Protein 5SUV (pdb70)

Radius of gyration: 20.41 Å; Cα contacts (8 Å, |Δi|>4): 844; chains: 3; bounding box: 48×54×56 Å

B-factor: mean 48.5, std 25.82, range [12.58, 157.14]

Secondary structure (DSSP, 8-state):
--EEEEEEEEEEHHHHHHHHHHHTHHHHHHHS-HHHHHHGGG-SSHHHHHHHHHHHHHHHHHHTTS-SBTTBSGGGEEEEE-TT--EEEEE-HHHHHHHHHHT--EEEEEEEEETTEEEEEEEEE-/--EEEEEEEEEEHHHHHHHHHHHTTHHHHHHS-HHHHHHGGG-SSHHHHHHHHHHHHHHHHHHTTS-SBTTB-TTTEEEEE-TT--EEEEE-HHHHHHHHHHT--EEEEEEEEETTEEEEEEEEE-/-EEEEEEEEEEHHHHHHHHHHHTTHHHHHHS-HHHHHHGGG-SSHHHHHHHHHHHHHHHHHHTTS-SBTTB-TTTEEEEE-TTS-EEEEE-HHHHHHHHHTT--EEEEEEEEETTEEEEEEEEE-

Structure (mmCIF, N/CA/C/O backbone):
data_5SUV
#
_entry.id   5SUV
#
_cell.length_a   47.507
_cell.length_b   92.686
_cell.length_c   92.902
_cell.angle_alpha   90.00
_cell.angle_beta   90.00
_cell.angle_gamma   90.00
#
_symmetry.space_group_name_H-M   'P 21 21 21'
#
loop_
_entity.id
_entity.type
_entity.pdbx_description
1 polymer 'Holo-[acyl-carrier-protein] synthase'
2 non-polymer 'COENZYME A'
3 water water
#
loop_
_atom_site.group_PDB
_atom_site.id
_atom_site.type_symbol
_atom_site.label_atom_id
_atom_site.label_alt_id
_atom_site.label_comp_id
_atom_site.label_asym_id
_atom_site.label_entity_id
_atom_site.label_seq_id
_atom_site.pdbx_PDB_ins_code
_atom_site.Cartn_x
_atom_site.Cartn_y
_atom_site.Cartn_z
_atom_site.occupancy
_atom_site.B_iso_or_equiv
_atom_site.auth_seq_id
_atom_site.auth_comp_id
_atom_site.auth_asym_id
_atom_site.auth_atom_id
_atom_site.pdbx_PDB_model_num
ATOM 1 N N . ALA A 1 1 ? -2.976 85.419 11.483 1.00 59.46 0 ALA A N 1
ATOM 2 C CA . ALA A 1 1 ? -1.589 85.833 11.845 1.00 76.46 0 ALA A CA 1
ATOM 3 C C . ALA A 1 1 ? -1.140 86.993 10.960 1.00 75.97 0 ALA A C 1
ATOM 4 O O . ALA A 1 1 ? -1.577 87.113 9.818 1.00 89.27 0 ALA A O 1
ATOM 13 N N . MET A 1 2 ? -0.266 87.846 11.489 1.00 60.44 1 MET A N 1
ATOM 14 C CA . MET A 1 2 ? 0.181 89.026 10.768 1.00 50.46 1 MET A CA 1
ATOM 15 C C . MET A 1 2 ? 1.607 89.357 11.180 1.00 33.17 1 MET A C 1
ATOM 16 O O . MET A 1 2 ? 2.165 88.773 12.109 1.00 34.34 1 MET A O 1
ATOM 30 N N . ILE A 1 3 ? 2.179 90.333 10.511 1.00 26.59 2 ILE A N 1
ATOM 31 C CA . ILE A 1 3 ? 3.521 90.772 10.844 1.00 24.89 2 ILE A CA 1
ATOM 32 C C . ILE A 1 3 ? 3.435 91.828 11.935 1.00 26.35 2 ILE A C 1
ATOM 33 O O . ILE A 1 3 ? 2.647 92.777 11.834 1.00 27.12 2 ILE A O 1
ATOM 49 N N . TYR A 1 4 ? 4.219 91.633 13.006 1.00 24.53 3 TYR A N 1
ATOM 50 C CA . TYR A 1 4 ? 4.388 92.658 14.036 1.00 19.63 3 TYR A CA 1
ATOM 51 C C . TYR A 1 4 ? 5.378 93.729 13.597 1.00 17.80 3 TYR A C 1
ATOM 52 O O . TYR A 1 4 ? 5.147 94.929 13.802 1.00 21.28 3 TYR A O 1
ATOM 70 N N . GLY A 1 5 ? 6.478 93.311 12.994 1.00 20.24 4 GLY A N 1
ATOM 71 C CA . GLY A 1 5 ? 7.449 94.243 12.450 1.00 19.61 4 GLY A CA 1
ATOM 72 C C . GLY A 1 5 ? 8.530 93.473 11.730 1.00 18.80 4 GLY A C 1
ATOM 73 O O . GLY A 1 5 ? 8.620 92.251 11.830 1.00 20.02 4 GLY A O 1
ATOM 77 N N . ILE A 1 6 ? 9.347 94.220 10.993 1.00 15.19 5 ILE A N 1
ATOM 78 C CA . ILE A 1 6 ? 10.475 93.666 10.264 1.00 17.87 5 ILE A CA 1
ATOM 79 C C . ILE A 1 6 ? 11.691 94.509 10.588 1.00 15.03 5 ILE A C 1
ATOM 80 O O . ILE A 1 6 ? 11.581 95.673 11.000 1.00 19.04 5 ILE A O 1
ATOM 96 N N . GLY A 1 7 ? 12.858 93.901 10.441 1.00 19.57 6 GLY A N 1
ATOM 97 C CA . GLY A 1 7 ? 14.099 94.578 10.766 1.00 19.33 6 GLY A CA 1
ATOM 98 C C . GLY A 1 7 ? 15.225 94.123 9.886 1.00 24.25 6 GLY A C 1
ATOM 99 O O . GLY A 1 7 ? 15.287 92.968 9.442 1.00 23.56 6 GLY A O 1
ATOM 103 N N . THR A 1 8 ? 16.145 95.045 9.625 1.00 22.95 7 THR A N 1
ATOM 104 C CA . THR A 1 8 ? 17.336 94.721 8.875 1.00 24.98 7 THR A CA 1
ATOM 105 C C . THR A 1 8 ? 18.516 95.461 9.484 1.00 22.04 7 THR A C 1
ATOM 106 O O . THR A 1 8 ? 18.360 96.487 10.149 1.00 24.12 7 THR A O 1
ATOM 117 N N . ASP A 1 9 ? 19.703 94.924 9.243 1.00 25.03 8 ASP A N 1
ATOM 118 C CA . ASP A 1 9 ? 20.917 95.572 9.702 1.00 26.46 8 ASP A CA 1
ATOM 119 C C . ASP A 1 9 ? 22.056 95.144 8.788 1.00 31.42 8 ASP A C 1
ATOM 120 O O . ASP A 1 9 ? 22.139 93.976 8.393 1.00 32.37 8 ASP A O 1
ATOM 129 N N . ILE A 1 10 ? 22.915 96.097 8.440 1.00 31.52 9 ILE A N 1
ATOM 130 C CA . ILE A 1 10 ? 24.185 95.796 7.791 1.00 33.43 9 ILE A CA 1
ATOM 131 C C . ILE A 1 10 ? 25.306 96.272 8.699 1.00 30.28 9 ILE A C 1
ATOM 132 O O . ILE A 1 10 ? 25.229 97.350 9.299 1.00 33.98 9 ILE A O 1
ATOM 148 N N . VAL A 1 11 ? 26.322 95.433 8.836 1.00 27.85 10 VAL A N 1
ATOM 149 C CA . VAL A 1 11 ? 27.410 95.648 9.774 1.00 32.78 10 VAL A CA 1
ATOM 150 C C . VAL A 1 11 ? 28.711 95.361 9.052 1.00 33.96 10 VAL A C 1
ATOM 151 O O . VAL A 1 11 ? 28.862 94.300 8.433 1.00 39.22 10 VAL A O 1
ATOM 164 N N . SER A 1 12 ? 29.655 96.285 9.167 1.00 42.45 11 SER A N 1
ATOM 165 C CA . SER A 1 12 ? 30.979 96.136 8.580 1.00 41.77 11 SER A CA 1
ATOM 166 C C . SER A 1 12 ? 31.906 95.444 9.570 1.00 38.71 11 SER A C 1
ATOM 167 O O . SER A 1 12 ? 31.988 95.847 10.735 1.00 43.39 11 SER A O 1
ATOM 175 N N . LEU A 1 13 ? 32.581 94.388 9.122 1.00 39.72 12 LEU A N 1
ATOM 176 C CA . LEU A 1 13 ? 33.599 93.776 9.973 1.00 44.80 12 LEU A CA 1
ATOM 177 C C . LEU A 1 13 ? 34.627 94.803 10.436 1.00 52.43 12 LEU A C 1
ATOM 178 O O . LEU A 1 13 ? 35.088 94.758 11.582 1.00 51.99 12 LEU A O 1
ATOM 194 N N . LYS A 1 14 ? 35.009 95.731 9.557 1.00 62.07 13 LYS A N 1
ATOM 195 C CA . LYS A 1 14 ? 35.984 96.746 9.943 1.00 73.38 13 LYS A CA 1
ATOM 196 C C . LYS A 1 14 ? 35.457 97.604 11.085 1.00 65.84 13 LYS A C 1
ATOM 197 O O . LYS A 1 14 ? 36.224 98.024 11.959 1.00 66.92 13 LYS A O 1
ATOM 216 N N . ARG A 1 15 ? 34.150 97.875 11.096 1.00 50.88 14 ARG A N 1
ATOM 217 C CA . ARG A 1 15 ? 33.565 98.622 12.202 1.00 44.38 14 ARG A CA 1
ATOM 218 C C . ARG A 1 15 ? 33.671 97.835 13.497 1.00 46.94 14 ARG A C 1
ATOM 219 O O . ARG A 1 15 ? 33.967 98.407 14.553 1.00 46.12 14 ARG A O 1
ATOM 240 N N . ILE A 1 16 ? 33.450 96.519 13.433 1.00 39.55 15 ILE A N 1
ATOM 241 C CA . ILE A 1 16 ? 33.598 95.693 14.629 1.00 49.90 15 ILE A CA 1
ATOM 242 C C . ILE A 1 16 ? 35.033 95.764 15.129 1.00 53.83 15 ILE A C 1
ATOM 243 O O . ILE A 1 16 ? 35.279 95.949 16.327 1.00 47.79 15 ILE A O 1
ATOM 259 N N . ILE A 1 17 ? 36.000 95.641 14.216 1.00 46.53 16 ILE A N 1
ATOM 260 C CA . ILE A 1 17 ? 37.406 95.738 14.596 1.00 50.69 16 ILE A CA 1
ATOM 261 C C . ILE A 1 17 ? 37.674 97.059 15.309 1.00 54.37 16 ILE A C 1
ATOM 262 O O . ILE A 1 17 ? 38.310 97.091 16.369 1.00 54.41 16 ILE A O 1
ATOM 278 N N . ARG A 1 18 ? 37.180 98.168 14.755 1.00 56.85 17 ARG A N 1
ATOM 279 C CA . ARG A 1 18 ? 37.360 99.454 15.424 1.00 52.92 17 ARG A CA 1
ATOM 280 C C . ARG A 1 18 ? 36.768 99.424 16.824 1.00 59.36 17 ARG A C 1
ATOM 281 O O . ARG A 1 18 ? 37.400 99.870 17.789 1.00 58.48 17 ARG A O 1
ATOM 302 N N . LEU A 1 19 ? 35.549 98.898 16.951 1.00 50.88 18 LEU A N 1
ATOM 303 C CA . LEU A 1 19 ? 34.892 98.857 18.252 1.00 52.65 18 LEU A CA 1
ATOM 304 C C . LEU A 1 19 ? 35.661 97.984 19.237 1.00 56.88 18 LEU A C 1
ATOM 305 O O . LEU A 1 19 ? 35.790 98.333 20.416 1.00 51.69 18 LEU A O 1
ATOM 321 N N . ASN A 1 20 ? 36.172 96.839 18.782 1.00 52.62 19 ASN A N 1
ATOM 322 C CA . ASN A 1 20 ? 37.032 96.037 19.646 1.00 52.66 19 ASN A CA 1
ATOM 323 C C . ASN A 1 20 ? 38.278 96.815 20.044 1.00 66.12 19 ASN A C 1
ATOM 324 O O . ASN A 1 20 ? 38.720 96.756 21.198 1.00 70.15 19 ASN A O 1
ATOM 335 N N . LYS A 1 21 ? 38.856 97.557 19.099 1.00 66.54 20 LYS A N 1
ATOM 336 C CA . LYS A 1 21 ? 40.124 98.226 19.362 1.00 71.21 20 LYS A CA 1
ATOM 337 C C . LYS A 1 21 ? 39.963 99.334 20.392 1.00 85.57 20 LYS A C 1
ATOM 338 O O . LYS A 1 21 ? 40.815 99.495 21.274 1.00 102.74 20 LYS A O 1
ATOM 357 N N . LYS A 1 22 ? 38.882 100.110 20.303 1.00 74.61 21 LYS A N 1
ATOM 358 C CA . LYS A 1 22 ? 38.702 101.219 21.234 1.00 71.98 21 LYS A CA 1
ATOM 359 C C . LYS A 1 22 ? 38.306 100.722 22.620 1.00 77.71 21 LYS A C 1
ATOM 360 O O . LYS A 1 22 ? 38.848 101.180 23.631 1.00 87.21 21 LYS A O 1
ATOM 379 N N . PHE A 1 23 ? 37.356 99.794 22.687 1.00 75.04 22 PHE A N 1
ATOM 380 C CA . PHE A 1 23 ? 36.817 99.337 23.957 1.00 56.07 22 PHE A CA 1
ATOM 381 C C . PHE A 1 23 ? 37.409 98.012 24.423 1.00 52.04 22 PHE A C 1
ATOM 382 O O . PHE A 1 23 ? 37.135 97.594 25.552 1.00 55.88 22 PHE A O 1
ATOM 399 N N . GLY A 1 24 ? 38.219 97.351 23.602 1.00 57.68 23 GLY A N 1
ATOM 400 C CA . GLY A 1 24 ? 38.737 96.056 24.007 1.00 63.68 23 GLY A CA 1
ATOM 401 C C . GLY A 1 24 ? 37.612 95.060 24.201 1.00 65.27 23 GLY A C 1
ATOM 402 O O . GLY A 1 24 ? 36.592 95.091 23.504 1.00 59.79 23 GLY A O 1
ATOM 406 N N . GLN A 1 25 ? 37.784 94.170 25.181 1.00 74.60 24 GLN A N 1
ATOM 407 C CA . GLN A 1 25 ? 36.795 93.124 25.409 1.00 76.49 24 GLN A CA 1
ATOM 408 C C . GLN A 1 25 ? 35.485 93.664 25.973 1.00 72.47 24 GLN A C 1
ATOM 409 O O . GLN A 1 25 ? 34.498 92.923 26.011 1.00 69.01 24 GLN A O 1
ATOM 423 N N . ALA A 1 26 ? 35.444 94.932 26.392 1.00 67.62 25 ALA A N 1
ATOM 424 C CA . ALA A 1 26 ? 34.206 95.503 26.918 1.00 69.39 25 ALA A CA 1
ATOM 425 C C . ALA A 1 26 ? 33.129 95.622 25.846 1.00 71.40 25 ALA A C 1
ATOM 426 O O . ALA A 1 26 ? 31.932 95.659 26.166 1.00 51.75 25 ALA A O 1
ATOM 433 N N . PHE A 1 27 ? 33.518 95.710 24.575 1.00 80.15 26 PHE A N 1
ATOM 434 C CA . PHE A 1 27 ? 32.516 95.713 23.518 1.00 68.57 26 PHE A CA 1
ATOM 435 C C . PHE A 1 27 ? 31.760 94.392 23.504 1.00 60.02 26 PHE A C 1
ATOM 436 O O . PHE A 1 27 ? 30.532 94.363 23.625 1.00 49.27 26 PHE A O 1
ATOM 453 N N . ALA A 1 28 ? 32.483 93.277 23.382 1.00 42.90 27 ALA A N 1
ATOM 454 C CA . ALA A 1 28 ? 31.824 91.977 23.398 1.00 49.94 27 ALA A CA 1
ATOM 455 C C . ALA A 1 28 ? 31.021 91.790 24.679 1.00 47.95 27 ALA A C 1
ATOM 456 O O . ALA A 1 28 ? 29.942 91.186 24.665 1.00 45.08 27 ALA A O 1
ATOM 463 N N . GLY A 1 29 ? 31.531 92.305 25.798 1.00 49.82 28 GLY A N 1
ATOM 464 C CA . GLY A 1 29 ? 30.803 92.204 27.048 1.00 46.91 28 GLY A CA 1
ATOM 465 C C . GLY A 1 29 ? 29.528 93.012 27.059 1.00 50.81 28 GLY A C 1
ATOM 466 O O . GLY A 1 29 ? 28.620 92.717 27.844 1.00 56.55 28 GLY A O 1
ATOM 470 N N . ARG A 1 30 ? 29.433 94.017 26.195 1.00 44.09 29 ARG A N 1
ATOM 471 C CA . ARG A 1 30 ? 28.244 94.841 26.127 1.00 46.18 29 ARG A CA 1
ATOM 472 C C . ARG A 1 30 ? 27.204 94.259 25.175 1.00 44.24 29 ARG A C 1
ATOM 473 O O . ARG A 1 30 ? 25.999 94.413 25.420 1.00 40.36 29 ARG A O 1
ATOM 494 N N . ILE A 1 31 ? 27.643 93.553 24.124 1.00 39.82 30 ILE A N 1
ATOM 495 C CA . ILE A 1 31 ? 26.768 93.129 23.034 1.00 44.23 30 ILE A CA 1
ATOM 496 C C . ILE A 1 31 ? 26.274 91.702 23.217 1.00 34.20 30 ILE A C 1
ATOM 497 O O . ILE A 1 31 ? 25.151 91.372 22.824 1.00 35.90 30 ILE A O 1
ATOM 513 N N . LEU A 1 32 ? 27.099 90.845 23.803 1.00 36.23 31 LEU A N 1
ATOM 514 C CA . LEU A 1 32 ? 26.762 89.434 23.916 1.00 36.98 31 LEU A CA 1
ATOM 515 C C . LEU A 1 32 ? 25.991 89.170 25.204 1.00 37.01 31 LEU A C 1
ATOM 516 O O . LEU A 1 32 ? 26.206 89.839 26.218 1.00 37.43 31 LEU A O 1
ATOM 532 N N . THR A 1 33 ? 25.100 88.178 25.153 1.00 40.57 32 THR A N 1
ATOM 533 C CA . THR A 1 33 ? 24.434 87.727 26.372 1.00 46.45 32 THR A CA 1
ATOM 534 C C . THR A 1 33 ? 25.415 86.939 27.231 1.00 46.96 32 THR A C 1
ATOM 535 O O . THR A 1 33 ? 26.413 86.418 26.729 1.00 42.10 32 THR A O 1
ATOM 546 N N . PRO A 1 34 ? 25.139 86.813 28.535 1.00 40.48 33 PRO A N 1
ATOM 547 C CA . PRO A 1 34 ? 25.996 85.969 29.381 1.00 43.13 33 PRO A CA 1
ATOM 548 C C . PRO A 1 34 ? 26.259 84.596 28.787 1.00 44.56 33 PRO A C 1
ATOM 549 O O . PRO A 1 34 ? 27.371 84.074 28.915 1.00 73.40 33 PRO A O 1
ATOM 560 N N . GLU A 1 35 ? 25.272 84.008 28.107 1.00 43.46 34 GLU A N 1
ATOM 561 C CA . GLU A 1 35 ? 25.456 82.693 27.503 1.00 44.94 34 GLU A CA 1
ATOM 562 C C . GLU A 1 35 ? 26.443 82.762 26.347 1.00 49.04 34 GLU A C 1
ATOM 563 O O . GLU A 1 35 ? 27.395 81.973 26.273 1.00 48.05 34 GLU A O 1
ATOM 575 N N . GLU A 1 36 ? 26.227 83.701 25.428 1.00 43.30 35 GLU A N 1
ATOM 576 C CA . GLU A 1 36 ? 27.139 83.849 24.303 1.00 43.66 35 GLU A CA 1
ATOM 577 C C . GLU A 1 36 ? 28.535 84.212 24.778 1.00 47.32 35 GLU A C 1
ATOM 578 O O . GLU A 1 36 ? 29.531 83.815 24.164 1.00 48.96 35 GLU A O 1
ATOM 590 N N . LEU A 1 37 ? 28.625 84.997 25.856 1.00 51.93 36 LEU A N 1
ATOM 591 C CA . LEU A 1 37 ? 29.917 85.486 26.319 1.00 60.51 36 LEU A CA 1
ATOM 592 C C . LEU A 1 37 ? 30.792 84.348 26.818 1.00 66.74 36 LEU A C 1
ATOM 593 O O . LEU A 1 37 ? 32.023 84.443 26.765 1.00 69.98 36 LEU A O 1
ATOM 609 N N . LEU A 1 38 ? 30.179 83.267 27.300 1.00 64.09 37 LEU A N 1
ATOM 610 C CA . LEU A 1 38 ? 30.946 82.132 27.795 1.00 62.61 37 LEU A CA 1
ATOM 611 C C . LEU A 1 38 ? 31.525 81.299 26.661 1.00 61.40 37 LEU A C 1
ATOM 612 O O . LEU A 1 38 ? 32.613 80.734 26.817 1.00 60.85 37 LEU A O 1
ATOM 628 N N . GLU A 1 39 ? 30.827 81.217 25.525 1.00 58.49 38 GLU A N 1
ATOM 629 C CA . GLU A 1 39 ? 31.296 80.451 24.378 1.00 76.41 38 GLU A CA 1
ATOM 630 C C . GLU A 1 39 ? 32.085 81.293 23.383 1.00 73.81 38 GLU A C 1
ATOM 631 O O . GLU A 1 39 ? 32.663 80.734 22.444 1.00 72.11 38 GLU A O 1
ATOM 643 N N . PHE A 1 40 ? 32.115 82.614 23.554 1.00 66.03 39 PHE A N 1
ATOM 644 C CA . PHE A 1 40 ? 32.867 83.462 22.631 1.00 65.31 39 PHE A CA 1
ATOM 645 C C . PHE A 1 40 ? 34.335 83.066 22.536 1.00 76.90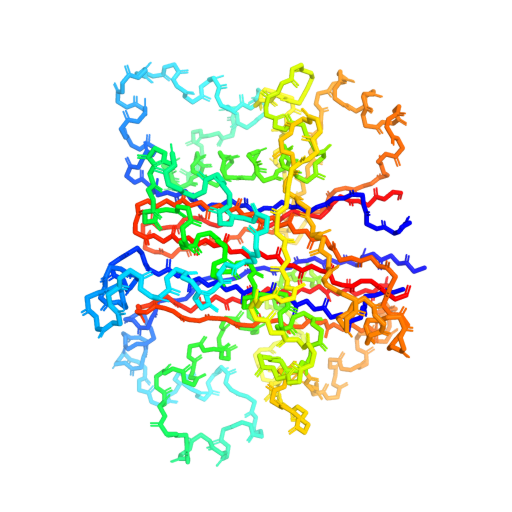 39 PHE A C 1
ATOM 646 O O . PHE A 1 40 ? 34.859 83.009 21.409 1.00 58.31 39 PHE A O 1
ATOM 663 N N . PRO A 1 41 ? 35.044 82.772 23.630 1.00 78.51 40 PRO A N 1
ATOM 664 C CA . PRO A 1 41 ? 36.455 82.371 23.495 1.00 75.53 40 PRO A CA 1
ATOM 665 C C . PRO A 1 41 ? 36.673 81.187 22.565 1.00 71.08 40 PRO A C 1
ATOM 666 O O . PRO A 1 41 ? 37.810 80.970 22.129 1.00 73.65 40 PRO A O 1
ATOM 677 N N . GLN A 1 42 ? 35.631 80.422 22.237 1.00 67.09 41 GLN A N 1
ATOM 678 C CA . GLN A 1 42 ? 35.759 79.276 21.347 1.00 66.93 41 GLN A CA 1
ATOM 679 C C . GLN A 1 42 ? 35.338 79.577 19.915 1.00 77.58 41 GLN A C 1
ATOM 680 O O . GLN A 1 42 ? 35.410 78.685 19.063 1.00 74.15 41 GLN A O 1
ATOM 694 N N . ALA A 1 43 ? 34.907 80.799 19.624 1.00 80.52 42 ALA A N 1
ATOM 695 C CA . ALA A 1 43 ? 34.498 81.132 18.268 1.00 83.01 42 ALA A CA 1
ATOM 696 C C . ALA A 1 43 ? 35.698 81.071 17.333 1.00 78.44 42 ALA A C 1
ATOM 697 O O . ALA A 1 43 ? 36.757 81.633 17.627 1.00 85.37 42 ALA A O 1
ATOM 704 N N . GLY A 1 44 ? 35.534 80.376 16.205 1.00 67.79 43 GLY A N 1
ATOM 705 C CA . GLY A 1 44 ? 36.612 80.277 15.238 1.00 69.99 43 GLY A CA 1
ATOM 706 C C . GLY A 1 44 ? 36.891 81.566 14.493 1.00 75.28 43 GLY A C 1
ATOM 707 O O . GLY A 1 44 ? 37.968 81.709 13.902 1.00 76.13 43 GLY A O 1
ATOM 711 N N . LYS A 1 45 ? 35.941 82.499 14.494 1.00 84.73 44 LYS A N 1
ATOM 712 C CA . LYS A 1 45 ? 36.094 83.789 13.820 1.00 85.20 44 LYS A CA 1
ATOM 713 C C . LYS A 1 45 ? 35.491 84.874 14.701 1.00 64.02 44 LYS A C 1
ATOM 714 O O . LYS A 1 45 ? 34.393 85.370 14.437 1.00 58.04 44 LYS A O 1
ATOM 733 N N . PRO A 1 46 ? 36.206 85.287 15.755 1.00 56.82 45 PRO A N 1
ATOM 734 C CA . PRO A 1 46 ? 35.581 86.174 16.755 1.00 59.66 45 PRO A CA 1
ATOM 735 C C . PRO A 1 46 ? 35.051 87.481 16.192 1.00 56.16 45 PRO A C 1
ATOM 736 O O . PRO A 1 46 ? 34.054 88.005 16.704 1.00 49.21 45 PRO A O 1
ATOM 747 N N . VAL A 1 47 ? 35.685 88.041 15.163 1.00 55.22 46 VAL A N 1
ATOM 748 C CA . VAL A 1 47 ? 35.167 89.273 14.579 1.00 56.62 46 VAL A CA 1
ATOM 749 C C . VAL A 1 47 ? 33.867 88.993 13.827 1.00 51.15 46 VAL A C 1
ATOM 750 O O . VAL A 1 47 ? 32.874 89.718 13.976 1.00 41.40 46 VAL A O 1
ATOM 763 N N . ASN A 1 48 ? 33.853 87.927 13.021 1.00 49.96 47 ASN A N 1
ATOM 764 C CA . ASN A 1 48 ? 32.639 87.523 12.317 1.00 51.27 47 ASN A CA 1
ATOM 765 C C . ASN A 1 48 ? 31.549 87.112 13.301 1.00 54.31 47 ASN A C 1
ATOM 766 O O . ASN A 1 48 ? 30.358 87.346 13.060 1.00 45.88 47 ASN A O 1
ATOM 777 N N . TYR A 1 49 ? 31.942 86.495 14.414 1.00 59.09 48 TYR A N 1
ATOM 778 C CA . TYR A 1 49 ? 30.985 86.119 15.447 1.00 43.54 48 TYR A CA 1
ATOM 779 C C . TYR A 1 49 ? 30.307 87.350 16.035 1.00 40.72 48 TYR A C 1
ATOM 780 O O . TYR A 1 49 ? 29.075 87.441 16.054 1.00 41.10 48 TYR A O 1
ATOM 798 N N . LEU A 1 50 ? 31.098 88.316 16.514 1.00 49.83 49 LEU A N 1
ATOM 799 C CA . LEU A 1 50 ? 30.519 89.542 17.060 1.00 40.32 49 LEU A CA 1
ATOM 800 C C . LEU A 1 50 ? 29.690 90.277 16.019 1.00 41.37 49 LEU A C 1
ATOM 801 O O . LEU A 1 50 ? 28.629 90.823 16.336 1.00 36.89 49 LEU A O 1
ATOM 817 N N . ALA A 1 51 ? 30.167 90.325 14.769 1.00 36.91 50 ALA A N 1
ATOM 818 C CA . ALA A 1 51 ? 29.446 91.057 13.735 1.00 38.74 50 ALA A CA 1
ATOM 819 C C . ALA A 1 51 ? 28.055 90.475 13.514 1.00 32.94 50 ALA A C 1
ATOM 820 O O . ALA A 1 51 ? 27.073 91.213 13.415 1.00 31.74 50 ALA A O 1
ATOM 827 N N . LYS A 1 52 ? 27.958 89.148 13.410 1.00 36.02 51 LYS A N 1
ATOM 828 C CA . LYS A 1 52 ? 26.667 88.502 13.177 1.00 36.00 51 LYS A CA 1
ATOM 829 C C . LYS A 1 52 ? 25.719 88.731 14.347 1.00 37.71 51 LYS A C 1
ATOM 830 O O . LYS A 1 52 ? 24.532 89.025 14.150 1.00 34.15 51 LYS A O 1
ATOM 849 N N . ARG A 1 53 ? 26.224 88.602 15.571 1.00 40.23 52 ARG A N 1
ATOM 850 C CA . ARG A 1 53 ? 25.381 88.848 16.737 1.00 41.29 52 ARG A CA 1
ATOM 851 C C . ARG A 1 53 ? 24.924 90.299 16.778 1.00 35.79 52 ARG A C 1
ATOM 852 O O . ARG A 1 53 ? 23.745 90.580 17.010 1.00 32.86 52 ARG A O 1
ATOM 873 N N . PHE A 1 54 ? 25.837 91.235 16.524 1.00 32.82 53 PHE A N 1
ATOM 874 C CA . PHE A 1 54 ? 25.481 92.647 16.532 1.00 29.18 53 PHE A CA 1
ATOM 875 C C . PHE A 1 54 ? 24.404 92.938 15.493 1.00 29.32 53 PHE A C 1
ATOM 876 O O . PHE A 1 54 ? 23.401 93.594 15.793 1.00 26.86 53 PHE A O 1
ATOM 893 N N . ALA A 1 55 ? 24.578 92.435 14.266 1.00 31.49 54 ALA A N 1
ATOM 894 C CA . ALA A 1 55 ? 23.572 92.695 13.238 1.00 25.56 54 ALA A CA 1
ATOM 895 C C . ALA A 1 55 ? 22.238 92.050 13.599 1.00 24.73 54 ALA A C 1
ATOM 896 O O . ALA A 1 55 ? 21.179 92.655 13.419 1.00 24.60 54 ALA A O 1
ATOM 903 N N . ALA A 1 56 ? 22.275 90.811 14.090 1.00 26.83 55 ALA A N 1
ATOM 904 C CA . ALA A 1 56 ? 21.040 90.098 14.399 1.00 28.25 55 ALA A CA 1
ATOM 905 C C . ALA A 1 56 ? 20.293 90.773 15.543 1.00 25.17 55 ALA A C 1
ATOM 906 O O . ALA A 1 56 ? 19.066 90.888 15.512 1.00 25.47 55 ALA A O 1
ATOM 913 N N . LYS A 1 57 ? 21.016 91.219 16.563 1.00 27.30 56 LYS A N 1
ATOM 914 C CA . LYS A 1 57 ? 20.350 91.897 17.670 1.00 26.45 56 LYS A CA 1
ATOM 915 C C . LYS A 1 57 ? 19.781 93.238 17.227 1.00 28.31 56 LYS A C 1
ATOM 916 O O . LYS A 1 57 ? 18.667 93.612 17.606 1.00 24.27 56 LYS A O 1
ATOM 935 N N . GLU A 1 58 ? 20.523 93.983 16.409 1.00 27.39 57 GLU A N 1
ATOM 936 C CA . GLU A 1 58 ? 19.987 95.252 15.953 1.00 2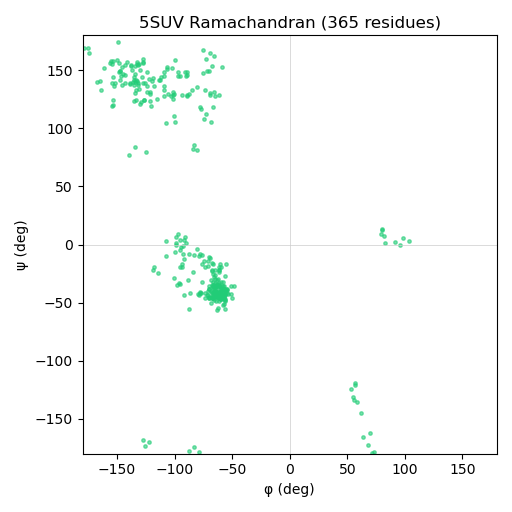6.37 57 GLU A CA 1
ATOM 937 C C . GLU A 1 58 ? 18.758 95.042 15.074 1.00 21.45 57 GLU A C 1
ATOM 938 O O . GLU A 1 58 ? 17.777 95.782 15.196 1.00 20.54 57 GLU A O 1
ATOM 950 N N . ALA A 1 59 ? 18.786 94.041 14.182 1.00 24.94 58 ALA A N 1
ATOM 951 C CA . ALA A 1 59 ? 17.621 93.801 13.340 1.00 22.62 58 ALA A CA 1
ATOM 952 C C . ALA A 1 59 ? 16.450 93.336 14.186 1.00 24.91 58 ALA A C 1
ATOM 953 O O . ALA A 1 59 ? 15.304 93.713 13.926 1.00 18.54 58 ALA A O 1
ATOM 960 N N . PHE A 1 60 ? 16.717 92.515 15.209 1.00 24.15 59 PHE A N 1
ATOM 961 C CA . PHE A 1 60 ? 15.655 92.129 16.130 1.00 20.59 59 PHE A CA 1
ATOM 962 C C . PHE A 1 60 ? 15.006 93.361 16.754 1.00 18.92 59 PHE A C 1
ATOM 963 O O . PHE A 1 60 ? 13.778 93.506 16.763 1.00 18.19 59 PHE A O 1
ATOM 980 N N . ALA A 1 61 ? 15.824 94.260 17.303 1.00 19.43 60 ALA A N 1
ATOM 981 C CA . ALA A 1 61 ? 15.285 95.406 18.024 1.00 25.58 60 ALA A CA 1
ATOM 982 C C . ALA A 1 61 ? 14.457 96.302 17.098 1.00 19.55 60 ALA A C 1
ATOM 983 O O . ALA A 1 61 ? 13.474 96.923 17.517 1.00 19.95 60 ALA A O 1
ATOM 990 N N . LYS A 1 62 ? 14.805 96.329 15.818 1.00 16.79 61 LYS A N 1
ATOM 991 C CA . LYS A 1 62 ? 13.995 97.049 14.854 1.00 17.37 61 LYS A CA 1
ATOM 992 C C . LYS A 1 62 ? 12.700 96.308 14.551 1.00 15.37 61 LYS A C 1
ATOM 993 O O . LYS A 1 62 ? 11.647 96.926 14.387 1.00 17.38 61 LYS A O 1
ATOM 1012 N N . ALA A 1 63 ? 12.777 94.987 14.410 1.00 17.23 62 ALA A N 1
ATOM 1013 C CA . ALA A 1 63 ? 11.600 94.212 14.046 1.00 19.01 62 ALA A CA 1
ATOM 1014 C C . ALA A 1 63 ? 10.520 94.262 15.118 1.00 20.29 62 ALA A C 1
ATOM 1015 O O . ALA A 1 63 ? 9.348 94.040 14.812 1.00 19.29 62 ALA A O 1
ATOM 1022 N N . VAL A 1 64 ? 10.890 94.488 16.378 1.00 19.08 63 VAL A N 1
ATOM 1023 C CA . VAL A 1 64 ? 9.890 94.629 17.423 1.00 16.37 63 VAL A CA 1
ATOM 1024 C C . VAL A 1 64 ? 9.581 96.095 17.703 1.00 16.76 63 VAL A C 1
ATOM 1025 O O . VAL A 1 64 ? 8.837 96.407 18.641 1.00 18.22 63 VAL A O 1
ATOM 1038 N N . GLY A 1 65 ? 10.095 97.002 16.879 1.00 20.03 64 GLY A N 1
ATOM 1039 C CA . GLY A 1 65 ? 9.593 98.362 16.856 1.00 23.34 64 GLY A CA 1
ATOM 1040 C C . GLY A 1 65 ? 10.136 99.292 17.916 1.00 22.79 64 GLY A C 1
ATOM 1041 O O . GLY A 1 65 ? 9.665 100.430 18.009 1.00 21.31 64 GLY A O 1
ATOM 1045 N N . THR A 1 66 ? 11.135 98.865 18.692 1.00 21.20 65 THR A N 1
ATOM 1046 C CA . THR A 1 66 ? 11.594 99.624 19.839 1.00 21.17 65 THR A CA 1
ATOM 1047 C C . THR A 1 66 ? 13.009 100.147 19.720 1.00 22.14 65 THR A C 1
ATOM 1048 O O . THR A 1 66 ? 13.345 101.109 20.410 1.00 24.39 65 THR A O 1
ATOM 1059 N N . GLY A 1 67 ? 13.847 99.521 18.910 1.00 18.29 66 GLY A N 1
ATOM 1060 C CA . GLY A 1 67 ? 15.263 99.717 19.005 1.00 20.65 66 GLY A CA 1
ATOM 1061 C C . GLY A 1 67 ? 15.708 99.102 20.317 1.00 25.01 66 GLY A C 1
ATOM 1062 O O . GLY A 1 67 ? 14.936 98.426 21.013 1.00 22.50 66 GLY A O 1
ATOM 1066 N N . ILE A 1 68 ? 16.978 99.333 20.649 1.00 23.40 67 ILE A N 1
ATOM 1067 C CA . ILE A 1 68 ? 17.508 98.828 21.914 1.00 32.24 67 ILE A CA 1
ATOM 1068 C C . ILE A 1 68 ? 16.915 99.669 23.032 1.00 35.00 67 ILE A C 1
ATOM 1069 O O . ILE A 1 68 ? 17.244 100.851 23.187 1.00 30.61 67 ILE A O 1
ATOM 1085 N N . ARG A 1 69 ? 16.066 99.053 23.843 1.00 28.64 68 ARG A N 1
ATOM 1086 C CA . ARG A 1 69 ? 15.231 99.792 24.771 1.00 25.58 68 ARG A CA 1
ATOM 1087 C C . ARG A 1 69 ? 14.696 98.798 25.786 1.00 27.01 68 ARG A C 1
ATOM 1088 O O . ARG A 1 69 ? 14.220 97.728 25.402 1.00 27.87 68 ARG A O 1
ATOM 1109 N N . GLY A 1 70 ? 14.779 99.142 27.064 1.00 29.95 69 GLY A N 1
ATOM 1110 C CA . GLY A 1 70 ? 14.178 98.288 28.073 1.00 30.63 69 GLY A CA 1
ATOM 1111 C C . GLY A 1 70 ? 14.682 96.867 27.978 1.00 28.35 69 GLY A C 1
ATOM 1112 O O . GLY A 1 70 ? 15.879 96.619 27.838 1.00 31.77 69 GLY A O 1
ATOM 1116 N N . ALA A 1 71 ? 13.750 95.911 27.987 1.00 28.13 70 ALA A N 1
ATOM 1117 C CA . ALA A 1 71 ? 14.141 94.509 27.961 1.00 29.45 70 ALA A CA 1
ATOM 1118 C C . ALA A 1 71 ? 14.617 94.078 26.590 1.00 24.29 70 ALA A C 1
ATOM 1119 O O . ALA A 1 71 ? 15.218 93.010 26.470 1.00 25.14 70 ALA A O 1
ATOM 1126 N N . VAL A 1 72 ? 14.351 94.878 25.559 1.00 22.97 71 VAL A N 1
ATOM 1127 C CA . VAL A 1 72 ? 14.871 94.604 24.231 1.00 21.83 71 VAL A CA 1
ATOM 1128 C C . VAL A 1 72 ? 16.307 95.103 24.231 1.00 27.96 71 VAL A C 1
ATOM 1129 O O . VAL A 1 72 ? 16.594 96.207 23.749 1.00 25.43 71 VAL A O 1
ATOM 1142 N N . SER A 1 73 ? 17.210 94.292 24.771 1.00 29.80 72 SER A N 1
ATOM 1143 C CA . SER A 1 73 ? 18.602 94.664 24.970 1.00 29.01 72 SER A CA 1
ATOM 1144 C C . SER A 1 73 ? 19.530 93.626 24.353 1.00 29.15 72 SER A C 1
ATOM 1145 O O . SER A 1 73 ? 19.159 92.470 24.117 1.00 26.20 72 SER A O 1
ATOM 1153 N N . PHE A 1 74 ? 20.771 94.052 24.105 1.00 30.97 73 PHE A N 1
ATOM 1154 C CA . PHE A 1 74 ? 21.763 93.115 23.598 1.00 40.63 73 PHE A CA 1
ATOM 1155 C C . PHE A 1 74 ? 21.904 91.915 24.516 1.00 29.52 73 PHE A C 1
ATOM 1156 O O . PHE A 1 74 ? 22.080 90.786 24.046 1.00 33.87 73 PHE A O 1
ATOM 1173 N N . ARG A 1 75 ? 21.842 92.140 25.828 1.00 30.15 74 ARG A N 1
ATOM 1174 C CA . ARG A 1 75 ? 22.074 91.058 26.776 1.00 31.84 74 ARG A CA 1
ATOM 1175 C C . ARG A 1 75 ? 20.881 90.124 26.931 1.00 31.43 74 ARG A C 1
ATOM 1176 O O . ARG A 1 75 ? 21.038 89.063 27.556 1.00 32.93 74 ARG A O 1
ATOM 1197 N N . ASN A 1 76 ? 19.730 90.464 26.337 1.00 29.64 75 ASN A N 1
ATOM 1198 C CA . ASN A 1 76 ? 18.554 89.607 26.351 1.00 30.35 75 ASN A CA 1
ATOM 1199 C C . ASN A 1 76 ? 18.270 88.950 25.009 1.00 28.82 75 ASN A C 1
ATOM 1200 O O . ASN A 1 76 ? 17.407 88.070 24.947 1.00 29.70 75 ASN A O 1
ATOM 1211 N N . ILE A 1 77 ? 18.955 89.345 23.938 1.00 28.37 76 ILE A N 1
ATOM 1212 C CA . ILE A 1 77 ? 18.699 88.815 22.600 1.00 27.89 76 ILE A CA 1
ATOM 1213 C C . ILE A 1 77 ? 19.861 87.891 22.250 1.00 33.90 76 ILE A C 1
ATOM 1214 O O . ILE A 1 77 ? 20.948 88.359 21.898 1.00 35.26 76 ILE A O 1
ATOM 1230 N N . GLY A 1 78 ? 19.629 86.581 22.305 1.00 34.36 77 GLY A N 1
ATOM 1231 C CA . GLY A 1 78 ? 20.652 85.590 22.025 1.00 32.74 77 GLY A CA 1
ATOM 1232 C C . GLY A 1 78 ? 20.432 84.916 20.682 1.00 32.76 77 GLY A C 1
ATOM 1233 O O . GLY A 1 78 ? 19.302 84.799 20.208 1.00 31.65 77 GLY A O 1
ATOM 1237 N N . ILE A 1 79 ? 21.524 84.472 20.063 1.00 38.37 78 ILE A N 1
ATOM 1238 C CA . ILE A 1 79 ? 21.461 83.733 18.808 1.00 40.52 78 ILE A CA 1
ATOM 1239 C C . ILE A 1 79 ? 21.974 82.318 19.052 1.00 41.83 78 ILE A C 1
ATOM 1240 O O . ILE A 1 79 ? 23.077 82.131 19.583 1.00 39.96 78 ILE A O 1
ATOM 1256 N N . GLY A 1 80 ? 21.155 81.329 18.692 1.00 38.47 79 GLY A N 1
ATOM 1257 C CA . GLY A 1 80 ? 21.566 79.940 18.612 1.00 40.00 79 GLY A CA 1
ATOM 1258 C C . GLY A 1 80 ? 21.346 79.380 17.223 1.00 41.31 79 GLY A C 1
ATOM 1259 O O . GLY A 1 80 ? 21.036 80.138 16.302 1.00 38.47 79 GLY A O 1
ATOM 1263 N N . HIS A 1 81 ? 21.490 78.066 17.049 1.00 42.58 80 HIS A N 1
ATOM 1264 C CA . HIS A 1 81 ? 21.256 77.435 15.756 1.00 45.37 80 HIS A CA 1
ATOM 1265 C C . HIS A 1 81 ? 20.597 76.082 15.978 1.00 53.11 80 HIS A C 1
ATOM 1266 O O . HIS A 1 81 ? 20.888 75.394 16.958 1.00 61.38 80 HIS A O 1
ATOM 1280 N N . ASP A 1 82 ? 19.718 75.692 15.056 1.00 49.45 81 ASP A N 1
ATOM 1281 C CA . ASP A 1 82 ? 19.074 74.387 15.154 1.00 59.75 81 ASP A CA 1
ATOM 1282 C C . ASP A 1 82 ? 19.994 73.312 14.575 1.00 67.79 81 ASP A C 1
ATOM 1283 O O . ASP A 1 82 ? 21.134 73.576 14.183 1.00 62.43 81 ASP A O 1
ATOM 1292 N N . ALA A 1 83 ? 19.480 72.082 14.487 1.00 83.16 82 ALA A N 1
ATOM 1293 C CA . ALA A 1 83 ? 20.309 70.945 14.097 1.00 83.85 82 ALA A CA 1
ATOM 1294 C C . ALA A 1 83 ? 20.947 71.152 12.729 1.00 78.06 82 ALA A C 1
ATOM 1295 O O . ALA A 1 83 ? 22.079 70.712 12.495 1.00 69.16 82 ALA A O 1
ATOM 1302 N N . LEU A 1 84 ? 20.236 71.801 11.809 1.00 57.55 83 LEU A N 1
ATOM 1303 C CA . LEU A 1 84 ? 20.723 71.975 10.445 1.00 70.97 83 LEU A CA 1
ATOM 1304 C C . LEU A 1 84 ? 21.537 73.248 10.251 1.00 63.14 83 LEU A C 1
ATOM 1305 O O . LEU A 1 84 ? 21.977 73.517 9.126 1.00 58.77 83 LEU A O 1
ATOM 1321 N N . GLY A 1 85 ? 21.748 74.034 11.303 1.00 67.71 84 GLY A N 1
ATOM 1322 C CA . GLY A 1 85 ? 22.497 75.269 11.202 1.00 64.87 84 GLY A CA 1
ATOM 1323 C C . GLY A 1 85 ? 21.656 76.516 11.027 1.00 55.05 84 GLY A C 1
ATOM 1324 O O . GLY A 1 85 ? 22.221 77.615 10.950 1.00 51.26 84 GLY A O 1
ATOM 1328 N N . LYS A 1 86 ? 20.338 76.392 10.965 1.00 50.72 85 LYS A N 1
ATOM 1329 C CA . LYS A 1 86 ? 19.495 77.577 10.814 1.00 53.82 85 LYS A CA 1
ATOM 1330 C C . LYS A 1 86 ? 19.623 78.452 12.059 1.00 62.07 85 LYS A C 1
ATOM 1331 O O . LYS A 1 86 ? 19.460 77.949 13.178 1.00 55.61 85 LYS A O 1
ATOM 1350 N N . PRO A 1 87 ? 19.921 79.744 11.916 1.00 74.64 86 PRO A N 1
ATOM 1351 C CA . PRO A 1 87 ? 20.009 80.605 13.098 1.00 45.86 86 PRO A CA 1
ATOM 1352 C C . PRO A 1 87 ? 18.630 80.869 13.674 1.00 46.41 86 PRO A C 1
ATOM 1353 O O . PRO A 1 87 ? 17.631 80.911 12.948 1.00 39.72 86 PRO A O 1
ATOM 1364 N N . GLU A 1 88 ? 18.589 81.059 14.996 1.00 45.22 87 GLU A N 1
ATOM 1365 C CA . GLU A 1 88 ? 17.339 81.325 15.699 1.00 49.16 87 GLU A CA 1
ATOM 1366 C C . GLU A 1 88 ? 17.639 82.063 17.001 1.00 45.27 87 GLU A C 1
ATOM 1367 O O . GLU A 1 88 ? 18.741 81.975 17.550 1.00 40.63 87 GLU A O 1
ATOM 1379 N N . PHE A 1 89 ? 16.637 82.785 17.492 1.00 36.28 88 PHE A N 1
ATOM 1380 C CA . PHE A 1 89 ? 16.782 83.595 18.699 1.00 32.10 88 PHE A CA 1
ATOM 1381 C C . PHE A 1 89 ? 16.439 82.802 19.949 1.00 32.21 88 PHE A C 1
ATOM 1382 O O . PHE A 1 89 ? 15.546 81.950 19.930 1.00 33.14 88 PHE A O 1
ATOM 1399 N N . PHE A 1 90 ? 17.147 83.101 21.037 1.00 33.13 89 PHE A N 1
ATOM 1400 C CA . PHE A 1 90 ? 16.722 82.731 22.382 1.00 33.43 89 PHE A CA 1
ATOM 1401 C C . PHE A 1 90 ? 16.753 83.997 23.228 1.00 34.32 89 PHE A C 1
ATOM 1402 O O . PHE A 1 90 ? 17.409 84.981 22.874 1.00 32.51 89 PHE A O 1
ATOM 1419 N N . TYR A 1 91 ? 15.976 84.009 24.312 1.00 32.21 90 TYR A N 1
ATOM 1420 C CA . TYR A 1 91 ? 15.676 85.252 24.996 1.00 30.87 90 TYR A CA 1
ATOM 1421 C C . TYR A 1 91 ? 15.968 85.144 26.480 1.00 32.06 90 TYR A C 1
ATOM 1422 O O . TYR A 1 91 ? 15.766 84.094 27.096 1.00 33.60 90 TYR A O 1
ATOM 1440 N N . GLY A 1 92 ? 16.439 86.255 27.037 1.00 31.46 91 GLY A N 1
ATOM 1441 C CA . GLY A 1 92 ? 16.486 86.418 28.474 1.00 32.29 91 GLY A CA 1
ATOM 1442 C C . GLY A 1 92 ? 15.064 86.495 28.988 1.00 31.65 91 GLY A C 1
ATOM 1443 O O . GLY A 1 92 ? 14.145 86.888 28.270 1.00 30.21 91 GLY A O 1
ATOM 1447 N N . PRO A 1 93 ? 14.851 86.105 30.243 1.00 32.86 92 PRO A N 1
ATOM 1448 C CA . PRO A 1 93 ? 13.469 85.929 30.722 1.00 32.65 92 PRO A CA 1
ATOM 1449 C C . PRO A 1 93 ? 12.621 87.189 30.620 1.00 30.85 92 PRO A C 1
ATOM 1450 O O . PRO A 1 93 ? 11.418 87.105 30.327 1.00 30.23 92 PRO A O 1
ATOM 1461 N N . ALA A 1 94 ? 13.196 88.364 30.844 1.00 30.15 93 ALA A N 1
ATOM 1462 C CA . ALA A 1 94 ? 12.381 89.568 30.785 1.00 28.66 93 ALA A CA 1
ATOM 1463 C C . ALA A 1 94 ? 11.896 89.824 29.367 1.00 27.38 93 ALA A C 1
ATOM 1464 O O . ALA A 1 94 ? 10.798 90.353 29.162 1.00 26.18 93 ALA A O 1
ATOM 1471 N N . LEU A 1 95 ? 12.728 89.499 28.376 1.00 27.08 94 LEU A N 1
ATOM 1472 C CA . LEU A 1 95 ? 12.316 89.673 26.982 1.00 33.22 94 LEU A CA 1
ATOM 1473 C C . LEU A 1 95 ? 11.273 88.633 26.576 1.00 26.10 94 LEU A C 1
ATOM 1474 O O . LEU A 1 95 ? 10.315 88.962 25.864 1.00 25.06 94 LEU A O 1
ATOM 1490 N N . SER A 1 96 ? 11.461 87.368 26.964 1.00 27.67 95 SER A N 1
ATOM 1491 C CA . SER A 1 96 ? 10.419 86.370 26.730 1.00 28.27 95 SER A CA 1
ATOM 1492 C C . SER A 1 96 ? 9.072 86.871 27.236 1.00 27.82 95 SER A C 1
ATOM 1493 O O . SER A 1 96 ? 8.053 86.766 26.542 1.00 27.27 95 SER A O 1
ATOM 1501 N N . LYS A 1 97 ? 9.055 87.432 28.442 1.00 28.86 96 LYS A N 1
ATOM 1502 C CA . LYS A 1 97 ? 7.814 87.936 29.023 1.00 33.06 96 LYS A CA 1
ATOM 1503 C C . LYS A 1 97 ? 7.249 89.094 28.202 1.00 31.04 96 LYS A C 1
ATOM 1504 O O . LYS A 1 97 ? 6.052 89.129 27.905 1.00 28.99 96 LYS A O 1
ATOM 1523 N N . TRP A 1 98 ? 8.103 90.040 27.800 1.00 25.17 97 TRP A N 1
ATOM 1524 C CA . TRP A 1 98 ? 7.621 91.162 26.999 1.00 26.66 97 TRP A CA 1
ATOM 1525 C C . TRP A 1 98 ? 7.058 90.678 25.666 1.00 27.97 97 TRP A C 1
ATOM 1526 O O . TRP A 1 98 ? 5.980 91.108 25.246 1.00 23.92 97 TRP A O 1
ATOM 1547 N N . LEU A 1 99 ? 7.759 89.766 24.990 1.00 23.34 98 LEU A N 1
ATOM 1548 C CA . LEU A 1 99 ? 7.258 89.262 23.718 1.00 26.45 98 LEU A CA 1
ATOM 1549 C C . LEU A 1 99 ? 5.871 88.658 23.896 1.00 29.09 98 LEU A C 1
ATOM 1550 O O . LEU A 1 99 ? 4.973 88.899 23.078 1.00 26.96 98 LEU A O 1
ATOM 1566 N N . GLU A 1 100 ? 5.677 87.904 24.977 1.00 28.27 99 GLU A N 1
ATOM 1567 C CA . GLU A 1 100 ? 4.380 87.289 25.252 1.00 31.41 99 GLU A CA 1
ATOM 1568 C C . GLU A 1 100 ? 3.314 88.348 25.501 1.00 31.39 99 GLU A C 1
ATOM 1569 O O . GLU A 1 100 ? 2.196 88.240 24.982 1.00 32.79 99 GLU A O 1
ATOM 1581 N N . GLU A 1 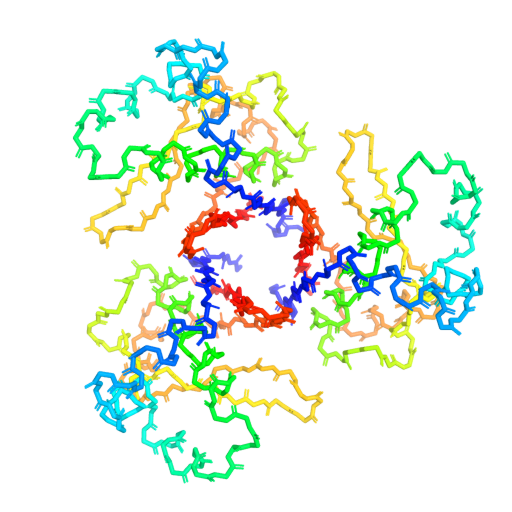101 ? 3.639 89.374 26.298 1.00 28.63 100 GLU A N 1
ATOM 1582 C CA . GLU A 1 101 ? 2.702 90.477 26.519 1.00 31.37 100 GLU A CA 1
ATOM 1583 C C . GLU A 1 101 ? 2.315 91.149 25.214 1.00 27.51 100 GLU A C 1
ATOM 1584 O O . GLU A 1 101 ? 1.165 91.566 25.034 1.00 27.28 100 GLU A O 1
ATOM 1596 N N . GLN A 1 102 ? 3.271 91.293 24.303 1.00 21.92 101 GLN A N 1
ATOM 1597 C CA . GLN A 1 102 ? 3.003 91.963 23.039 1.00 23.97 101 GLN A CA 1
ATOM 1598 C C . GLN A 1 102 ? 2.274 91.083 22.038 1.00 22.99 101 GLN A C 1
ATOM 1599 O O . GLN A 1 102 ? 1.881 91.588 20.975 1.00 28.81 101 GLN A O 1
ATOM 1613 N N . GLY A 1 103 ? 2.143 89.797 22.306 1.00 26.35 102 GLY A N 1
ATOM 1614 C CA . GLY A 1 103 ? 1.531 88.872 21.378 1.00 31.51 102 GLY A CA 1
ATOM 1615 C C . GLY A 1 103 ? 2.444 88.401 20.271 1.00 31.66 102 GLY A C 1
ATOM 1616 O O . GLY A 1 103 ? 1.963 87.813 19.303 1.00 38.55 102 GLY A O 1
ATOM 1620 N N . ILE A 1 104 ? 3.744 88.633 20.385 1.00 27.20 103 ILE A N 1
ATOM 1621 C CA . ILE A 1 104 ? 4.689 88.204 19.358 1.00 29.27 103 ILE A CA 1
ATOM 1622 C C . ILE A 1 104 ? 4.941 86.707 19.529 1.00 28.58 103 ILE A C 1
ATOM 1623 O O . ILE A 1 104 ? 5.394 86.252 20.583 1.00 28.35 103 ILE A O 1
ATOM 1639 N N . SER A 1 105 ? 4.605 85.928 18.508 1.00 25.52 104 SER A N 1
ATOM 1640 C CA . SER A 1 105 ? 4.642 84.481 18.626 1.00 34.17 104 SER A CA 1
ATOM 1641 C C . SER A 1 105 ? 5.941 83.881 18.127 1.00 36.31 104 SER A C 1
ATOM 1642 O O . SER A 1 105 ? 6.380 82.843 18.634 1.00 39.57 104 SER A O 1
ATOM 1650 N N . ARG A 1 106 ? 6.532 84.478 17.102 1.00 30.14 105 ARG A N 1
ATOM 1651 C CA . ARG A 1 106 ? 7.716 83.905 16.489 1.00 39.34 105 ARG A CA 1
ATOM 1652 C C . ARG A 1 106 ? 8.518 85.033 15.870 1.00 27.57 105 ARG A C 1
ATOM 1653 O O . ARG A 1 106 ? 7.954 85.923 15.235 1.00 28.45 105 ARG A O 1
ATOM 1674 N N . VAL A 1 107 ? 9.827 85.002 16.068 1.00 30.15 106 VAL A N 1
ATOM 1675 C CA . VAL A 1 107 ? 10.718 85.936 15.394 1.00 25.78 106 VAL A CA 1
ATOM 1676 C C . VAL A 1 107 ? 11.706 85.120 14.577 1.00 31.80 106 VAL A C 1
ATOM 1677 O O . VAL A 1 107 ? 12.461 84.314 15.135 1.00 35.30 106 VAL A O 1
ATOM 1690 N N . SER A 1 108 ? 11.695 85.328 13.260 1.00 26.31 107 SER A N 1
ATOM 1691 C CA . SER A 1 108 ? 12.542 84.610 12.317 1.00 29.50 107 SER 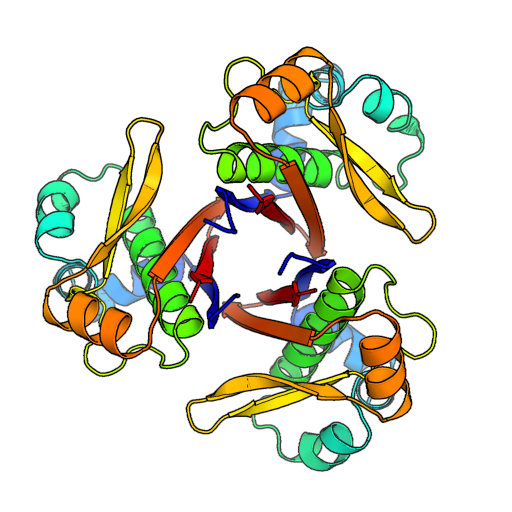A CA 1
ATOM 1692 C C . SER A 1 108 ? 13.783 85.431 11.980 1.00 26.85 107 SER A C 1
ATOM 1693 O O . SER A 1 108 ? 13.754 86.663 11.980 1.00 23.90 107 SER A O 1
ATOM 1701 N N . LEU A 1 109 ? 14.884 84.727 11.717 1.00 27.75 108 LEU A N 1
ATOM 1702 C CA . LEU A 1 109 ? 16.183 85.343 11.502 1.00 26.26 108 LEU A CA 1
ATOM 1703 C C . LEU A 1 109 ? 16.857 84.697 10.306 1.00 27.38 108 LEU A C 1
ATOM 1704 O O . LEU A 1 109 ? 16.892 83.467 10.202 1.00 29.12 108 LEU A O 1
ATOM 1720 N N . SER A 1 110 ? 17.459 85.521 9.463 1.00 29.70 109 SER A N 1
ATOM 1721 C CA . SER A 1 110 ? 18.411 85.032 8.481 1.00 31.58 109 SER A CA 1
ATOM 1722 C C . SER A 1 110 ? 19.636 85.925 8.480 1.00 27.58 109 SER A C 1
ATOM 1723 O O . SER A 1 110 ? 19.541 87.136 8.669 1.00 27.23 109 SER A O 1
ATOM 1731 N N . MET A 1 111 ? 20.786 85.322 8.214 1.00 29.49 110 MET A N 1
ATOM 1732 C CA . MET A 1 111 ? 22.012 86.090 8.123 1.00 41.61 110 MET A CA 1
ATOM 1733 C C . MET A 1 111 ? 22.803 85.669 6.897 1.00 31.03 110 MET A C 1
ATOM 1734 O O . MET A 1 111 ? 22.692 84.538 6.428 1.00 34.16 110 MET A O 1
ATOM 1748 N N . SER A 1 112 ? 23.602 86.604 6.400 1.00 37.96 111 SER A N 1
ATOM 1749 C CA . SER A 1 112 ? 24.531 86.324 5.318 1.00 47.05 111 SER A CA 1
ATOM 1750 C C . SER A 1 112 ? 25.729 87.247 5.460 1.00 40.37 111 SER A C 1
ATOM 1751 O O . SER A 1 112 ? 25.657 88.309 6.082 1.00 34.60 111 SER A O 1
ATOM 1759 N N . ASP A 1 113 ? 26.840 86.845 4.858 1.00 43.02 112 ASP A N 1
ATOM 1760 C CA . ASP A 1 113 ? 27.999 87.715 4.855 1.00 44.93 112 ASP A CA 1
ATOM 1761 C C . ASP A 1 113 ? 28.765 87.501 3.564 1.00 44.03 112 ASP A C 1
ATOM 1762 O O . ASP A 1 113 ? 28.771 86.404 3.005 1.00 38.97 112 ASP A O 1
ATOM 1771 N N . GLU A 1 114 ? 29.411 88.569 3.113 1.00 39.61 113 GLU A N 1
ATOM 1772 C CA . GLU A 1 114 ? 30.236 88.547 1.908 1.00 40.70 113 GLU A CA 1
ATOM 1773 C C . GLU A 1 114 ? 31.279 89.642 2.051 1.00 42.61 113 GLU A C 1
ATOM 1774 O O . GLU A 1 114 ? 30.928 90.820 2.189 1.00 35.45 113 GLU A O 1
ATOM 1786 N N . GLU A 1 115 ? 32.553 89.250 2.025 1.00 60.97 114 GLU A N 1
ATOM 1787 C CA . GLU A 1 115 ? 33.679 90.172 2.195 1.00 63.36 114 GLU A CA 1
ATOM 1788 C C . GLU A 1 115 ? 33.492 90.881 3.529 1.00 55.00 114 GLU A C 1
ATOM 1789 O O . GLU A 1 115 ? 33.414 90.205 4.568 1.00 56.54 114 GLU A O 1
ATOM 1801 N N . ASP A 1 116 ? 33.392 92.203 3.554 1.00 41.50 115 ASP A N 1
ATOM 1802 C CA . ASP A 1 116 ? 33.337 92.985 4.770 1.00 43.48 115 ASP A CA 1
ATOM 1803 C C . ASP A 1 116 ? 31.927 93.159 5.309 1.00 44.18 115 ASP A C 1
ATOM 1804 O O . ASP A 1 116 ? 31.775 93.687 6.411 1.00 41.41 115 ASP A O 1
ATOM 1813 N N . THR A 1 117 ? 30.905 92.752 4.567 1.00 53.37 116 THR A N 1
ATOM 1814 C CA . THR A 1 117 ? 29.525 93.089 4.892 1.00 54.06 116 THR A CA 1
ATOM 1815 C C . THR A 1 117 ? 28.843 91.901 5.556 1.00 49.08 116 THR A C 1
ATOM 1816 O O . THR A 1 117 ? 28.813 90.800 4.995 1.00 39.44 116 THR A O 1
ATOM 1827 N N . VAL A 1 118 ? 28.289 92.127 6.744 1.00 39.01 117 VAL A N 1
ATOM 1828 C CA . VAL A 1 118 ? 27.413 91.166 7.392 1.00 34.05 117 VAL A CA 1
ATOM 1829 C C . VAL A 1 118 ? 26.002 91.722 7.349 1.00 29.73 117 VAL A C 1
ATOM 1830 O O . VAL A 1 118 ? 25.782 92.913 7.590 1.00 30.35 117 VAL A O 1
ATOM 1843 N N . LEU A 1 119 ? 25.052 90.867 7.019 1.00 30.14 118 LEU A N 1
ATOM 1844 C CA . LEU A 1 119 ? 23.671 91.270 6.826 1.00 30.54 118 LEU A CA 1
ATOM 1845 C C . LEU A 1 119 ? 22.746 90.405 7.671 1.00 26.27 118 LEU A C 1
ATOM 1846 O O . LEU A 1 119 ? 22.930 89.188 7.751 1.00 30.01 118 LEU A O 1
ATOM 1862 N N . ALA A 1 120 ? 21.744 91.041 8.286 1.00 32.11 119 ALA A N 1
ATOM 1863 C CA . ALA A 1 120 ? 20.711 90.343 9.043 1.00 32.83 119 ALA A CA 1
ATOM 1864 C C . ALA A 1 120 ? 19.331 90.841 8.627 1.00 26.03 119 ALA A C 1
ATOM 1865 O O . ALA A 1 120 ? 19.121 92.042 8.432 1.00 24.68 119 ALA A O 1
ATOM 1872 N N . PHE A 1 121 ? 18.395 89.904 8.496 1.00 25.78 120 PHE A N 1
ATOM 1873 C CA . PHE A 1 121 ? 16.981 90.186 8.280 1.00 25.45 120 PHE A CA 1
ATOM 1874 C C . PHE A 1 121 ? 16.173 89.468 9.358 1.00 21.16 120 PHE A C 1
ATOM 1875 O O . PHE A 1 121 ? 16.459 88.314 9.681 1.00 22.73 120 PHE A O 1
ATOM 1892 N N . VAL A 1 122 ? 15.157 90.143 9.886 1.00 22.73 121 VAL A N 1
ATOM 1893 C CA . VAL A 1 122 ? 14.326 89.602 10.953 1.00 20.69 121 VAL A CA 1
ATOM 1894 C C . VAL A 1 122 ? 12.873 89.948 10.666 1.00 20.82 121 VAL A C 1
ATOM 1895 O O . VAL A 1 122 ? 12.550 91.097 10.328 1.00 20.95 121 VAL A O 1
ATOM 1908 N N . VAL A 1 123 ? 11.991 88.978 10.889 1.00 20.33 122 VAL A N 1
ATOM 1909 C CA . VAL A 1 123 ? 10.554 89.207 10.843 1.00 22.27 122 VAL A CA 1
ATOM 1910 C C . VAL A 1 123 ? 9.931 88.725 12.139 1.00 20.36 122 VAL A C 1
ATOM 1911 O O . VAL A 1 123 ? 10.049 87.546 12.488 1.00 21.47 122 VAL A O 1
ATOM 1924 N N . ALA A 1 124 ? 9.214 89.611 12.810 1.00 21.90 123 ALA A N 1
ATOM 1925 C CA . ALA A 1 124 ? 8.449 89.272 13.998 1.00 20.79 123 ALA A CA 1
ATOM 1926 C C . ALA A 1 124 ? 6.978 89.132 13.624 1.00 19.58 123 ALA A C 1
ATOM 1927 O O . ALA A 1 124 ? 6.411 90.021 12.972 1.00 21.86 123 ALA A O 1
ATOM 1934 N N . GLU A 1 125 ? 6.367 88.019 14.017 1.00 27.46 124 GLU A N 1
ATOM 1935 C CA . GLU A 1 125 ? 4.982 87.713 13.679 1.00 31.01 124 GLU A CA 1
ATOM 1936 C C . GLU A 1 125 ? 4.070 87.817 14.890 1.00 34.75 124 GLU A C 1
ATOM 1937 O O . GLU A 1 125 ? 4.472 87.517 16.017 1.00 30.73 124 GLU A O 1
ATOM 1949 N N . LYS A 1 126 ? 2.828 88.203 14.600 1.00 33.04 125 LYS A N 1
ATOM 1950 C CA . LYS A 1 126 ? 1.697 88.327 15.526 1.00 40.87 125 LYS A CA 1
ATOM 1951 C C . LYS A 1 126 ? 1.869 89.471 16.507 1.00 64.54 125 LYS A C 1
ATOM 1952 O O . LYS A 1 126 ? 1.204 90.498 16.376 1.00 68.58 125 LYS A O 1
ATOM 1971 N N . ALA B 1 1 ? -1.026 83.973 0.580 1.00 104.54 0 ALA B N 1
ATOM 1972 C CA . ALA B 1 1 ? -2.280 84.582 1.110 1.00 92.08 0 ALA B CA 1
ATOM 1973 C C . ALA B 1 1 ? -1.979 85.639 2.171 1.00 112.62 0 ALA B C 1
ATOM 1974 O O . ALA B 1 1 ? -2.742 86.587 2.345 1.00 122.78 0 ALA B O 1
ATOM 1983 N N . MET B 1 2 ? -0.866 85.469 2.883 1.00 100.82 1 MET B N 1
ATOM 1984 C CA . MET B 1 2 ? -0.456 86.420 3.912 1.00 88.19 1 MET B CA 1
ATOM 1985 C C . MET B 1 2 ? 0.374 87.550 3.315 1.00 51.19 1 MET B C 1
ATOM 1986 O O . MET B 1 2 ? 0.064 88.730 3.494 1.00 35.66 1 MET B O 1
ATOM 2000 N N . ILE B 1 3 ? 1.446 87.208 2.636 1.00 34.45 2 ILE B N 1
ATOM 2001 C CA . ILE B 1 3 ? 2.350 88.212 2.102 1.00 30.34 2 ILE B CA 1
ATOM 2002 C C . ILE B 1 3 ? 1.934 88.521 0.673 1.00 24.68 2 ILE B C 1
ATOM 2003 O O . ILE B 1 3 ? 1.760 87.613 -0.143 1.00 30.55 2 ILE B O 1
ATOM 2019 N N . TYR B 1 4 ? 1.759 89.808 0.382 1.00 23.19 3 TYR B N 1
ATOM 2020 C CA . TYR B 1 4 ? 1.474 90.240 -0.979 1.00 22.69 3 TYR B CA 1
ATOM 2021 C C . TYR B 1 4 ? 2.748 90.268 -1.809 1.00 21.85 3 TYR B C 1
ATOM 2022 O O . TYR B 1 4 ? 2.764 89.801 -2.955 1.00 25.95 3 TYR B O 1
ATOM 2040 N N . GLY B 1 5 ? 3.819 90.779 -1.231 1.00 20.83 4 GLY B N 1
ATOM 2041 C CA . GLY B 1 5 ? 5.102 90.810 -1.911 1.00 23.24 4 GLY B CA 1
ATOM 2042 C C . GLY B 1 5 ? 6.169 91.322 -0.972 1.00 23.14 4 GLY B C 1
ATOM 2043 O O . GLY B 1 5 ? 5.875 91.872 0.090 1.00 21.38 4 GLY B O 1
ATOM 2047 N N . ILE B 1 6 ? 7.419 91.096 -1.361 1.00 19.57 5 ILE B N 1
ATOM 2048 C CA . ILE B 1 6 ? 8.541 91.574 -0.574 1.00 18.78 5 ILE B CA 1
ATOM 2049 C C . ILE B 1 6 ? 9.450 92.356 -1.489 1.00 21.21 5 ILE B C 1
ATOM 2050 O O . ILE B 1 6 ? 9.457 92.148 -2.710 1.00 19.96 5 ILE B O 1
ATOM 2066 N N . GLY B 1 7 ? 10.220 93.249 -0.886 1.00 18.69 6 GLY B N 1
ATOM 2067 C CA . GLY B 1 7 ? 11.104 94.126 -1.624 1.00 21.52 6 GLY B CA 1
ATOM 2068 C C . GLY B 1 7 ? 12.341 94.433 -0.819 1.00 18.58 6 GLY B C 1
ATOM 2069 O O . GLY B 1 7 ? 12.318 94.540 0.413 1.00 19.06 6 GLY B O 1
ATOM 2073 N N . THR B 1 8 ? 13.470 94.496 -1.515 1.00 24.30 7 THR B N 1
ATOM 2074 C CA . THR B 1 8 ? 14.703 94.936 -0.900 1.00 19.08 7 THR B CA 1
ATOM 2075 C C . THR B 1 8 ? 15.398 95.848 -1.905 1.00 25.49 7 THR B C 1
ATOM 2076 O O . THR B 1 8 ? 15.164 95.755 -3.112 1.00 25.56 7 THR B O 1
ATOM 2087 N N . ASP B 1 9 ? 16.228 96.743 -1.392 1.00 26.84 8 ASP B N 1
ATOM 2088 C CA . ASP B 1 9 ? 17.001 97.619 -2.243 1.00 21.93 8 ASP B CA 1
ATOM 2089 C C . ASP B 1 9 ? 18.289 97.995 -1.533 1.00 21.51 8 ASP B C 1
ATOM 2090 O O . ASP B 1 9 ? 18.292 98.269 -0.335 1.00 21.01 8 ASP B O 1
ATOM 2099 N N . ILE B 1 10 ? 19.378 98.023 -2.284 1.00 24.71 9 ILE B N 1
ATOM 2100 C CA . ILE B 1 10 ? 20.667 98.425 -1.753 1.00 29.47 9 ILE B CA 1
ATOM 2101 C C . ILE B 1 10 ? 21.117 99.608 -2.599 1.00 29.56 9 ILE B C 1
ATOM 2102 O O . ILE B 1 10 ? 20.995 99.577 -3.831 1.00 27.82 9 ILE B O 1
ATOM 2118 N N . VAL B 1 11 ? 21.517 100.692 -1.933 1.00 25.84 10 VAL B N 1
ATOM 2119 C CA . VAL B 1 11 ? 21.801 101.968 -2.583 1.00 26.45 10 VAL B CA 1
ATOM 2120 C C . VAL B 1 11 ? 23.124 102.481 -2.038 1.00 27.21 10 VAL B C 1
ATOM 2121 O O . VAL B 1 11 ? 23.289 102.630 -0.821 1.00 27.36 10 VAL B O 1
ATOM 2134 N N . SER B 1 12 ? 24.056 102.754 -2.939 1.00 25.84 11 SER B N 1
ATOM 2135 C CA . SER B 1 12 ? 25.326 103.352 -2.593 1.00 31.19 11 SER B CA 1
ATOM 2136 C C . SER B 1 12 ? 25.159 104.862 -2.424 1.00 24.56 11 SER B C 1
ATOM 2137 O O . SER B 1 12 ? 24.516 105.519 -3.241 1.00 23.22 11 SER B O 1
ATOM 2145 N N . LEU B 1 13 ? 25.758 105.418 -1.365 1.00 27.56 12 LEU B N 1
ATOM 2146 C CA . LEU B 1 13 ? 25.802 106.874 -1.265 1.00 25.69 12 LEU B CA 1
ATOM 2147 C C . LEU B 1 13 ? 26.429 107.483 -2.509 1.00 22.62 12 LEU B C 1
ATOM 2148 O O . LEU B 1 13 ? 25.989 108.530 -2.976 1.00 22.30 12 LEU B O 1
ATOM 2164 N N . LYS B 1 14 ? 27.482 106.848 -3.046 1.00 23.89 13 LYS B N 1
ATOM 2165 C CA . LYS B 1 14 ? 28.125 107.362 -4.244 1.00 24.94 13 LYS B CA 1
ATOM 2166 C C . LYS B 1 14 ? 27.125 107.517 -5.377 1.00 23.75 13 LYS B C 1
ATOM 2167 O O . LYS B 1 14 ? 27.158 108.495 -6.129 1.00 24.08 13 LYS B O 1
ATOM 2186 N N . ARG B 1 15 ? 26.246 106.542 -5.542 1.00 22.55 14 ARG B N 1
ATOM 2187 C CA . ARG B 1 15 ? 25.244 106.638 -6.597 1.00 24.13 14 ARG B CA 1
ATOM 2188 C C . ARG B 1 15 ? 24.354 107.873 -6.415 1.00 22.96 14 ARG B C 1
ATOM 2189 O O . ARG B 1 15 ? 24.088 108.615 -7.367 1.00 23.91 14 ARG B O 1
ATOM 2210 N N . ILE B 1 16 ? 23.878 108.098 -5.190 1.00 19.91 15 ILE B N 1
ATOM 2211 C CA . ILE B 1 16 ? 23.061 109.270 -4.875 1.00 19.24 15 ILE B CA 1
ATOM 2212 C C . ILE B 1 16 ? 23.833 110.567 -5.127 1.00 20.80 15 ILE B C 1
ATOM 2213 O O . ILE B 1 16 ? 23.289 111.544 -5.664 1.00 20.34 15 ILE B O 1
ATOM 2229 N N . ILE B 1 17 ? 25.106 110.611 -4.722 1.00 21.92 16 ILE B N 1
ATOM 2230 C CA . ILE B 1 17 ? 25.906 111.813 -4.942 1.00 23.40 16 ILE B CA 1
ATOM 2231 C C . ILE B 1 17 ? 25.986 112.124 -6.428 1.00 23.82 16 ILE B C 1
ATOM 2232 O O . ILE B 1 17 ? 25.814 113.275 -6.848 1.00 24.23 16 ILE B O 1
ATOM 2248 N N . ARG B 1 18 ? 26.219 111.098 -7.252 1.00 23.90 17 ARG B N 1
ATOM 2249 C CA . ARG B 1 18 ? 26.309 111.328 -8.693 1.00 24.39 17 ARG B CA 1
ATOM 2250 C C . ARG B 1 18 ? 24.974 111.789 -9.274 1.00 23.09 17 ARG B C 1
ATOM 2251 O O . ARG B 1 18 ? 24.939 112.696 -10.112 1.00 24.56 17 ARG B O 1
ATOM 2272 N N . LEU B 1 19 ? 23.870 111.193 -8.838 1.00 22.58 18 LEU B N 1
ATOM 2273 C CA . LEU B 1 19 ? 22.561 111.633 -9.315 1.00 21.48 18 LEU B CA 1
ATOM 2274 C C . LEU B 1 19 ? 22.287 113.066 -8.908 1.00 26.42 18 LEU B C 1
ATOM 2275 O O . LEU B 1 19 ? 21.794 113.863 -9.706 1.00 24.12 18 LEU B O 1
ATOM 2291 N N . ASN B 1 20 ? 22.581 113.401 -7.652 1.00 20.85 19 ASN B N 1
ATOM 2292 C CA . ASN B 1 20 ? 22.361 114.759 -7.173 1.00 28.02 19 ASN B CA 1
ATOM 2293 C C . ASN B 1 20 ? 23.228 115.761 -7.927 1.00 26.86 19 ASN B C 1
ATOM 2294 O O . ASN B 1 20 ? 22.798 116.894 -8.183 1.00 28.33 19 ASN B O 1
ATOM 2305 N N . LYS B 1 21 ? 24.445 115.362 -8.325 1.00 24.79 20 LYS B N 1
ATOM 2306 C CA . LYS B 1 21 ? 25.277 116.268 -9.108 1.00 26.94 20 LYS B CA 1
ATOM 2307 C C . LYS B 1 21 ? 24.699 116.442 -10.503 1.00 25.58 20 LYS B C 1
ATOM 2308 O O . LYS B 1 21 ? 24.725 117.547 -11.068 1.00 28.75 20 LYS B O 1
ATOM 2327 N N . LYS B 1 22 ? 24.182 115.358 -11.066 1.00 26.98 21 LYS B N 1
ATOM 2328 C CA . LYS B 1 22 ? 23.728 115.367 -12.448 1.00 27.63 21 LYS B CA 1
ATOM 2329 C C . LYS B 1 22 ? 22.467 116.201 -12.604 1.00 31.98 21 LYS B C 1
ATOM 2330 O O . LYS B 1 22 ? 22.354 116.993 -13.549 1.00 32.70 21 LYS B O 1
ATOM 2349 N N . PHE B 1 23 ? 21.504 116.025 -11.697 1.00 28.18 22 PHE B N 1
ATOM 2350 C CA . PHE B 1 23 ? 20.228 116.720 -11.783 1.00 30.94 22 PHE B CA 1
ATOM 2351 C C . PHE B 1 23 ? 20.201 118.002 -10.967 1.00 34.98 22 PHE B C 1
ATOM 2352 O O . PHE B 1 23 ? 19.192 118.715 -11.000 1.00 35.66 22 PHE B O 1
ATOM 2369 N N . GLY B 1 24 ? 21.285 118.324 -10.257 1.00 34.56 23 GLY B N 1
ATOM 2370 C CA . GLY B 1 24 ? 21.384 119.583 -9.564 1.00 35.36 23 GLY B CA 1
ATOM 2371 C C . GLY B 1 24 ? 20.442 119.662 -8.374 1.00 38.73 23 GLY B C 1
ATOM 2372 O O . GLY B 1 24 ? 19.952 118.653 -7.843 1.00 36.45 23 GLY B O 1
ATOM 2376 N N . GLN B 1 25 ? 20.210 120.901 -7.933 1.00 57.62 24 GLN B N 1
ATOM 2377 C CA . GLN B 1 25 ? 19.429 121.114 -6.720 1.00 78.21 24 GLN B CA 1
ATOM 2378 C C . GLN B 1 25 ? 18.053 120.471 -6.815 1.00 55.91 24 GLN B C 1
ATOM 2379 O O . GLN B 1 25 ? 17.476 120.101 -5.788 1.00 44.50 24 GLN B O 1
ATOM 2393 N N . ALA B 1 26 ? 17.520 120.325 -8.031 1.00 40.99 25 ALA B N 1
ATOM 2394 C CA . ALA B 1 26 ? 16.175 119.798 -8.241 1.00 38.60 25 ALA B CA 1
ATOM 2395 C C . ALA B 1 26 ? 16.047 118.319 -7.914 1.00 40.65 25 ALA B C 1
ATOM 2396 O O . ALA B 1 26 ? 14.921 117.807 -7.872 1.00 38.34 25 ALA B O 1
ATOM 2403 N N . PHE B 1 27 ? 17.161 117.617 -7.706 1.00 36.14 26 PHE B N 1
ATOM 2404 C CA . PHE B 1 27 ? 17.095 116.168 -7.572 1.00 35.48 26 PHE B CA 1
ATOM 2405 C C . PHE B 1 27 ? 16.300 115.768 -6.338 1.00 24.32 26 PHE B C 1
ATOM 2406 O O . PHE B 1 27 ? 15.428 114.888 -6.398 1.00 24.46 26 PHE B O 1
ATOM 2423 N N . ALA B 1 28 ? 16.607 116.383 -5.200 1.00 24.72 27 ALA B N 1
ATOM 2424 C CA . ALA B 1 28 ? 15.893 116.029 -3.982 1.00 19.15 27 ALA B CA 1
ATOM 2425 C C . ALA B 1 28 ? 14.395 116.172 -4.201 1.00 23.48 27 ALA B C 1
ATOM 2426 O O . ALA B 1 28 ? 13.610 115.313 -3.788 1.00 21.16 27 ALA B O 1
ATOM 2433 N N . GLY B 1 29 ? 13.983 117.241 -4.885 1.00 26.33 28 GLY B N 1
ATOM 2434 C CA . GLY B 1 29 ? 12.569 117.461 -5.140 1.00 31.54 28 GLY B CA 1
ATOM 2435 C C . GLY B 1 29 ? 11.924 116.419 -6.028 1.00 28.68 28 GLY B C 1
ATOM 2436 O O . GLY B 1 29 ? 10.703 116.271 -5.990 1.00 28.15 28 GLY B O 1
ATOM 2440 N N . ARG B 1 30 ? 12.708 115.693 -6.831 1.00 22.43 29 ARG B N 1
ATOM 2441 C CA . ARG B 1 30 ? 12.151 114.634 -7.665 1.00 22.78 29 ARG B CA 1
ATOM 2442 C C . ARG B 1 30 ? 11.987 113.304 -6.942 1.00 21.81 29 ARG B C 1
ATOM 2443 O O . ARG B 1 30 ? 11.111 112.523 -7.323 1.00 25.92 29 ARG B O 1
ATOM 2464 N N . ILE B 1 31 ? 12.751 113.053 -5.878 1.00 18.99 30 ILE B N 1
ATOM 2465 C CA . ILE B 1 31 ? 12.720 111.778 -5.169 1.00 17.70 30 ILE B CA 1
ATOM 2466 C C . ILE B 1 31 ? 11.886 111.890 -3.904 1.00 15.02 30 ILE B C 1
ATOM 2467 O O . ILE B 1 31 ? 11.282 110.910 -3.473 1.00 17.61 30 ILE B O 1
ATOM 2483 N N . LEU B 1 32 ? 11.818 113.085 -3.319 1.00 14.38 31 LEU B N 1
ATOM 2484 C CA . LEU B 1 32 ? 11.182 113.262 -2.018 1.00 12.72 31 LEU B CA 1
ATOM 2485 C C . LEU B 1 32 ? 9.744 113.751 -2.141 1.00 16.25 31 LEU B C 1
ATOM 2486 O O . LEU B 1 32 ? 9.410 114.508 -3.049 1.00 16.32 31 LEU B O 1
ATOM 2502 N N . THR B 1 33 ? 8.893 113.290 -1.224 1.00 13.83 32 THR B N 1
ATOM 2503 C CA . THR B 1 33 ? 7.553 113.849 -1.107 1.00 14.55 32 THR B CA 1
ATOM 2504 C C . THR B 1 33 ? 7.636 115.277 -0.570 1.00 17.22 32 THR B C 1
ATOM 2505 O O . THR B 1 33 ? 8.658 115.690 -0.021 1.00 16.37 32 THR B O 1
ATOM 2516 N N . PRO B 1 34 ? 6.545 116.051 -0.688 1.00 16.04 33 PRO B N 1
ATOM 2517 C CA . PRO B 1 34 ? 6.602 117.397 -0.128 1.00 15.88 33 PRO B CA 1
ATOM 2518 C C . PRO B 1 34 ? 6.927 117.411 1.357 1.00 14.92 33 PRO B C 1
ATOM 2519 O O . PRO B 1 34 ? 7.682 118.278 1.822 1.00 15.73 33 PRO B O 1
ATOM 2530 N N . GLU B 1 35 ? 6.395 116.465 2.121 1.00 16.07 34 GLU B N 1
ATOM 2531 C CA . GLU B 1 35 ? 6.709 116.434 3.547 1.00 19.26 34 GLU B CA 1
ATOM 2532 C C . GLU B 1 35 ? 8.184 116.105 3.777 1.00 15.69 34 GLU B C 1
ATOM 2533 O O . GLU B 1 35 ? 8.856 116.753 4.581 1.00 16.87 34 GLU B O 1
ATOM 2545 N N . GLU B 1 36 ? 8.699 115.092 3.076 1.00 14.67 35 GLU B N 1
ATOM 2546 C CA . GLU B 1 36 ? 10.118 114.769 3.202 1.00 18.78 35 GLU B CA 1
ATOM 2547 C C . GLU B 1 36 ? 10.994 115.949 2.800 1.00 16.68 35 GLU B C 1
ATOM 2548 O O . GLU B 1 36 ? 12.051 116.193 3.394 1.00 16.53 35 GLU B O 1
ATOM 2560 N N . LEU B 1 37 ? 10.624 116.631 1.722 1.00 15.77 36 LEU B N 1
ATOM 2561 C CA . LEU B 1 37 ? 11.420 117.758 1.255 1.00 17.02 36 LEU B CA 1
ATOM 2562 C C . LEU B 1 37 ? 11.420 118.894 2.271 1.00 20.93 36 LEU B C 1
ATOM 2563 O O . LEU B 1 37 ? 12.440 119.558 2.474 1.00 20.54 36 LEU B O 1
ATOM 2579 N N . LEU B 1 38 ? 10.279 119.127 2.925 1.00 20.07 37 LEU B N 1
ATOM 2580 C CA . LEU B 1 38 ? 10.210 120.149 3.954 1.00 20.68 37 LEU B CA 1
ATOM 2581 C C . LEU B 1 38 ? 11.146 119.839 5.115 1.00 20.57 37 LEU B C 1
ATOM 2582 O O . LEU B 1 38 ? 11.716 120.759 5.705 1.00 26.77 37 LEU B O 1
ATOM 2598 N N A GLU B 1 39 ? 11.358 118.574 5.437 0.54 19.59 38 GLU B N 1
ATOM 2599 N N B GLU B 1 39 ? 11.319 118.542 5.424 0.46 20.13 38 GLU B N 1
ATOM 2600 C CA A GLU B 1 39 ? 12.220 118.233 6.559 0.54 18.72 38 GLU B CA 1
ATOM 2601 C CA B GLU B 1 39 ? 12.135 118.000 6.512 0.46 20.37 38 GLU B CA 1
ATOM 2602 C C A GLU B 1 39 ? 13.645 117.895 6.145 0.54 19.98 38 GLU B C 1
ATOM 2603 C C B GLU B 1 39 ? 13.619 117.920 6.141 0.46 20.12 38 GLU B C 1
ATOM 2604 O O A GLU B 1 39 ? 14.501 117.693 7.019 0.54 19.22 38 GLU B O 1
ATOM 2605 O O B GLU B 1 39 ? 14.486 117.986 7.027 0.46 18.54 38 GLU B O 1
ATOM 2628 N N . PHE B 1 40 ? 13.917 117.846 4.844 1.00 20.64 39 PHE B N 1
ATOM 2629 C CA . PHE B 1 40 ? 15.275 117.599 4.373 1.00 23.79 39 PHE B CA 1
ATOM 2630 C C . PHE B 1 40 ? 16.309 118.600 4.888 1.00 24.09 39 PHE B C 1
ATOM 2631 O O . PHE B 1 40 ? 17.414 118.171 5.263 1.00 22.75 39 PHE B O 1
ATOM 2648 N N . PRO B 1 41 ? 16.036 119.905 4.948 1.00 20.86 40 PRO B N 1
ATOM 2649 C CA . PRO B 1 41 ? 17.075 120.811 5.451 1.00 22.72 40 PRO B CA 1
ATOM 2650 C C . PRO B 1 41 ? 17.513 120.514 6.869 1.00 23.13 40 PRO B C 1
ATOM 2651 O O . PRO B 1 41 ? 18.605 120.937 7.251 1.00 24.63 40 PRO B O 1
ATOM 2662 N N . GLN B 1 42 ? 16.722 119.791 7.655 1.00 22.29 41 GLN B N 1
ATOM 2663 C CA . GLN B 1 42 ? 17.095 119.490 9.028 1.00 25.45 41 GLN B CA 1
ATOM 2664 C C . GLN B 1 42 ? 17.783 118.141 9.170 1.00 25.46 41 GLN B C 1
ATOM 2665 O O . GLN B 1 42 ? 18.136 117.756 10.278 1.00 27.14 41 GLN B O 1
ATOM 2679 N N . ALA B 1 43 ? 18.029 117.441 8.074 1.00 21.56 42 ALA B N 1
ATOM 2680 C CA . ALA B 1 43 ? 18.718 116.161 8.133 1.00 20.19 42 ALA B CA 1
ATOM 2681 C C . ALA B 1 43 ? 20.183 116.337 8.528 1.00 22.72 42 ALA B C 1
ATOM 2682 O O . ALA B 1 43 ? 20.911 117.155 7.953 1.00 24.91 42 ALA B O 1
ATOM 2689 N N . GLY B 1 44 ? 20.624 115.556 9.514 1.00 24.03 43 GLY B N 1
ATOM 2690 C CA . GLY B 1 44 ? 22.018 115.603 9.916 1.00 26.90 43 GLY B CA 1
ATOM 2691 C C . GLY B 1 44 ? 22.982 115.138 8.845 1.00 24.54 43 GLY B C 1
ATOM 2692 O O . GLY B 1 44 ? 24.120 115.626 8.773 1.00 27.66 43 GLY B O 1
ATOM 2696 N N . LYS B 1 45 ? 22.536 114.213 7.981 1.00 23.51 44 LYS B N 1
ATOM 2697 C CA . LYS B 1 45 ? 23.356 113.648 6.909 1.00 22.76 44 LYS B CA 1
ATOM 2698 C C . LYS B 1 45 ? 22.493 113.650 5.659 1.00 21.22 44 LYS B C 1
ATOM 2699 O O . LYS B 1 45 ? 21.842 112.651 5.327 1.00 19.84 44 LYS B O 1
ATOM 2718 N N . PRO B 1 46 ? 22.435 114.768 4.953 1.00 21.77 45 PRO B N 1
ATOM 2719 C CA . PRO B 1 46 ? 21.496 114.875 3.830 1.00 20.63 45 PRO B CA 1
ATOM 2720 C C . PRO B 1 46 ? 21.658 113.803 2.762 1.00 19.88 45 PRO B C 1
ATOM 2721 O O . PRO B 1 46 ? 20.663 113.361 2.178 1.00 18.57 45 PRO B O 1
ATOM 2732 N N . VAL B 1 47 ? 22.895 113.415 2.435 1.00 20.89 46 VAL B N 1
ATOM 2733 C CA . VAL B 1 47 ? 23.059 112.400 1.398 1.00 20.36 46 VAL B CA 1
ATOM 2734 C C . VAL B 1 47 ? 22.466 111.077 1.873 1.00 19.13 46 VAL B C 1
ATOM 2735 O O . VAL B 1 47 ? 21.787 110.388 1.115 1.00 18.09 46 VAL B O 1
ATOM 2748 N N A ASN B 1 48 ? 22.729 110.733 3.126 0.51 19.40 47 ASN B N 1
ATOM 2749 N N B ASN B 1 48 ? 22.738 110.712 3.124 0.49 19.40 47 ASN B N 1
ATOM 2750 C CA A ASN B 1 48 ? 22.161 109.512 3.697 0.51 18.41 47 ASN B CA 1
ATOM 2751 C CA B ASN B 1 48 ? 22.141 109.489 3.671 0.49 18.37 47 ASN B CA 1
ATOM 2752 C C A ASN B 1 48 ? 20.641 109.579 3.768 0.51 19.55 47 ASN B C 1
ATOM 2753 C C B ASN B 1 48 ? 20.623 109.587 3.711 0.49 19.66 47 ASN B C 1
ATOM 2754 O O A ASN B 1 48 ? 19.955 108.568 3.563 0.51 18.39 47 ASN B O 1
ATOM 2755 O O B ASN B 1 48 ? 19.920 108.613 3.410 0.49 17.53 47 ASN B O 1
ATOM 2776 N N . TYR B 1 49 ? 20.086 110.747 4.071 1.00 17.56 48 TYR B N 1
ATOM 2777 C CA . TYR B 1 49 ? 18.646 110.941 4.105 1.00 17.44 48 TYR B CA 1
ATOM 2778 C C . TYR B 1 49 ? 18.008 110.668 2.744 1.00 18.49 48 TYR B C 1
ATOM 2779 O O . TYR B 1 49 ? 16.986 109.992 2.638 1.00 17.95 48 TYR B O 1
ATOM 2798 N N . LEU B 1 50 ? 18.625 111.177 1.692 1.00 15.80 49 LEU B N 1
ATOM 2799 C CA . LEU B 1 50 ? 18.106 110.910 0.354 1.00 15.06 49 LEU B CA 1
ATOM 2800 C C . LEU B 1 50 ? 18.270 109.443 -0.003 1.00 16.52 49 LEU B C 1
ATOM 2801 O O . LEU B 1 50 ? 17.351 108.828 -0.560 1.00 16.25 49 LEU B O 1
ATOM 2817 N N . ALA B 1 51 ? 19.443 108.878 0.276 1.00 18.23 50 ALA B N 1
ATOM 2818 C CA . ALA B 1 51 ? 19.707 107.486 -0.074 1.00 17.02 50 ALA B CA 1
ATOM 2819 C C . ALA B 1 51 ? 18.732 106.533 0.600 1.00 18.33 50 ALA B C 1
ATOM 2820 O O . ALA B 1 51 ? 18.240 105.597 -0.044 1.00 18.54 50 ALA B O 1
ATOM 2827 N N . LYS B 1 52 ? 18.457 106.738 1.899 1.00 14.28 51 LYS B N 1
ATOM 2828 C CA . LYS B 1 52 ? 17.490 105.904 2.595 1.00 15.32 51 LYS B CA 1
ATOM 2829 C C . LYS B 1 52 ? 16.109 105.983 1.953 1.00 17.83 51 LYS B C 1
ATOM 2830 O O . LYS B 1 52 ? 15.438 104.960 1.774 1.00 18.29 51 LYS B O 1
ATOM 2849 N N . ARG B 1 53 ? 15.640 107.199 1.666 1.00 17.19 52 ARG B N 1
ATOM 2850 C CA . ARG B 1 53 ? 14.332 107.355 1.052 1.00 18.34 52 ARG B CA 1
ATOM 2851 C C . ARG B 1 53 ? 14.323 106.742 -0.341 1.00 18.66 52 ARG B C 1
ATOM 2852 O O . ARG B 1 53 ? 13.350 106.077 -0.731 1.00 20.03 52 ARG B O 1
ATOM 2873 N N . PHE B 1 54 ? 15.400 106.934 -1.109 1.00 18.94 53 PHE B N 1
ATOM 2874 C CA . PHE B 1 54 ? 15.478 106.305 -2.420 1.00 15.73 53 PHE B CA 1
ATOM 2875 C C . PHE B 1 54 ? 15.343 104.789 -2.288 1.00 16.34 53 PHE B C 1
ATOM 2876 O O . PHE B 1 54 ? 14.528 104.159 -2.980 1.00 18.79 53 PHE B O 1
ATOM 2893 N N . ALA B 1 55 ? 16.150 104.184 -1.418 1.00 15.43 54 ALA B N 1
ATOM 2894 C CA . ALA B 1 55 ? 16.101 102.734 -1.222 1.00 15.87 54 ALA B CA 1
ATOM 2895 C C . ALA B 1 55 ? 14.727 102.272 -0.745 1.00 16.58 54 ALA B C 1
ATOM 2896 O O . ALA B 1 55 ? 14.185 101.264 -1.234 1.00 16.47 54 ALA B O 1
ATOM 2903 N N . ALA B 1 56 ? 14.144 102.984 0.218 1.00 14.89 55 ALA B N 1
ATOM 2904 C CA . ALA B 1 56 ? 12.841 102.584 0.735 1.00 13.42 55 ALA B CA 1
ATOM 2905 C C . ALA B 1 56 ? 11.784 102.598 -0.360 1.00 13.48 55 ALA B C 1
ATOM 2906 O O . ALA B 1 56 ? 10.928 101.704 -0.422 1.00 14.76 55 ALA B O 1
ATOM 2913 N N . LYS B 1 57 ? 11.822 103.614 -1.235 1.00 13.85 56 LYS B N 1
ATOM 2914 C CA . LYS B 1 57 ? 10.808 103.731 -2.284 1.00 14.55 56 LYS B CA 1
ATOM 2915 C C . LYS B 1 57 ? 10.987 102.659 -3.358 1.00 14.99 56 LYS B C 1
ATOM 2916 O O . LYS B 1 57 ? 9.999 102.103 -3.844 1.00 15.74 56 LYS B O 1
ATOM 2935 N N . GLU B 1 58 ? 12.231 102.349 -3.737 1.00 14.40 57 GLU B N 1
ATOM 2936 C CA . GLU B 1 58 ? 12.461 101.254 -4.669 1.00 17.69 57 GLU B CA 1
ATOM 2937 C C . GLU B 1 58 ? 12.040 99.918 -4.067 1.00 20.13 57 GLU B C 1
ATOM 2938 O O . GLU B 1 58 ? 11.466 99.080 -4.771 1.00 17.61 57 GLU B O 1
ATOM 2950 N N . ALA B 1 59 ? 12.350 99.687 -2.785 1.00 15.14 58 ALA B N 1
ATOM 2951 C CA . ALA B 1 59 ? 11.968 98.434 -2.139 1.00 15.88 58 ALA B CA 1
ATOM 2952 C C . ALA B 1 59 ? 10.449 98.338 -2.052 1.00 17.56 58 ALA B C 1
ATOM 2953 O O . ALA B 1 59 ? 9.866 97.271 -2.284 1.00 17.67 58 ALA B O 1
ATOM 2960 N N . PHE B 1 60 ? 9.799 99.448 -1.747 1.00 15.02 59 PHE B N 1
ATOM 2961 C CA . PHE B 1 60 ? 8.345 99.487 -1.752 1.00 17.03 59 PHE B CA 1
ATOM 2962 C C . PHE B 1 60 ? 7.811 99.086 -3.111 1.00 20.37 59 PHE B C 1
ATOM 2963 O O . PHE B 1 60 ? 6.905 98.252 -3.219 1.00 16.73 59 PHE B O 1
ATOM 2980 N N . ALA B 1 61 ? 8.393 99.661 -4.156 1.00 15.26 60 ALA B N 1
ATOM 2981 C CA . ALA B 1 61 ? 7.895 99.433 -5.502 1.00 13.83 60 ALA B CA 1
ATOM 2982 C C . ALA B 1 61 ? 8.050 97.979 -5.915 1.00 17.03 60 ALA B C 1
ATOM 2983 O O . ALA B 1 61 ? 7.203 97.450 -6.648 1.00 18.62 60 ALA B O 1
ATOM 2990 N N . LYS B 1 62 ? 9.106 97.314 -5.443 1.00 17.57 61 LYS B N 1
ATOM 2991 C CA . LYS B 1 62 ? 9.245 95.881 -5.657 1.00 17.62 61 LYS B CA 1
ATOM 2992 C C . LYS B 1 62 ? 8.229 95.079 -4.849 1.00 17.56 61 LYS B C 1
ATOM 2993 O O . LYS B 1 62 ? 7.662 94.103 -5.358 1.00 20.55 61 LYS B O 1
ATOM 3012 N N . ALA B 1 63 ? 8.059 95.418 -3.571 1.00 19.09 62 ALA B N 1
ATOM 3013 C CA . ALA B 1 63 ? 7.148 94.670 -2.713 1.00 17.40 62 ALA B CA 1
ATOM 3014 C C . ALA B 1 63 ? 5.716 94.699 -3.236 1.00 20.97 62 ALA B C 1
ATOM 3015 O O . ALA B 1 63 ? 4.968 93.741 -3.000 1.00 23.57 62 ALA B O 1
ATOM 3022 N N . VAL B 1 64 ? 5.293 95.790 -3.894 1.00 16.36 63 VAL B N 1
ATOM 3023 C CA . VAL B 1 64 ? 3.929 95.845 -4.410 1.00 17.15 63 VAL B CA 1
ATOM 3024 C C . VAL B 1 64 ? 3.856 95.340 -5.838 1.00 20.01 63 VAL B C 1
ATOM 3025 O O . VAL B 1 64 ? 2.776 95.341 -6.429 1.00 19.20 63 VAL B O 1
ATOM 3038 N N . GLY B 1 65 ? 4.967 94.868 -6.384 1.00 16.83 64 GLY B N 1
ATOM 3039 C CA . GLY B 1 65 ? 4.953 94.049 -7.560 1.00 18.93 64 GLY B CA 1
ATOM 3040 C C . GLY B 1 65 ? 5.069 94.773 -8.871 1.00 23.23 64 GLY B C 1
ATOM 3041 O O . GLY B 1 65 ? 5.047 94.109 -9.907 1.00 26.06 64 GLY B O 1
ATOM 3045 N N . THR B 1 66 ? 5.216 96.096 -8.876 1.00 22.56 65 THR B N 1
ATOM 3046 C CA . THR B 1 66 ? 5.116 96.862 -10.110 1.00 22.58 65 THR B CA 1
ATOM 3047 C C . THR B 1 66 ? 6.380 97.610 -10.501 1.00 23.29 65 THR B C 1
ATOM 3048 O O . THR B 1 66 ? 6.512 98.001 -11.664 1.00 21.09 65 THR B O 1
ATOM 3059 N N . GLY B 1 67 ? 7.289 97.840 -9.587 1.00 18.24 66 GLY B N 1
ATOM 3060 C CA . GLY B 1 67 ? 8.330 98.806 -9.846 1.00 16.76 66 GLY B CA 1
ATOM 3061 C C . GLY B 1 67 ? 7.742 100.205 -9.821 1.00 15.74 66 GLY B C 1
ATOM 3062 O O . GLY B 1 67 ? 6.566 100.410 -9.540 1.00 17.86 66 GLY B O 1
ATOM 3066 N N . ILE B 1 68 ? 8.608 101.183 -10.055 1.00 16.51 67 ILE B N 1
ATOM 3067 C CA . ILE B 1 68 ? 8.181 102.589 -10.046 1.00 17.44 67 ILE B CA 1
ATOM 3068 C C . ILE B 1 68 ? 7.397 102.839 -11.321 1.00 21.42 67 ILE B C 1
ATOM 3069 O O . ILE B 1 68 ? 7.959 102.880 -12.434 1.00 22.24 67 ILE B O 1
ATOM 3085 N N . ARG B 1 69 ? 6.087 102.991 -11.190 1.00 17.34 68 ARG B N 1
ATOM 3086 C CA . ARG B 1 69 ? 5.184 103.047 -12.325 1.00 20.87 68 ARG B CA 1
ATOM 3087 C C . ARG B 1 69 ? 3.830 103.538 -11.844 1.00 19.90 68 ARG B C 1
ATOM 3088 O O . ARG B 1 69 ? 3.373 103.123 -10.779 1.00 18.56 68 ARG B O 1
ATOM 3109 N N . GLY B 1 70 ? 3.189 104.395 -12.632 1.00 19.22 69 GLY B N 1
ATOM 3110 C CA . GLY B 1 70 ? 1.853 104.844 -12.283 1.00 19.75 69 GLY B CA 1
ATOM 3111 C C . GLY B 1 70 ? 1.863 105.515 -10.913 1.00 18.74 69 GLY B C 1
ATOM 3112 O O . GLY B 1 70 ? 2.759 106.304 -10.590 1.00 19.24 69 GLY B O 1
ATOM 3116 N N . ALA B 1 71 ? 0.871 105.164 -10.089 1.00 17.34 70 ALA B N 1
ATOM 3117 C CA . ALA B 1 71 ? 0.763 105.760 -8.757 1.00 17.74 70 ALA B CA 1
ATOM 3118 C C . ALA B 1 71 ? 1.848 105.287 -7.797 1.00 17.25 70 ALA B C 1
ATOM 3119 O O . ALA B 1 71 ? 2.015 105.904 -6.736 1.00 16.48 70 ALA B O 1
ATOM 3126 N N . VAL B 1 72 ? 2.578 104.220 -8.123 1.00 17.28 71 VAL B N 1
ATOM 3127 C CA . VAL B 1 72 ? 3.707 103.788 -7.304 1.00 18.36 71 VAL B CA 1
ATOM 3128 C C . VAL B 1 72 ? 4.892 104.638 -7.734 1.00 14.11 71 VAL B C 1
ATOM 3129 O O . VAL B 1 72 ? 5.678 104.251 -8.605 1.00 17.08 71 VAL B O 1
ATOM 3142 N N . SER B 1 73 ? 5.007 105.832 -7.130 1.00 14.81 72 SER B N 1
ATOM 3143 C CA . SER B 1 73 ? 5.937 106.860 -7.573 1.00 16.74 72 SER B CA 1
ATOM 3144 C C . SER B 1 73 ? 6.701 107.419 -6.379 1.00 16.05 72 SER B C 1
ATOM 3145 O O . SER B 1 73 ? 6.214 107.397 -5.246 1.00 16.02 72 SER B O 1
ATOM 3153 N N . PHE B 1 74 ? 7.879 107.960 -6.666 1.00 15.61 73 PHE B N 1
ATOM 3154 C CA . PHE B 1 74 ? 8.680 108.576 -5.612 1.00 15.52 73 PHE B CA 1
ATOM 3155 C C . PHE B 1 74 ? 7.875 109.614 -4.854 1.00 20.89 73 PHE B C 1
ATOM 3156 O O . PHE B 1 74 ? 7.949 109.688 -3.626 1.00 17.00 73 PHE B O 1
ATOM 3173 N N . ARG B 1 75 ? 7.104 110.436 -5.566 1.00 15.93 74 ARG B N 1
ATOM 3174 C CA . ARG B 1 75 ? 6.407 111.532 -4.909 1.00 16.81 74 ARG B CA 1
ATOM 3175 C C . ARG B 1 75 ? 5.218 111.071 -4.074 1.00 13.49 74 ARG B C 1
ATOM 3176 O O . ARG B 1 75 ? 4.735 111.838 -3.240 1.00 16.46 74 ARG B O 1
ATOM 3197 N N . ASN B 1 76 ? 4.702 109.869 -4.319 1.00 14.75 75 ASN B N 1
ATOM 3198 C CA . ASN B 1 76 ? 3.591 109.321 -3.556 1.00 13.82 75 ASN B CA 1
ATOM 3199 C C . ASN B 1 76 ? 4.014 108.444 -2.387 1.00 15.06 75 ASN B C 1
ATOM 3200 O O . ASN B 1 76 ? 3.187 108.181 -1.518 1.00 15.07 75 ASN B O 1
ATOM 3211 N N . ILE B 1 77 ? 5.244 107.932 -2.372 1.00 16.59 76 ILE B N 1
ATOM 3212 C CA . ILE B 1 77 ? 5.704 107.023 -1.330 1.00 14.56 76 ILE B CA 1
ATOM 3213 C C . ILE B 1 77 ? 6.512 107.857 -0.343 1.00 17.16 76 ILE B C 1
ATOM 3214 O O . ILE B 1 77 ? 7.664 108.210 -0.624 1.00 15.87 76 ILE B O 1
ATOM 3230 N N . GLY B 1 78 ? 5.955 108.147 0.837 1.00 16.47 77 GLY B N 1
ATOM 3231 C CA . GLY B 1 78 ? 6.653 108.919 1.838 1.00 16.31 77 GLY B CA 1
ATOM 3232 C C . GLY B 1 78 ? 7.056 108.050 3.026 1.00 17.42 77 GLY B C 1
ATOM 3233 O O . GLY B 1 78 ? 6.366 107.085 3.366 1.00 16.24 77 GLY B O 1
ATOM 3237 N N . ILE B 1 79 ? 8.207 108.357 3.594 1.00 18.25 78 ILE B N 1
ATOM 3238 C CA . ILE B 1 79 ? 8.674 107.687 4.803 1.00 17.97 78 ILE B CA 1
ATOM 3239 C C . ILE B 1 79 ? 8.506 108.650 5.968 1.00 18.84 78 ILE B C 1
ATOM 3240 O O . ILE B 1 79 ? 8.908 109.817 5.884 1.00 19.50 78 ILE B O 1
ATOM 3256 N N . GLY B 1 80 ? 7.879 108.171 7.030 1.00 14.93 79 GLY B N 1
ATOM 3257 C CA . GLY B 1 80 ? 7.753 108.909 8.285 1.00 19.28 79 GLY B CA 1
ATOM 3258 C C . GLY B 1 80 ? 8.235 108.025 9.416 1.00 24.25 79 GLY B C 1
ATOM 3259 O O . GLY B 1 80 ? 8.848 106.990 9.148 1.00 16.86 79 GLY B O 1
ATOM 3263 N N . HIS B 1 81 ? 7.986 108.410 10.668 1.00 24.66 80 HIS B N 1
ATOM 3264 C CA . HIS B 1 81 ? 8.497 107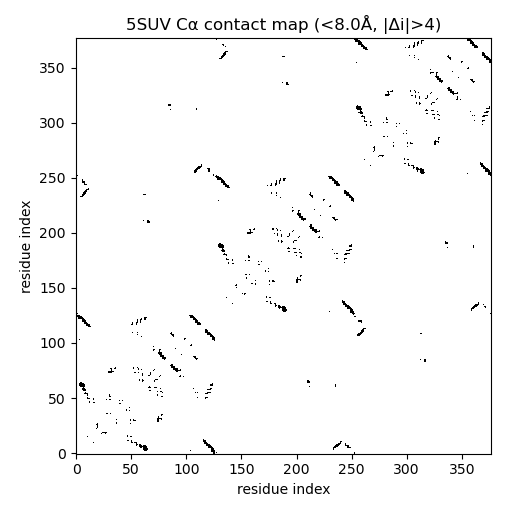.640 11.803 1.00 29.35 80 HIS B CA 1
ATOM 3265 C C . HIS B 1 81 ? 7.502 107.724 12.939 1.00 29.74 80 HIS B C 1
ATOM 3266 O O . HIS B 1 81 ? 6.856 108.760 13.139 1.00 28.19 80 HIS B O 1
ATOM 3280 N N . ASP B 1 82 ? 7.379 106.634 13.700 1.00 25.06 81 ASP B N 1
ATOM 3281 C CA . ASP B 1 82 ? 6.508 106.691 14.857 1.00 24.94 81 ASP B CA 1
ATOM 3282 C C . ASP B 1 82 ? 7.291 107.219 16.063 1.00 25.50 81 ASP B C 1
ATOM 3283 O O . ASP B 1 82 ? 8.457 107.599 15.962 1.00 26.09 81 ASP B O 1
ATOM 3292 N N . ALA B 1 83 ? 6.612 107.279 17.211 1.00 28.24 82 ALA B N 1
ATOM 3293 C CA . ALA B 1 83 ? 7.159 107.928 18.397 1.00 35.25 82 ALA B CA 1
ATOM 3294 C C . ALA B 1 83 ? 8.442 107.280 18.892 1.00 37.69 82 ALA B C 1
ATOM 3295 O O . ALA B 1 83 ? 9.225 107.933 19.595 1.00 29.92 82 ALA B O 1
ATOM 3302 N N . LEU B 1 84 ? 8.670 106.011 18.564 1.00 26.63 83 LEU B N 1
ATOM 3303 C CA . LEU B 1 84 ? 9.876 105.321 18.989 1.00 26.48 83 LEU B CA 1
ATOM 3304 C C . LEU B 1 84 ? 10.972 105.346 17.945 1.00 27.19 83 LEU B C 1
ATOM 3305 O O . LEU B 1 84 ? 12.071 104.855 18.212 1.00 26.24 83 LEU B O 1
ATOM 3321 N N . GLY B 1 85 ? 10.704 105.895 16.753 1.00 26.64 84 GLY B N 1
ATOM 3322 C CA . GLY B 1 85 ? 11.686 105.979 15.695 1.00 24.38 84 GLY B CA 1
ATOM 3323 C C . GLY B 1 85 ? 11.508 104.965 14.584 1.00 20.74 84 GLY B C 1
ATOM 3324 O O . GLY B 1 85 ? 12.346 104.917 13.673 1.00 22.33 84 GLY B O 1
ATOM 3328 N N . LYS B 1 86 ? 10.459 104.155 14.640 1.00 22.03 85 LYS B N 1
ATOM 3329 C CA . LYS B 1 86 ? 10.292 103.099 13.661 1.00 19.19 85 LYS B CA 1
ATOM 3330 C C . LYS B 1 86 ? 9.879 103.760 12.349 1.00 20.28 85 LYS B C 1
ATOM 3331 O O . LYS B 1 86 ? 8.988 104.600 12.366 1.00 19.15 85 LYS B O 1
ATOM 3350 N N . PRO B 1 87 ? 10.500 103.390 11.237 1.00 17.82 86 PRO B N 1
ATOM 3351 C CA . PRO B 1 87 ? 10.069 103.962 9.950 1.00 16.23 86 PRO B CA 1
ATOM 3352 C C . PRO B 1 87 ? 8.768 103.328 9.488 1.00 21.52 86 PRO B C 1
ATOM 3353 O O . PRO B 1 87 ? 8.464 102.164 9.764 1.00 16.97 86 PRO B O 1
ATOM 3364 N N . GLU B 1 88 ? 7.969 104.136 8.793 1.00 16.56 87 GLU B N 1
ATOM 3365 C CA . GLU B 1 88 ? 6.667 103.702 8.315 1.00 16.49 87 GLU B CA 1
ATOM 3366 C C . GLU B 1 88 ? 6.351 104.529 7.079 1.00 17.38 87 GLU B C 1
ATOM 3367 O O . GLU B 1 88 ? 6.914 105.604 6.872 1.00 18.14 87 GLU B O 1
ATOM 3379 N N . PHE B 1 89 ? 5.466 103.997 6.249 1.00 16.68 88 PHE B N 1
ATOM 3380 C CA . PHE B 1 89 ? 5.091 104.630 4.992 1.00 15.39 88 PHE B CA 1
ATOM 3381 C C . PHE B 1 89 ? 3.830 105.475 5.148 1.00 15.11 88 PHE B C 1
ATOM 3382 O O . PHE B 1 89 ? 2.894 105.102 5.861 1.00 18.80 88 PHE B O 1
ATOM 3399 N N . PHE B 1 90 ? 3.795 106.581 4.424 1.00 13.70 89 PHE B N 1
ATOM 3400 C CA . PHE B 1 90 ? 2.643 107.457 4.309 1.00 14.61 89 PHE B CA 1
ATOM 3401 C C . PHE B 1 90 ? 2.474 107.752 2.839 1.00 12.58 89 PHE B C 1
ATOM 3402 O O . PHE B 1 90 ? 3.477 107.939 2.152 1.00 15.45 89 PHE B O 1
ATOM 3419 N N . TYR B 1 91 ? 1.227 107.797 2.365 1.00 14.97 90 TYR B N 1
ATOM 3420 C CA . TYR B 1 91 ? 0.970 107.747 0.934 1.00 14.73 90 TYR B CA 1
ATOM 3421 C C . TYR B 1 91 ? 0.245 108.975 0.416 1.00 17.28 90 TYR B C 1
ATOM 3422 O O . TYR B 1 91 ? -0.716 109.459 1.026 1.00 19.49 90 TYR B O 1
ATOM 3440 N N . GLY B 1 92 ? 0.656 109.414 -0.764 1.00 14.01 91 GLY B N 1
ATOM 3441 C CA . GLY B 1 92 ? -0.195 110.281 -1.531 1.00 13.96 91 GLY B CA 1
ATOM 3442 C C . GLY B 1 92 ? -1.519 109.589 -1.824 1.00 15.72 91 GLY B C 1
ATOM 3443 O O . GLY B 1 92 ? -1.599 108.358 -1.885 1.00 15.99 91 GLY B O 1
ATOM 3447 N N . PRO B 1 93 ? -2.591 110.372 -2.004 1.00 16.31 92 PRO B N 1
ATOM 3448 C CA . PRO B 1 93 ? -3.924 109.758 -2.111 1.00 18.42 92 PRO B CA 1
ATOM 3449 C C . PRO B 1 93 ? -4.092 108.834 -3.315 1.00 15.50 92 PRO B C 1
ATOM 3450 O O . PRO B 1 93 ? -4.885 107.886 -3.227 1.00 19.63 92 PRO B O 1
ATOM 3461 N N . ALA B 1 94 ? -3.401 109.083 -4.428 1.00 18.11 93 ALA B N 1
ATOM 3462 C CA . ALA B 1 94 ? -3.486 108.168 -5.573 1.00 19.27 93 ALA B CA 1
ATOM 3463 C C . ALA B 1 94 ? -2.932 106.793 -5.233 1.00 18.88 93 ALA B C 1
ATOM 3464 O O . ALA B 1 94 ? -3.449 105.770 -5.709 1.00 18.80 93 ALA B O 1
ATOM 3471 N N . LEU B 1 95 ? -1.885 106.749 -4.413 1.00 15.10 94 LEU B N 1
ATOM 3472 C CA . LEU B 1 95 ? -1.306 105.481 -4.001 1.00 16.17 94 LEU B CA 1
ATOM 3473 C C . LEU B 1 95 ? -2.119 104.779 -2.905 1.00 17.71 94 LEU B C 1
ATOM 3474 O O . LEU B 1 95 ? -2.333 103.563 -2.985 1.00 19.01 94 LEU B O 1
ATOM 3490 N N . SER B 1 96 ? -2.650 105.489 -1.902 1.00 18.93 95 SER B N 1
ATOM 3491 C CA . SER B 1 96 ? -3.511 104.783 -0.959 1.00 17.43 95 SER B CA 1
ATOM 3492 C C . SER B 1 96 ? -4.732 104.205 -1.678 1.00 18.48 95 SER B C 1
ATOM 3493 O O . SER B 1 96 ? -5.202 103.110 -1.340 1.00 22.68 95 SER B O 1
ATOM 3501 N N . LYS B 1 97 ? -5.222 104.892 -2.708 1.00 18.88 96 LYS B N 1
ATOM 3502 C CA . LYS B 1 97 ? -6.352 104.368 -3.460 1.00 25.05 96 LYS B CA 1
ATOM 3503 C C . LYS B 1 97 ? -5.950 103.102 -4.191 1.00 23.17 96 LYS B C 1
ATOM 3504 O O . LYS B 1 97 ? -6.679 102.101 -4.173 1.00 26.52 96 LYS B O 1
ATOM 3523 N N . TRP B 1 98 ? -4.789 103.126 -4.846 1.00 20.48 97 TRP B N 1
ATOM 3524 C CA . TRP B 1 98 ? -4.326 101.946 -5.575 1.00 19.64 97 TRP B CA 1
ATOM 3525 C C . TRP B 1 98 ? -4.116 100.764 -4.639 1.00 17.63 97 TRP B C 1
ATOM 3526 O O . TRP B 1 98 ? -4.486 99.628 -4.967 1.00 21.98 97 TRP B O 1
ATOM 3547 N N . LEU B 1 99 ? -3.483 101.010 -3.487 1.00 21.61 98 LEU B N 1
ATOM 3548 C CA . LEU B 1 99 ? -3.219 99.932 -2.541 1.00 22.78 98 LEU B CA 1
ATOM 3549 C C . LEU B 1 99 ? -4.503 99.252 -2.107 1.00 27.43 98 LEU B C 1
ATOM 3550 O O . LEU B 1 99 ? -4.565 98.018 -2.020 1.00 28.27 98 LEU B O 1
ATOM 3566 N N . GLU B 1 100 ? -5.538 100.039 -1.810 1.00 27.70 99 GLU B N 1
ATOM 3567 C CA . GLU B 1 100 ? -6.800 99.440 -1.392 1.00 31.75 99 GLU B CA 1
ATOM 3568 C C . GLU B 1 100 ? -7.390 98.614 -2.525 1.00 28.11 99 GLU B C 1
ATOM 3569 O O . GLU B 1 100 ? -7.952 97.533 -2.297 1.00 30.68 99 GLU B O 1
ATOM 3581 N N . GLU B 1 101 ? -7.252 99.096 -3.756 1.00 27.20 100 GLU B N 1
ATOM 3582 C CA . GLU B 1 101 ? -7.772 98.357 -4.902 1.00 35.98 100 GLU B CA 1
ATOM 3583 C C . GLU B 1 101 ? -7.029 97.037 -5.115 1.00 41.75 100 GLU B C 1
ATOM 3584 O O . GLU B 1 101 ? -7.641 96.036 -5.510 1.00 34.84 100 GLU B O 1
ATOM 3596 N N . GLN B 1 102 ? -5.718 97.008 -4.863 1.00 34.36 101 GLN B N 1
ATOM 3597 C CA . GLN B 1 102 ? -4.966 95.761 -4.953 1.00 32.85 101 GLN B CA 1
ATOM 3598 C C . GLN B 1 102 ? -5.195 94.833 -3.762 1.00 32.04 101 GLN B C 1
ATOM 3599 O O . GLN B 1 102 ? -4.724 93.691 -3.788 1.00 38.17 101 GLN B O 1
ATOM 3613 N N . GLY B 1 103 ? -5.873 95.292 -2.719 1.00 30.12 102 GLY B N 1
ATOM 3614 C CA . GLY B 1 103 ? -6.043 94.513 -1.515 1.00 31.40 102 GLY B CA 1
ATOM 3615 C C . GLY B 1 103 ? -4.854 94.528 -0.582 1.00 37.81 102 GLY B C 1
ATOM 3616 O O . GLY B 1 103 ? -4.809 93.723 0.356 1.00 36.34 102 GLY B O 1
ATOM 3620 N N . ILE B 1 104 ? -3.892 95.416 -0.806 1.00 30.36 103 ILE B N 1
ATOM 3621 C CA . ILE B 1 104 ? -2.724 95.519 0.059 1.00 29.58 103 ILE B CA 1
ATOM 3622 C C . ILE B 1 104 ? -3.142 96.250 1.327 1.00 29.66 103 ILE B C 1
ATOM 3623 O O . ILE B 1 104 ? -3.530 97.421 1.277 1.00 31.24 103 ILE B O 1
ATOM 3639 N N . SER B 1 105 ? -3.061 95.555 2.465 1.00 30.14 104 SER B N 1
ATOM 3640 C CA . SER B 1 105 ? -3.569 96.087 3.721 1.00 28.58 104 SER B CA 1
ATOM 3641 C C . SER B 1 105 ? -2.531 96.942 4.434 1.00 34.45 104 SER B C 1
ATOM 3642 O O . SER B 1 105 ? -2.865 97.987 5.000 1.00 33.70 104 SER B O 1
ATOM 3650 N N . ARG B 1 106 ? -1.276 96.511 4.443 1.00 29.32 105 ARG B N 1
ATOM 3651 C CA . ARG B 1 106 ? -0.268 97.318 5.093 1.00 25.88 105 ARG B CA 1
ATOM 3652 C C . ARG B 1 106 ? 1.105 96.904 4.601 1.00 23.70 105 ARG B C 1
ATOM 3653 O O . ARG B 1 106 ? 1.325 95.757 4.204 1.00 24.60 105 ARG B O 1
ATOM 3674 N N . VAL B 1 107 ? 2.014 97.864 4.638 1.00 21.47 106 VAL B N 1
ATOM 3675 C CA . VAL B 1 107 ? 3.358 97.690 4.106 1.00 19.81 106 VAL B CA 1
ATOM 3676 C C . VAL B 1 107 ? 4.339 98.141 5.169 1.00 20.10 106 VAL B C 1
ATOM 3677 O O . VAL B 1 107 ? 4.294 99.300 5.593 1.00 24.65 106 VAL B O 1
ATOM 3690 N N . SER B 1 108 ? 5.221 97.240 5.588 1.00 18.97 107 SER B N 1
ATOM 3691 C CA . SER B 1 108 ? 6.217 97.510 6.619 1.00 19.96 107 SER B CA 1
ATOM 3692 C C . SER B 1 108 ? 7.573 97.811 6.003 1.00 17.16 107 SER B C 1
ATOM 3693 O O . SER B 1 108 ? 7.872 97.378 4.895 1.00 17.63 107 SER B O 1
ATOM 3701 N N . LEU B 1 109 ? 8.424 98.485 6.783 1.00 15.12 108 LEU B N 1
ATOM 3702 C CA . LEU B 1 109 ? 9.699 98.987 6.302 1.00 13.62 108 LEU B CA 1
ATOM 3703 C C . LEU B 1 109 ? 10.753 98.875 7.380 1.00 16.07 108 LEU B C 1
ATOM 3704 O O . LEU B 1 109 ? 10.482 99.190 8.539 1.00 15.95 108 LEU B O 1
ATOM 3720 N N . SER B 1 110 ? 11.953 98.481 6.987 1.00 17.55 109 SER B N 1
ATOM 3721 C CA . SER B 1 110 ? 13.122 98.647 7.846 1.00 19.70 109 SER B CA 1
ATOM 3722 C C . SER B 1 110 ? 14.275 99.138 6.991 1.00 17.59 109 SER B C 1
ATOM 3723 O O . SER B 1 110 ? 14.351 98.833 5.797 1.00 17.67 109 SER B O 1
ATOM 3731 N N . MET B 1 111 ? 15.172 99.894 7.607 1.00 18.46 110 MET B N 1
ATOM 3732 C CA . MET B 1 111 ? 16.313 100.465 6.906 1.00 19.44 110 MET B CA 1
ATOM 3733 C C . MET B 1 111 ? 17.556 100.336 7.772 1.00 20.83 110 MET B C 1
ATOM 3734 O O . MET B 1 111 ? 17.472 100.266 8.998 1.00 20.52 110 MET B O 1
ATOM 3748 N N . SER B 1 112 ? 18.707 100.298 7.109 1.00 23.38 111 SER B N 1
ATOM 3749 C CA . SER B 1 112 ? 19.993 100.338 7.793 1.00 21.37 111 SER B CA 1
ATOM 3750 C C . SER B 1 112 ? 21.050 100.894 6.843 1.00 25.61 111 SER B C 1
ATOM 3751 O O . SER B 1 112 ? 20.901 100.860 5.616 1.00 22.68 111 SER B O 1
ATOM 3759 N N . ASP B 1 113 ? 22.131 101.415 7.411 1.00 28.80 112 ASP B N 1
ATOM 3760 C CA . ASP B 1 113 ? 23.226 101.846 6.556 1.00 38.52 112 ASP B CA 1
ATOM 3761 C C . ASP B 1 113 ? 24.545 101.534 7.235 1.00 38.74 112 ASP B C 1
ATOM 3762 O O . ASP B 1 113 ? 24.613 101.405 8.461 1.00 32.10 112 ASP B O 1
ATOM 3771 N N . GLU B 1 114 ? 25.575 101.368 6.407 1.00 38.27 113 GLU B N 1
ATOM 3772 C CA . GLU B 1 114 ? 26.929 101.068 6.864 1.00 42.79 113 GLU B CA 1
ATOM 3773 C C . GLU B 1 114 ? 27.895 101.559 5.802 1.00 47.50 113 GLU B C 1
ATOM 3774 O O . GLU B 1 114 ? 27.843 101.090 4.658 1.00 40.38 113 GLU B O 1
ATOM 3786 N N . GLU B 1 115 ? 28.773 102.487 6.173 1.00 53.33 114 GLU B N 1
ATOM 3787 C CA . GLU B 1 115 ? 29.788 103.020 5.262 1.00 67.19 114 GLU B CA 1
ATOM 3788 C C . GLU B 1 115 ? 29.056 103.578 4.045 1.00 50.13 114 GLU B C 1
ATOM 3789 O O . GLU B 1 115 ? 28.226 104.486 4.209 1.00 36.83 114 GLU B O 1
ATOM 3801 N N . ASP B 1 116 ? 29.302 103.071 2.842 1.00 47.21 115 ASP B N 1
ATOM 3802 C CA . ASP B 1 116 ? 28.746 103.624 1.621 1.00 52.35 115 ASP B CA 1
ATOM 3803 C C . ASP B 1 116 ? 27.425 102.989 1.232 1.00 33.73 115 ASP B C 1
ATOM 3804 O O . ASP B 1 116 ? 26.896 103.316 0.172 1.00 33.17 115 ASP B O 1
ATOM 3813 N N . THR B 1 117 ? 26.848 102.119 2.062 1.00 36.03 116 THR B N 1
ATOM 3814 C CA . THR B 1 117 ? 25.726 101.297 1.629 1.00 28.26 116 THR B CA 1
ATOM 3815 C C . THR B 1 117 ? 24.512 101.533 2.510 1.00 24.49 116 THR B C 1
ATOM 3816 O O . THR B 1 117 ? 24.609 101.512 3.742 1.00 26.78 116 THR B O 1
ATOM 3827 N N . VAL B 1 118 ? 23.378 101.754 1.864 1.00 22.86 117 VAL B N 1
ATOM 3828 C CA . VAL B 1 118 ? 22.088 101.882 2.514 1.00 27.41 117 VAL B CA 1
ATOM 3829 C C . VAL B 1 118 ? 21.250 100.692 2.087 1.00 22.64 117 VAL B C 1
ATOM 3830 O O . VAL B 1 118 ? 21.254 100.316 0.912 1.00 25.47 117 VAL B O 1
ATOM 3843 N N . LEU B 1 119 ? 20.463 100.153 3.014 1.00 24.10 118 LEU B N 1
ATOM 3844 C CA . LEU B 1 119 ? 19.670 98.965 2.742 1.00 24.97 118 LEU B CA 1
ATOM 3845 C C . LEU B 1 119 ? 18.243 99.216 3.185 1.00 17.36 118 LEU B C 1
ATOM 3846 O O . LEU B 1 119 ? 18.029 99.732 4.285 1.00 19.84 118 LEU B O 1
ATOM 3862 N N . ALA B 1 120 ? 17.280 98.860 2.337 1.00 18.86 119 ALA B N 1
ATOM 3863 C CA . ALA B 1 120 ? 15.879 98.874 2.729 1.00 19.46 119 ALA B CA 1
ATOM 3864 C C . ALA B 1 120 ? 15.260 97.501 2.515 1.00 22.50 119 ALA B C 1
ATOM 3865 O O . ALA B 1 120 ? 15.616 96.775 1.582 1.00 20.00 119 ALA B O 1
ATOM 3872 N N . PHE B 1 121 ? 14.300 97.195 3.385 1.00 24.19 120 PHE B N 1
ATOM 3873 C CA . PHE B 1 121 ? 13.614 95.911 3.482 1.00 22.27 120 PHE B CA 1
ATOM 3874 C C . PHE B 1 121 ? 12.138 96.242 3.632 1.00 15.33 120 PHE B C 1
ATOM 3875 O O . PHE B 1 121 ? 11.775 96.999 4.542 1.00 17.00 120 PHE B O 1
ATOM 3892 N N . VAL B 1 122 ? 11.287 95.723 2.728 1.00 18.25 121 VAL B N 1
ATOM 3893 C CA . VAL B 1 122 ? 9.859 96.025 2.729 1.00 16.09 121 VAL B CA 1
ATOM 3894 C C . VAL B 1 122 ? 9.061 94.728 2.611 1.00 16.36 121 VAL B C 1
ATOM 3895 O O . VAL B 1 122 ? 9.379 93.860 1.796 1.00 19.54 121 VAL B O 1
ATOM 3908 N N . VAL B 1 123 ? 7.985 94.624 3.399 1.00 16.63 122 VAL B N 1
ATOM 3909 C CA . VAL B 1 123 ? 7.043 93.521 3.274 1.00 17.01 122 VAL B CA 1
ATOM 3910 C C . VAL B 1 123 ? 5.645 94.112 3.173 1.00 20.44 122 VAL B C 1
ATOM 3911 O O . VAL B 1 123 ? 5.214 94.864 4.056 1.00 19.54 122 VAL B O 1
ATOM 3924 N N . ALA B 1 124 ? 4.963 93.789 2.090 1.00 19.61 123 ALA B N 1
ATOM 3925 C CA . ALA B 1 124 ? 3.581 94.182 1.852 1.00 20.28 123 ALA B CA 1
ATOM 3926 C C . ALA B 1 124 ? 2.678 93.006 2.185 1.00 21.45 123 ALA B C 1
ATOM 3927 O O . ALA B 1 124 ? 2.920 91.891 1.727 1.00 21.58 123 ALA B O 1
ATOM 3934 N N . GLU B 1 125 ? 1.651 93.250 2.996 1.00 21.13 124 GLU B N 1
ATOM 3935 C CA . GLU B 1 125 ? 0.721 92.206 3.403 1.00 25.09 124 GLU B CA 1
ATOM 3936 C C . GLU B 1 125 ? -0.615 92.380 2.699 1.00 23.19 124 GLU B C 1
ATOM 3937 O O . GLU B 1 125 ? -1.014 93.500 2.387 1.00 27.52 124 GLU B O 1
ATOM 3949 N N . LYS B 1 126 ? -1.329 91.266 2.513 1.00 28.61 125 LYS B N 1
ATOM 3950 C CA . LYS B 1 126 ? -2.687 91.296 1.964 1.00 37.67 125 LYS B CA 1
ATOM 3951 C C . LYS B 1 126 ? -3.717 91.598 3.044 1.00 41.54 125 LYS B C 1
ATOM 3952 O O . LYS B 1 126 ? -3.368 91.774 4.221 1.00 41.79 125 LYS B O 1
ATOM 3971 N N . MET C 1 2 ? 1.417 81.178 8.529 1.00 89.14 1 MET C N 1
ATOM 3972 C CA . MET C 1 2 ? 2.542 81.837 9.180 1.00 71.02 1 MET C CA 1
ATOM 3973 C C . MET C 1 2 ? 3.750 81.771 8.254 1.00 59.62 1 MET C C 1
ATOM 3974 O O . MET C 1 2 ? 3.669 81.284 7.121 1.00 69.23 1 MET C O 1
ATOM 3988 N N . ILE C 1 3 ? 4.881 82.263 8.744 1.00 44.90 2 ILE C N 1
ATOM 3989 C CA . ILE C 1 3 ? 6.142 82.181 8.019 1.00 40.68 2 ILE C CA 1
ATOM 3990 C C . ILE C 1 3 ? 6.842 80.876 8.374 1.00 41.46 2 ILE C C 1
ATOM 3991 O O . ILE C 1 3 ? 7.015 80.547 9.554 1.00 40.97 2 ILE C O 1
ATOM 4007 N N . TYR C 1 4 ? 7.234 80.120 7.347 1.00 34.99 3 TYR C N 1
ATOM 4008 C CA . TYR C 1 4 ? 8.042 78.922 7.554 1.00 38.70 3 TYR C CA 1
ATOM 4009 C C . TYR C 1 4 ? 9.492 79.290 7.835 1.00 39.62 3 TYR C C 1
ATOM 4010 O O . TYR C 1 4 ? 10.131 78.690 8.705 1.00 38.34 3 TYR C O 1
ATOM 4028 N N . GLY C 1 5 ? 10.022 80.265 7.112 1.00 38.03 4 GLY C N 1
ATOM 4029 C CA . GLY C 1 5 ? 11.387 80.698 7.324 1.00 32.08 4 GLY C CA 1
ATOM 4030 C C . GLY C 1 5 ? 11.721 81.830 6.386 1.00 35.53 4 GLY C C 1
ATOM 4031 O O . GLY C 1 5 ? 10.968 82.151 5.460 1.00 32.77 4 GLY C O 1
ATOM 4035 N N . ILE C 1 6 ? 12.865 82.442 6.645 1.00 34.36 5 ILE C N 1
ATOM 4036 C CA . ILE C 1 6 ? 13.336 83.540 5.820 1.00 31.40 5 ILE C CA 1
ATOM 4037 C C . ILE C 1 6 ? 14.780 83.270 5.474 1.00 33.54 5 ILE C C 1
ATOM 4038 O O . ILE C 1 6 ? 15.489 82.539 6.175 1.00 31.84 5 ILE C O 1
ATOM 4054 N N . GLY C 1 7 ? 15.204 83.837 4.363 1.00 32.35 6 GLY C N 1
ATOM 4055 C CA . GLY C 1 7 ? 16.557 83.640 3.888 1.00 29.99 6 GLY C CA 1
ATOM 4056 C C . GLY C 1 7 ? 17.045 84.874 3.170 1.00 29.72 6 GLY C C 1
ATOM 4057 O O . GLY C 1 7 ? 16.262 85.634 2.589 1.00 29.97 6 GLY C O 1
ATOM 4061 N N . THR C 1 8 ? 18.347 85.087 3.247 1.00 33.06 7 THR C N 1
ATOM 4062 C CA . THR C 1 8 ? 18.987 86.200 2.579 1.00 32.03 7 THR C CA 1
ATOM 4063 C C . THR C 1 8 ? 20.360 85.738 2.126 1.00 38.22 7 THR C C 1
ATOM 4064 O O . THR C 1 8 ? 20.949 84.822 2.706 1.00 36.57 7 THR C O 1
ATOM 4075 N N . ASP C 1 9 ? 20.858 86.365 1.068 1.00 34.28 8 ASP C N 1
ATOM 4076 C CA . ASP C 1 9 ? 22.183 86.038 0.575 1.00 31.94 8 ASP C CA 1
ATOM 4077 C C . ASP C 1 9 ? 22.743 87.253 -0.137 1.00 37.54 8 ASP C C 1
ATOM 4078 O O . ASP C 1 9 ? 22.000 87.997 -0.790 1.00 35.50 8 ASP C O 1
ATOM 4087 N N . ILE C 1 10 ? 24.051 87.455 0.002 1.00 33.55 9 ILE C N 1
ATOM 4088 C CA . ILE C 1 10 ? 24.768 88.502 -0.715 1.00 39.38 9 ILE C CA 1
ATOM 4089 C C . ILE C 1 10 ? 25.892 87.826 -1.478 1.00 42.75 9 ILE C C 1
ATOM 4090 O O . ILE C 1 10 ? 26.561 86.934 -0.943 1.00 43.07 9 ILE C O 1
ATOM 4106 N N . VAL C 1 11 ? 26.079 88.233 -2.726 1.00 38.33 10 VAL C N 1
ATOM 4107 C CA . VAL C 1 11 ? 27.018 87.595 -3.639 1.00 40.64 10 VAL C CA 1
ATOM 4108 C C . VAL C 1 11 ? 27.827 88.679 -4.325 1.00 41.29 10 VAL C C 1
ATOM 4109 O O . VAL C 1 11 ? 27.269 89.658 -4.828 1.00 39.70 10 VAL C O 1
ATOM 4122 N N . SER C 1 12 ? 29.138 88.492 -4.357 1.00 36.51 11 SER C N 1
ATOM 4123 C CA . SER C 1 12 ? 30.034 89.409 -5.030 1.00 42.90 11 SER C CA 1
ATOM 4124 C C . SER C 1 12 ? 30.086 89.030 -6.503 1.00 47.57 11 SER C C 1
ATOM 4125 O O . SER C 1 12 ? 30.206 87.845 -6.833 1.00 45.35 11 SER C O 1
ATOM 4133 N N . LEU C 1 13 ? 29.965 90.029 -7.379 1.00 45.97 12 LEU C N 1
ATOM 4134 C CA . LEU C 1 13 ? 30.202 89.786 -8.798 1.00 47.55 12 LEU C CA 1
ATOM 4135 C C . LEU C 1 13 ? 31.620 89.281 -9.026 1.00 46.11 12 LEU C C 1
ATOM 4136 O O . LEU C 1 13 ? 31.848 88.402 -9.867 1.00 46.75 12 LEU C O 1
ATOM 4152 N N . LYS C 1 14 ? 32.592 89.829 -8.289 1.00 54.18 13 LYS C N 1
ATOM 4153 C CA . LYS C 1 14 ? 33.964 89.343 -8.407 1.00 59.31 13 LYS C CA 1
ATOM 4154 C C . LYS C 1 14 ? 34.061 87.877 -8.013 1.00 61.10 13 LYS C C 1
ATOM 4155 O O . LYS C 1 14 ? 34.855 87.121 -8.584 1.00 61.15 13 LYS C O 1
ATOM 4174 N N . ARG C 1 15 ? 33.270 87.455 -7.030 1.00 57.56 14 ARG C N 1
ATOM 4175 C CA . ARG C 1 15 ? 33.303 86.059 -6.616 1.00 59.44 14 ARG C CA 1
ATOM 4176 C C . ARG C 1 15 ? 32.795 85.151 -7.728 1.00 55.94 14 ARG C C 1
ATOM 4177 O O . ARG C 1 15 ? 33.439 84.150 -8.063 1.00 54.10 14 ARG C O 1
ATOM 4198 N N . ILE C 1 16 ? 31.654 85.496 -8.333 1.00 55.55 15 ILE C N 1
ATOM 4199 C CA . ILE C 1 16 ? 31.135 84.703 -9.448 1.00 56.44 15 ILE C CA 1
ATOM 4200 C C . ILE C 1 16 ? 32.173 84.596 -10.555 1.00 55.71 15 ILE C C 1
ATOM 4201 O O . ILE C 1 16 ? 32.322 83.545 -11.189 1.00 50.46 15 ILE C O 1
ATOM 4217 N N . ILE C 1 17 ? 32.868 85.697 -10.840 1.00 48.79 16 ILE C N 1
ATOM 4218 C CA . ILE C 1 17 ? 33.912 85.666 -11.853 1.00 51.72 16 ILE C CA 1
ATOM 4219 C C . ILE C 1 17 ? 34.962 84.626 -11.485 1.00 59.24 16 ILE C C 1
ATOM 4220 O O . ILE C 1 17 ? 35.385 83.818 -12.322 1.00 62.07 16 ILE C O 1
ATOM 4236 N N . ARG C 1 18 ? 35.387 84.622 -10.219 1.00 65.91 17 ARG C N 1
ATOM 4237 C CA . ARG C 1 18 ? 36.390 83.658 -9.781 1.00 76.95 17 ARG C CA 1
ATOM 4238 C C . ARG C 1 18 ? 35.868 82.230 -9.893 1.00 96.22 17 ARG C C 1
ATOM 4239 O O . ARG C 1 18 ? 36.625 81.311 -10.225 1.00 110.83 17 ARG C O 1
ATOM 4260 N N . LEU C 1 19 ? 34.575 82.024 -9.628 1.00 87.63 18 LEU C N 1
ATOM 4261 C CA . LEU C 1 19 ? 34.007 80.685 -9.739 1.00 76.05 18 LEU C CA 1
ATOM 4262 C C . LEU C 1 19 ? 33.928 80.234 -11.190 1.00 82.22 18 LEU C C 1
ATOM 4263 O O . LEU C 1 19 ? 34.106 79.046 -11.484 1.00 82.35 18 LEU C O 1
ATOM 4279 N N . ASN C 1 20 ? 33.649 81.163 -12.111 1.00 94.70 19 ASN C N 1
ATOM 4280 C CA . ASN C 1 20 ? 33.676 80.823 -13.530 1.00 99.84 19 ASN C CA 1
ATOM 4281 C C . ASN C 1 20 ? 35.062 80.355 -13.949 1.00 110.51 19 ASN C C 1
ATOM 4282 O O . ASN C 1 20 ? 35.197 79.375 -14.690 1.00 130.12 19 ASN C O 1
ATOM 4293 N N . LYS C 1 21 ? 36.106 81.041 -13.481 1.00 101.77 20 LYS C N 1
ATOM 4294 C CA . LYS C 1 21 ? 37.462 80.678 -13.879 1.00 95.45 20 LYS C CA 1
ATOM 4295 C C . LYS C 1 21 ? 37.848 79.305 -13.340 1.00 91.67 20 LYS C C 1
ATOM 4296 O O . LYS C 1 21 ? 38.549 78.542 -14.013 1.00 90.32 20 LYS C O 1
ATOM 4315 N N . LYS C 1 22 ? 37.402 78.968 -12.131 1.00 93.83 21 LYS C N 1
ATOM 4316 C CA . LYS C 1 22 ? 37.776 77.685 -11.548 1.00 97.38 21 LYS C CA 1
ATOM 4317 C C . LYS C 1 22 ? 37.088 76.528 -12.262 1.00 110.54 21 LYS C C 1
ATOM 4318 O O . LYS C 1 22 ? 37.720 75.503 -12.542 1.00 126.94 21 LYS C O 1
ATOM 4337 N N . PHE C 1 23 ? 35.798 76.670 -12.564 1.00 94.65 22 PHE C N 1
ATOM 4338 C CA . PHE C 1 23 ? 35.018 75.599 -13.170 1.00 87.01 22 PHE C CA 1
ATOM 4339 C C . PHE C 1 23 ? 34.694 75.845 -14.637 1.00 83.84 22 PHE C C 1
ATOM 4340 O O . PHE C 1 23 ? 33.986 75.033 -15.242 1.00 84.02 22 PHE C O 1
ATOM 4357 N N . GLY C 1 24 ? 35.179 76.933 -15.225 1.00 79.23 23 GLY C N 1
ATOM 4358 C CA . GLY C 1 24 ? 34.842 77.234 -16.599 1.00 89.10 23 GLY C CA 1
ATOM 4359 C C . GLY C 1 24 ? 33.350 77.486 -16.757 1.00 106.00 23 GLY C C 1
ATOM 4360 O O . GLY C 1 24 ? 32.607 77.687 -15.791 1.00 108.32 23 GLY C O 1
ATOM 4364 N N . GLN C 1 25 ? 32.912 77.471 -18.019 1.00 129.34 24 GLN C N 1
ATOM 4365 C CA . GLN C 1 25 ? 31.494 77.667 -18.303 1.00 121.86 24 GLN C CA 1
ATOM 4366 C C . GLN C 1 25 ? 30.637 76.586 -17.662 1.00 109.59 24 GLN C C 1
ATOM 4367 O O . GLN C 1 25 ? 29.420 76.762 -17.542 1.00 112.19 24 GLN C O 1
ATOM 4381 N N . ALA C 1 26 ? 31.242 75.470 -17.254 1.00 77.32 25 ALA C N 1
ATOM 4382 C CA . ALA C 1 26 ? 30.494 74.436 -16.555 1.00 73.23 25 ALA C CA 1
ATOM 4383 C C . ALA C 1 26 ? 29.906 74.941 -15.245 1.00 84.32 25 ALA C C 1
ATOM 4384 O O . ALA C 1 26 ? 28.943 74.350 -14.744 1.00 93.19 25 ALA C O 1
ATOM 4391 N N . PHE C 1 27 ? 30.463 76.009 -14.671 1.00 87.18 26 PHE C N 1
ATOM 4392 C CA . PHE C 1 27 ? 29.885 76.564 -13.453 1.00 85.70 26 PHE C CA 1
ATOM 4393 C C . PHE C 1 27 ? 28.423 76.929 -13.670 1.00 78.33 26 PHE C C 1
ATOM 4394 O O . PHE C 1 27 ? 27.537 76.448 -12.954 1.00 60.60 26 PHE C O 1
ATOM 4411 N N . ALA C 1 28 ? 28.147 77.763 -14.676 1.00 69.00 27 ALA C N 1
ATOM 4412 C CA . ALA C 1 28 ? 26.763 78.105 -14.988 1.00 60.16 27 ALA C CA 1
ATOM 4413 C C . ALA C 1 28 ? 25.911 76.848 -15.128 1.00 56.97 27 ALA C C 1
ATOM 4414 O O . ALA C 1 28 ? 24.796 76.776 -14.599 1.00 55.57 27 ALA C O 1
ATOM 4421 N N . GLY C 1 29 ? 26.437 75.824 -15.799 1.00 74.35 28 GLY C N 1
ATOM 4422 C CA . GLY C 1 29 ? 25.693 74.585 -15.948 1.00 62.35 28 GLY C CA 1
ATOM 4423 C C . GLY C 1 29 ? 25.366 73.905 -14.638 1.00 62.56 28 GLY C C 1
ATOM 4424 O O . GLY C 1 29 ? 24.440 73.087 -14.584 1.00 63.52 28 GLY C O 1
ATOM 4428 N N . ARG C 1 30 ? 26.088 74.238 -13.569 1.00 62.77 29 ARG C N 1
ATOM 4429 C CA . ARG C 1 30 ? 25.839 73.639 -12.266 1.00 64.58 29 ARG C CA 1
ATOM 4430 C C . ARG C 1 30 ? 24.934 74.481 -11.373 1.00 63.50 29 ARG C C 1
ATOM 4431 O O . ARG C 1 30 ? 24.330 73.936 -10.442 1.00 59.23 29 ARG C O 1
ATOM 4452 N N . ILE C 1 31 ? 24.791 75.775 -11.650 1.00 64.86 30 ILE C N 1
ATOM 4453 C CA . ILE C 1 31 ? 23.969 76.645 -10.815 1.00 57.69 30 ILE C CA 1
ATOM 4454 C C . ILE C 1 31 ? 22.597 76.798 -11.456 1.00 61.72 30 ILE C C 1
ATOM 4455 O O . ILE C 1 31 ? 21.578 76.894 -10.761 1.00 58.54 30 ILE C O 1
ATOM 4471 N N . LEU C 1 32 ? 22.556 76.819 -12.782 1.00 52.11 31 LEU C N 1
ATOM 4472 C CA . LEU C 1 32 ? 21.335 77.150 -13.497 1.00 53.67 31 LEU C CA 1
ATOM 4473 C C . LEU C 1 32 ? 20.514 75.907 -13.802 1.00 53.21 31 LEU C C 1
ATOM 4474 O O . LEU C 1 32 ? 21.047 74.817 -14.029 1.00 56.19 31 LEU C O 1
ATOM 4490 N N . THR C 1 33 ? 19.204 76.097 -13.836 1.00 51.95 32 THR C N 1
ATOM 4491 C CA . THR C 1 33 ? 18.283 75.067 -14.265 1.00 54.03 32 THR C CA 1
ATOM 4492 C C . THR C 1 33 ? 18.344 74.928 -15.778 1.00 55.60 32 THR C C 1
ATOM 4493 O O . THR C 1 33 ? 18.903 75.775 -16.477 1.00 54.58 32 THR C O 1
ATOM 4504 N N . PRO C 1 34 ? 17.759 73.863 -16.318 1.00 58.23 33 PRO C N 1
ATOM 4505 C CA . PRO C 1 34 ? 17.700 73.740 -17.786 1.00 59.79 33 PRO C CA 1
ATOM 4506 C C . PRO C 1 34 ? 17.007 74.915 -18.454 1.00 57.31 33 PRO C C 1
ATOM 4507 O O . PRO C 1 34 ? 17.503 75.438 -19.461 1.00 57.28 33 PRO C O 1
ATOM 4518 N N . GLU C 1 35 ? 15.868 75.353 -17.913 1.00 55.35 34 GLU C N 1
ATOM 4519 C CA . GLU C 1 35 ? 15.150 76.462 -18.527 1.00 53.17 34 GLU C CA 1
ATOM 4520 C C . GLU C 1 35 ? 15.958 77.752 -18.451 1.00 50.59 34 GLU C C 1
ATOM 4521 O O . GLU C 1 35 ? 16.010 78.516 -19.422 1.00 49.90 34 GLU C O 1
ATOM 4533 N N . GLU C 1 36 ? 16.599 78.016 -17.312 1.00 49.29 35 GLU C N 1
ATOM 4534 C CA . GLU C 1 36 ? 17.466 79.184 -17.224 1.00 47.23 35 GLU C CA 1
ATOM 4535 C C . GLU C 1 36 ? 18.591 79.111 -18.249 1.00 48.84 35 GLU C C 1
ATOM 4536 O O . GLU C 1 36 ? 18.963 80.128 -18.849 1.00 47.57 35 GLU C O 1
ATOM 4548 N N . LEU C 1 37 ? 19.126 77.910 -18.483 1.00 51.83 36 LEU C N 1
ATOM 4549 C CA . LEU C 1 37 ? 20.216 77.736 -19.430 1.00 53.73 36 LEU C CA 1
ATOM 4550 C C . LEU C 1 37 ? 19.792 78.017 -20.863 1.00 54.20 36 LEU C C 1
ATOM 4551 O O . LEU C 1 37 ? 20.660 78.194 -21.725 1.00 55.23 36 LEU C O 1
ATOM 4567 N N . LEU C 1 38 ? 18.488 78.042 -21.143 1.00 60.83 37 LEU C N 1
ATOM 4568 C CA . LEU C 1 38 ? 18.030 78.327 -22.500 1.00 54.17 37 LEU C CA 1
ATOM 4569 C C . LEU C 1 38 ? 18.341 79.765 -22.883 1.00 51.76 37 LEU C C 1
ATOM 4570 O O . LEU C 1 38 ? 18.835 80.030 -23.984 1.00 52.63 37 LEU C O 1
ATOM 4586 N N . GLU C 1 39 ? 18.050 80.709 -21.988 1.00 48.85 38 GLU C N 1
ATOM 4587 C CA . GLU C 1 39 ? 18.296 82.117 -22.263 1.00 46.60 38 GLU C CA 1
ATOM 4588 C C . GLU C 1 39 ? 19.672 82.586 -21.799 1.00 46.30 38 GLU C C 1
ATOM 4589 O O . GLU C 1 39 ? 20.105 83.674 -22.196 1.00 44.84 38 GLU C O 1
ATOM 4601 N N . PHE C 1 40 ? 20.381 81.796 -20.992 1.00 47.24 39 PHE C N 1
ATOM 4602 C CA . PHE C 1 40 ? 21.667 82.253 -20.476 1.00 46.87 39 PHE C CA 1
ATOM 4603 C C . PHE C 1 40 ? 22.667 82.621 -21.566 1.00 48.01 39 PHE C C 1
ATOM 4604 O O . PHE C 1 40 ? 23.384 83.617 -21.384 1.00 46.73 39 PHE C O 1
ATOM 4621 N N . PRO C 1 41 ? 22.778 81.893 -22.685 1.00 50.48 40 PRO C N 1
ATOM 4622 C CA . PRO C 1 41 ? 23.755 82.289 -23.718 1.00 51.61 40 PRO C CA 1
ATOM 4623 C C . PRO C 1 41 ? 23.511 83.663 -24.317 1.00 49.55 40 PRO C C 1
ATOM 4624 O O . PRO C 1 41 ? 24.448 84.237 -24.886 1.00 49.99 40 PRO C O 1
ATOM 4635 N N . GLN C 1 42 ? 22.291 84.192 -24.244 1.00 47.54 41 GLN C N 1
ATOM 4636 C CA . GLN C 1 42 ? 21.977 85.516 -24.774 1.00 45.64 41 GLN C CA 1
ATOM 4637 C C . GLN C 1 42 ? 21.970 86.592 -23.702 1.00 42.90 41 GLN C C 1
ATOM 4638 O O . GLN C 1 42 ? 21.673 87.753 -23.999 1.00 41.23 41 GLN C O 1
ATOM 4652 N N . ALA C 1 43 ? 22.262 86.237 -22.457 1.00 42.50 42 ALA C N 1
ATOM 4653 C CA . ALA C 1 43 ? 22.182 87.217 -21.387 1.00 40.01 42 ALA C CA 1
ATOM 4654 C C . ALA C 1 43 ? 23.157 88.362 -21.633 1.00 39.44 42 ALA C C 1
ATOM 4655 O O . ALA C 1 43 ? 24.347 88.140 -21.883 1.00 41.07 42 ALA C O 1
ATOM 4662 N N . GLY C 1 44 ? 22.645 89.591 -21.558 1.00 37.57 43 GLY C N 1
ATOM 4663 C CA . GLY C 1 44 ? 23.484 90.756 -21.804 1.00 40.22 43 GLY C CA 1
ATOM 4664 C C . GLY C 1 44 ? 24.547 90.980 -20.739 1.00 44.53 43 GLY C C 1
ATOM 4665 O O . GLY C 1 44 ? 25.650 91.446 -21.040 1.00 42.56 43 GLY C O 1
ATOM 4669 N N . LYS C 1 45 ? 24.238 90.663 -19.483 1.00 41.75 44 LYS C N 1
ATOM 4670 C CA . LYS C 1 45 ? 25.176 90.822 -18.369 1.00 45.82 44 LYS C CA 1
ATOM 4671 C C . LYS C 1 45 ? 25.303 89.482 -17.666 1.00 37.21 44 LYS C C 1
ATOM 4672 O O . LYS C 1 45 ? 24.704 89.261 -16.600 1.00 36.76 44 LYS C O 1
ATOM 4691 N N . PRO C 1 46 ? 26.093 88.559 -18.213 1.00 39.35 45 PRO C N 1
ATOM 4692 C CA . PRO C 1 46 ? 26.032 87.170 -17.751 1.00 40.84 45 PRO C CA 1
ATOM 4693 C C . PRO C 1 46 ? 26.553 86.962 -16.341 1.00 40.70 45 PRO C C 1
ATOM 4694 O O . PRO C 1 46 ? 26.091 86.039 -15.663 1.00 41.05 45 PRO C O 1
ATOM 4705 N N . VAL C 1 47 ? 27.513 87.769 -15.891 1.00 44.87 46 VAL C N 1
ATOM 4706 C CA . VAL C 1 47 ? 27.980 87.652 -14.509 1.00 43.38 46 VAL C CA 1
ATOM 4707 C C . VAL C 1 47 ? 26.882 88.077 -13.548 1.00 38.80 46 VAL C C 1
ATOM 4708 O O . VAL C 1 47 ? 26.647 87.435 -12.517 1.00 37.76 46 VAL C O 1
ATOM 4721 N N . ASN C 1 48 ? 26.213 89.185 -13.857 1.00 38.79 47 ASN C N 1
ATOM 4722 C CA . ASN C 1 48 ? 25.086 89.623 -13.049 1.00 35.93 47 ASN C CA 1
ATOM 4723 C C . ASN C 1 48 ? 23.962 88.594 -13.085 1.00 33.66 47 ASN C C 1
ATOM 4724 O O . ASN C 1 48 ? 23.378 88.268 -12.048 1.00 32.92 47 ASN C O 1
ATOM 4735 N N . TYR C 1 49 ? 23.681 88.029 -14.265 1.00 36.65 48 TYR C N 1
ATOM 4736 C CA . TYR C 1 49 ? 22.656 86.993 -14.387 1.00 35.39 48 TYR C CA 1
ATOM 4737 C C . TYR C 1 49 ? 22.939 85.822 -13.451 1.00 36.74 48 TYR C C 1
ATOM 4738 O O . TYR C 1 49 ? 22.061 85.381 -12.693 1.00 36.15 48 TYR C O 1
ATOM 4756 N N . LEU C 1 50 ? 24.177 85.333 -13.476 1.00 38.66 49 LEU C N 1
ATOM 4757 C CA . LEU C 1 50 ? 24.578 84.202 -12.649 1.00 40.29 49 LEU C CA 1
ATOM 4758 C C . LEU C 1 50 ? 24.531 84.567 -11.174 1.00 38.82 49 LEU C C 1
ATOM 4759 O O . LEU C 1 50 ? 24.039 83.792 -10.349 1.00 39.67 49 LEU C O 1
ATOM 4775 N N . ALA C 1 51 ? 25.049 85.750 -10.830 1.00 39.13 50 ALA C N 1
ATOM 4776 C CA . ALA C 1 51 ? 25.074 86.189 -9.438 1.00 36.09 50 ALA C CA 1
ATOM 4777 C C . ALA C 1 51 ? 23.673 86.249 -8.869 1.00 35.25 50 ALA C C 1
ATOM 4778 O O . ALA C 1 51 ? 23.427 85.800 -7.742 1.00 34.96 50 ALA C O 1
ATOM 4785 N N . LYS C 1 52 ? 22.735 86.808 -9.638 1.00 32.99 51 LYS C N 1
ATOM 4786 C CA . LYS C 1 52 ? 21.361 86.899 -9.170 1.00 31.44 51 LYS C CA 1
ATOM 4787 C C . LYS C 1 52 ? 20.781 85.521 -8.905 1.00 32.79 51 LYS C C 1
ATOM 4788 O O . LYS C 1 52 ? 20.153 85.298 -7.864 1.00 33.55 51 LYS C O 1
ATOM 4807 N N . ARG C 1 53 ? 20.968 84.586 -9.837 1.00 40.55 52 ARG C N 1
ATOM 4808 C CA . ARG C 1 53 ? 20.422 83.248 -9.652 1.00 42.68 52 ARG C CA 1
ATOM 4809 C C . ARG C 1 53 ? 21.092 82.557 -8.475 1.00 37.62 52 ARG C C 1
ATOM 4810 O O . ARG C 1 53 ? 20.424 81.895 -7.674 1.00 39.22 52 ARG C O 1
ATOM 4831 N N . PHE C 1 54 ? 22.414 82.701 -8.354 1.00 38.28 53 PHE C N 1
ATOM 4832 C CA . PHE C 1 54 ? 23.125 82.078 -7.243 1.00 39.44 53 PHE C CA 1
ATOM 4833 C C . PHE C 1 54 ? 22.617 82.621 -5.918 1.00 38.45 53 PHE C C 1
ATOM 4834 O O . PHE C 1 54 ? 22.307 81.856 -4.995 1.00 38.76 53 PHE C O 1
ATOM 4851 N N . ALA C 1 55 ? 22.528 83.947 -5.807 1.00 37.16 54 ALA C N 1
ATOM 4852 C CA . ALA C 1 55 ? 22.076 84.545 -4.559 1.00 33.91 54 ALA C CA 1
ATOM 4853 C C . ALA C 1 55 ? 20.652 84.111 -4.249 1.00 35.82 54 ALA C C 1
ATOM 4854 O O . ALA C 1 55 ? 20.334 83.731 -3.113 1.00 35.68 54 ALA C O 1
ATOM 4861 N N . ALA C 1 56 ? 19.776 84.150 -5.258 1.00 33.60 55 ALA C N 1
ATOM 4862 C CA . ALA C 1 56 ? 18.393 83.746 -5.045 1.00 32.06 55 ALA C CA 1
ATOM 4863 C C . ALA C 1 56 ? 18.309 82.305 -4.568 1.00 38.26 55 ALA C C 1
ATOM 4864 O O . ALA C 1 56 ? 17.571 81.996 -3.627 1.00 34.93 55 ALA C O 1
ATOM 4871 N N . LYS C 1 57 ? 19.077 81.407 -5.186 1.00 36.41 56 LYS C N 1
ATOM 4872 C CA . LYS C 1 57 ? 18.993 80.007 -4.797 1.00 38.67 56 LYS C CA 1
ATOM 4873 C C . LYS C 1 57 ? 19.545 79.781 -3.388 1.00 38.90 56 LYS C C 1
ATOM 4874 O O . LYS C 1 57 ? 18.968 79.009 -2.617 1.00 39.65 56 LYS C O 1
ATOM 4893 N N . GLU C 1 58 ? 20.651 80.443 -3.027 1.00 51.73 57 GLU C N 1
ATOM 4894 C CA . GLU C 1 58 ? 21.167 80.332 -1.661 1.00 39.92 57 GLU C CA 1
ATOM 4895 C C . GLU C 1 58 ? 20.146 80.853 -0.656 1.00 38.19 57 GLU C C 1
ATOM 4896 O O . GLU C 1 58 ? 19.913 80.238 0.395 1.00 39.81 57 GLU C O 1
ATOM 4908 N N . ALA C 1 59 ? 19.536 82.002 -0.958 1.00 36.09 58 ALA C N 1
ATOM 4909 C CA . ALA C 1 59 ? 18.532 82.558 -0.055 1.00 39.30 58 ALA C CA 1
ATOM 4910 C C . ALA C 1 59 ? 17.343 81.620 0.065 1.00 41.85 58 ALA C C 1
ATOM 4911 O O . ALA C 1 59 ? 16.812 81.409 1.159 1.00 34.69 58 ALA C O 1
ATOM 4918 N N . PHE C 1 60 ? 16.921 81.032 -1.051 1.00 34.24 59 PHE C N 1
ATOM 4919 C CA . PHE C 1 60 ? 15.847 80.053 -0.989 1.00 35.40 59 PHE C CA 1
ATOM 4920 C C . PHE C 1 60 ? 16.215 78.921 -0.038 1.00 38.79 59 PHE C C 1
ATOM 4921 O O . PHE C 1 60 ? 15.403 78.499 0.793 1.00 37.53 59 PHE C O 1
ATOM 4938 N N . ALA C 1 61 ? 17.452 78.431 -0.143 1.00 41.21 60 ALA C N 1
ATOM 4939 C CA . ALA C 1 61 ? 17.892 77.293 0.652 1.00 45.81 60 ALA C CA 1
ATOM 4940 C C . ALA C 1 61 ? 17.915 77.628 2.139 1.00 40.19 60 ALA C C 1
ATOM 4941 O O . ALA C 1 61 ? 17.636 76.767 2.981 1.00 41.53 60 ALA C O 1
ATOM 4948 N N . LYS C 1 62 ? 18.292 78.863 2.480 1.00 40.46 61 LYS C N 1
ATOM 4949 C CA . LYS C 1 62 ? 18.229 79.302 3.868 1.00 36.95 61 LYS C CA 1
ATOM 4950 C C . LYS C 1 62 ? 16.784 79.478 4.329 1.00 37.06 61 LYS C C 1
ATOM 4951 O O . LYS C 1 62 ? 16.447 79.136 5.468 1.00 39.61 61 LYS C O 1
ATOM 4970 N N . ALA C 1 63 ? 15.912 79.997 3.459 1.00 34.44 62 ALA C N 1
ATOM 4971 C CA . ALA C 1 63 ? 14.527 80.262 3.839 1.00 34.29 62 ALA C CA 1
ATOM 4972 C C . ALA C 1 63 ? 13.735 78.988 4.102 1.00 40.52 62 ALA C C 1
ATOM 4973 O O . ALA C 1 63 ? 12.732 79.040 4.827 1.00 35.61 62 ALA C O 1
ATOM 4980 N N . VAL C 1 64 ? 14.159 77.850 3.550 1.00 44.67 63 VAL C N 1
ATOM 4981 C CA . VAL C 1 64 ? 13.513 76.572 3.829 1.00 45.39 63 VAL C CA 1
ATOM 4982 C C . VAL C 1 64 ? 14.265 75.775 4.888 1.00 42.51 63 VAL C C 1
ATOM 4983 O O . VAL C 1 64 ? 13.950 74.603 5.115 1.00 45.85 63 VAL C O 1
ATOM 4996 N N . GLY C 1 65 ? 15.289 76.368 5.504 1.00 42.61 64 GLY C N 1
ATOM 4997 C CA . GLY C 1 65 ? 15.910 75.824 6.699 1.00 53.34 64 GLY C CA 1
ATOM 4998 C C . GLY C 1 65 ? 16.892 74.690 6.498 1.00 52.19 64 GLY C C 1
ATOM 4999 O O . GLY C 1 65 ? 17.333 74.100 7.492 1.00 46.16 64 GLY C O 1
ATOM 5003 N N . THR C 1 66 ? 17.276 74.375 5.257 1.00 55.81 65 THR C N 1
ATOM 5004 C CA . THR C 1 66 ? 18.122 73.219 4.992 1.00 59.02 65 THR C CA 1
ATOM 5005 C C . THR C 1 66 ? 19.463 73.540 4.356 1.00 56.99 65 THR C C 1
ATOM 5006 O O . THR C 1 66 ? 20.375 72.715 4.456 1.00 56.02 65 THR C O 1
ATOM 5017 N N . GLY C 1 67 ? 19.614 74.688 3.704 1.00 49.38 66 GLY C N 1
ATOM 5018 C CA . GLY C 1 67 ? 20.789 74.928 2.889 1.00 48.13 66 GLY C CA 1
ATOM 5019 C C . GLY C 1 67 ? 20.712 74.102 1.621 1.00 50.28 66 GLY C C 1
ATOM 5020 O O . GLY C 1 67 ? 19.738 73.401 1.357 1.00 52.44 66 GLY C O 1
ATOM 5024 N N . ILE C 1 68 ? 21.754 74.221 0.800 1.00 54.76 67 ILE C N 1
ATOM 5025 C CA . ILE C 1 68 ? 21.823 73.429 -0.422 1.00 52.68 67 ILE C CA 1
ATOM 5026 C C . ILE C 1 68 ? 22.021 71.980 0.001 1.00 55.89 67 ILE C C 1
ATOM 5027 O O . ILE C 1 68 ? 23.108 71.601 0.442 1.00 57.90 67 ILE C O 1
ATOM 5043 N N . ARG C 1 69 ? 20.965 71.178 -0.114 1.00 69.97 68 ARG C N 1
ATOM 5044 C CA . ARG C 1 69 ? 20.992 69.799 0.345 1.00 61.22 68 ARG C CA 1
ATOM 5045 C C . ARG C 1 69 ? 19.799 69.074 -0.257 1.00 61.33 68 ARG C C 1
ATOM 5046 O O . ARG C 1 69 ? 18.721 69.658 -0.385 1.00 59.17 68 ARG C O 1
ATOM 5067 N N . GLY C 1 70 ? 20.009 67.820 -0.656 1.00 68.93 69 GLY C N 1
ATOM 5068 C CA . GLY C 1 70 ? 18.910 67.002 -1.152 1.00 66.60 69 GLY C CA 1
ATOM 5069 C C . GLY C 1 70 ? 18.189 67.661 -2.315 1.00 69.31 69 GLY C C 1
ATOM 5070 O O . GLY C 1 70 ? 18.809 68.157 -3.263 1.00 65.42 69 GLY C O 1
ATOM 5074 N N . ALA C 1 71 ? 16.856 67.657 -2.255 1.00 64.11 70 ALA C N 1
ATOM 5075 C CA . ALA C 1 71 ? 16.052 68.250 -3.318 1.00 62.68 70 ALA C CA 1
ATOM 5076 C C . ALA C 1 71 ? 16.201 69.770 -3.390 1.00 58.83 70 ALA C C 1
ATOM 5077 O O . ALA C 1 71 ? 15.820 70.375 -4.399 1.00 57.64 70 ALA C O 1
ATOM 5084 N N . VAL C 1 72 ? 16.730 70.395 -2.344 1.00 58.45 71 VAL C N 1
ATOM 5085 C CA . VAL C 1 72 ? 17.012 71.823 -2.349 1.00 53.69 71 VAL C CA 1
ATOM 5086 C C . VAL C 1 72 ? 18.367 72.015 -3.010 1.00 59.92 71 VAL C C 1
ATOM 5087 O O . VAL C 1 72 ? 19.396 72.115 -2.331 1.00 58.81 71 VAL C O 1
ATOM 5100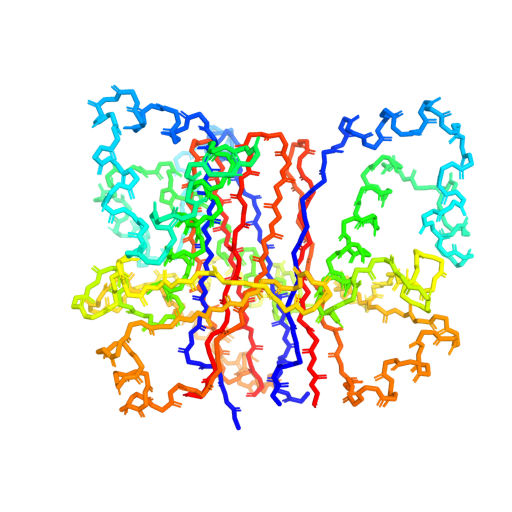 N N . SER C 1 73 ? 18.379 72.036 -4.341 1.00 54.85 72 SER C N 1
ATOM 5101 C CA . SER C 1 73 ? 19.608 72.114 -5.111 1.00 55.83 72 SER C CA 1
ATOM 5102 C C . SER C 1 73 ? 19.470 73.177 -6.187 1.00 53.79 72 SER C C 1
ATOM 5103 O O . SER C 1 73 ? 18.366 73.505 -6.625 1.00 52.58 72 SER C O 1
ATOM 5111 N N . PHE C 1 74 ? 20.622 73.686 -6.630 1.00 67.63 73 PHE C N 1
ATOM 5112 C CA . PHE C 1 74 ? 20.634 74.761 -7.614 1.00 67.18 73 PHE C CA 1
ATOM 5113 C C . PHE C 1 74 ? 19.830 74.397 -8.855 1.00 63.19 73 PHE C C 1
ATOM 5114 O O . PHE C 1 74 ? 19.147 75.250 -9.435 1.00 64.27 73 PHE C O 1
ATOM 5131 N N . ARG C 1 75 ? 19.900 73.136 -9.284 1.00 56.02 74 ARG C N 1
ATOM 5132 C CA . ARG C 1 75 ? 19.241 72.747 -10.526 1.00 57.27 74 ARG C CA 1
ATOM 5133 C C . ARG C 1 75 ? 17.731 72.604 -10.369 1.00 56.64 74 ARG C C 1
ATOM 5134 O O . ARG C 1 75 ? 17.015 72.599 -11.377 1.00 57.00 74 ARG C O 1
ATOM 5155 N N . ASN C 1 76 ? 17.234 72.497 -9.137 1.00 55.82 75 ASN C N 1
ATOM 5156 C CA . ASN C 1 76 ? 15.801 72.427 -8.883 1.00 55.19 75 ASN C CA 1
ATOM 5157 C C . ASN C 1 76 ? 15.159 73.776 -8.593 1.00 61.52 75 ASN C C 1
ATOM 5158 O O . ASN C 1 76 ? 13.929 73.880 -8.643 1.00 50.98 75 ASN C O 1
ATOM 5169 N N . ILE C 1 77 ? 15.942 74.790 -8.258 1.00 60.04 76 ILE C N 1
ATOM 5170 C CA . ILE C 1 77 ? 15.416 76.094 -7.874 1.00 50.89 76 ILE C CA 1
ATOM 5171 C C . ILE C 1 77 ? 15.538 76.999 -9.091 1.00 48.63 76 ILE C C 1
ATOM 5172 O O . ILE C 1 77 ? 16.648 77.368 -9.488 1.00 49.44 76 ILE C O 1
ATOM 5188 N N . GLY C 1 78 ? 14.407 77.359 -9.683 1.00 45.01 77 GLY C N 1
ATOM 5189 C CA . GLY C 1 78 ? 14.377 78.195 -10.877 1.00 44.16 77 GLY C CA 1
ATOM 5190 C C . GLY C 1 78 ? 13.773 79.554 -10.584 1.00 42.44 77 GLY C C 1
ATOM 5191 O O . GLY C 1 78 ? 12.818 79.668 -9.809 1.00 39.52 77 GLY C O 1
ATOM 5195 N N . ILE C 1 79 ? 14.344 80.589 -11.200 1.00 38.76 78 ILE C N 1
ATOM 5196 C CA . ILE C 1 79 ? 13.847 81.951 -11.099 1.00 36.08 78 ILE C CA 1
ATOM 5197 C C . ILE C 1 79 ? 13.235 82.326 -12.439 1.00 39.23 78 ILE C C 1
ATOM 5198 O O . ILE C 1 79 ? 13.856 82.131 -13.491 1.00 40.28 78 ILE C O 1
ATOM 5214 N N . GLY C 1 80 ? 12.001 82.807 -12.399 1.00 41.90 79 GLY C N 1
ATOM 5215 C CA . GLY C 1 80 ? 11.358 83.407 -13.548 1.00 47.32 79 GLY C CA 1
ATOM 5216 C C . GLY C 1 80 ? 10.863 84.792 -13.190 1.00 45.26 79 GLY C C 1
ATOM 5217 O O . GLY C 1 80 ? 11.162 85.288 -12.102 1.00 37.31 79 GLY C O 1
ATOM 5221 N N . HIS C 1 81 ? 10.128 85.443 -14.087 1.00 43.34 80 HIS C N 1
ATOM 5222 C CA . HIS C 1 81 ? 9.548 86.741 -13.781 1.00 42.64 80 HIS C CA 1
ATOM 5223 C C . HIS C 1 81 ? 8.108 86.773 -14.261 1.00 38.08 80 HIS C C 1
ATOM 5224 O O . HIS C 1 81 ? 7.803 86.251 -15.338 1.00 37.76 80 HIS C O 1
ATOM 5238 N N . ASP C 1 82 ? 7.229 87.416 -13.482 1.00 35.57 81 ASP C N 1
ATOM 5239 C CA . ASP C 1 82 ? 5.857 87.575 -13.938 1.00 37.71 81 ASP C CA 1
ATOM 5240 C C . ASP C 1 82 ? 5.785 88.714 -14.961 1.00 35.13 81 ASP C C 1
ATOM 5241 O O . ASP C 1 82 ? 6.782 89.374 -15.274 1.00 39.30 81 ASP C O 1
ATOM 5250 N N . ALA C 1 83 ? 4.569 88.981 -15.442 1.00 36.15 82 ALA C N 1
ATOM 5251 C CA . ALA C 1 83 ? 4.346 89.990 -16.484 1.00 41.68 82 ALA C CA 1
ATOM 5252 C C . ALA C 1 83 ? 4.970 91.349 -16.171 1.00 45.41 82 ALA C C 1
ATOM 5253 O O . ALA C 1 83 ? 5.378 92.081 -17.082 1.00 34.99 82 ALA C O 1
ATOM 5260 N N . LEU C 1 84 ? 4.983 91.747 -14.914 1.00 38.19 83 LEU C N 1
ATOM 5261 C CA . LEU C 1 84 ? 5.457 93.083 -14.591 1.00 37.10 83 LEU C CA 1
ATOM 5262 C C . LEU C 1 84 ? 6.943 93.120 -14.260 1.00 32.88 83 LEU C C 1
ATOM 5263 O O . LEU C 1 84 ? 7.473 94.199 -13.959 1.00 37.02 83 LEU C O 1
ATOM 5279 N N . GLY C 1 85 ? 7.612 91.973 -14.278 1.00 35.96 84 GLY C N 1
ATOM 5280 C CA . GLY C 1 85 ? 9.025 91.878 -13.981 1.00 52.14 84 GLY C CA 1
ATOM 5281 C C . GLY C 1 85 ? 9.348 91.456 -12.568 1.00 48.43 84 GLY C C 1
ATOM 5282 O O . GLY C 1 85 ? 10.528 91.447 -12.192 1.00 47.86 84 GLY C O 1
ATOM 5286 N N . LYS C 1 86 ? 8.353 91.111 -11.781 1.00 39.42 85 LYS C N 1
ATOM 5287 C CA . LYS C 1 86 ? 8.614 90.605 -10.447 1.00 41.26 85 LYS C CA 1
ATOM 5288 C C . LYS C 1 86 ? 9.267 89.227 -10.551 1.00 43.03 85 LYS C C 1
ATOM 5289 O O . LYS C 1 86 ? 8.746 88.349 -11.259 1.00 25.65 85 LYS C O 1
ATOM 5308 N N . PRO C 1 87 ? 10.394 88.992 -9.875 1.00 51.38 86 PRO C N 1
ATOM 5309 C CA . PRO C 1 87 ? 10.978 87.648 -9.880 1.00 37.96 86 PRO C CA 1
ATOM 5310 C C . PRO C 1 87 ? 10.107 86.698 -9.086 1.00 30.19 86 PRO C C 1
ATOM 5311 O O . PRO C 1 87 ? 9.432 87.090 -8.134 1.00 29.60 86 PRO C O 1
ATOM 5322 N N . GLU C 1 88 ? 10.114 85.434 -9.496 1.00 38.29 87 GLU C N 1
ATOM 5323 C CA . GLU C 1 88 ? 9.356 84.414 -8.781 1.00 38.43 87 GLU C CA 1
ATOM 5324 C C . GLU C 1 88 ? 10.010 83.069 -9.036 1.00 36.09 87 GLU C C 1
ATOM 5325 O O . GLU C 1 88 ? 10.682 82.871 -10.056 1.00 36.46 87 GLU C O 1
ATOM 5337 N N . PHE C 1 89 ? 9.790 82.143 -8.102 1.00 33.31 88 PHE C N 1
ATOM 5338 C CA . PHE C 1 89 ? 10.408 80.823 -8.1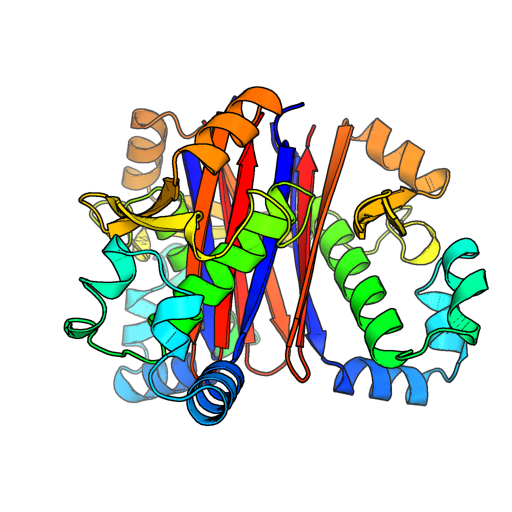37 1.00 35.71 88 PHE C CA 1
ATOM 5339 C C . PHE C 1 89 ? 9.556 79.814 -8.895 1.00 45.26 88 PHE C C 1
ATOM 5340 O O . PHE C 1 89 ? 8.322 79.842 -8.823 1.00 38.06 88 PHE C O 1
ATOM 5357 N N . PHE C 1 90 ? 10.244 78.904 -9.600 1.00 48.89 89 PHE C N 1
ATOM 5358 C CA . PHE C 1 90 ? 9.673 77.714 -10.223 1.00 46.21 89 PHE C CA 1
ATOM 5359 C C . PHE C 1 90 ? 10.579 76.532 -9.903 1.00 45.33 89 PHE C C 1
ATOM 5360 O O . PHE C 1 90 ? 11.808 76.663 -9.908 1.00 46.18 89 PHE C O 1
ATOM 5377 N N . TYR C 1 91 ? 9.979 75.380 -9.611 1.00 48.34 90 TYR C N 1
ATOM 5378 C CA . TYR C 1 91 ? 10.689 74.274 -8.980 1.00 51.92 90 TYR C CA 1
ATOM 5379 C C . TYR C 1 91 ? 10.697 73.030 -9.851 1.00 58.54 90 TYR C C 1
ATOM 5380 O O . TYR C 1 91 ? 9.702 72.712 -10.509 1.00 61.20 90 TYR C O 1
ATOM 5398 N N . GLY C 1 92 ? 11.813 72.314 -9.814 1.00 55.05 91 GLY C N 1
ATOM 5399 C CA . GLY C 1 92 ? 11.873 70.986 -10.371 1.00 58.75 91 GLY C CA 1
ATOM 5400 C C . GLY C 1 92 ? 10.971 70.056 -9.584 1.00 60.49 91 GLY C C 1
ATOM 5401 O O . GLY C 1 92 ? 10.574 70.347 -8.450 1.00 61.57 91 GLY C O 1
ATOM 5405 N N . PRO C 1 93 ? 10.634 68.910 -10.171 1.00 69.77 92 PRO C N 1
ATOM 5406 C CA . PRO C 1 93 ? 9.658 68.025 -9.516 1.00 65.86 92 PRO C CA 1
ATOM 5407 C C . PRO C 1 93 ? 10.095 67.542 -8.142 1.00 66.20 92 PRO C C 1
ATOM 5408 O O . PRO C 1 93 ? 9.256 67.432 -7.239 1.00 65.91 92 PRO C O 1
ATOM 5419 N N . ALA C 1 94 ? 11.381 67.234 -7.953 1.00 66.97 93 ALA C N 1
ATOM 5420 C CA . ALA C 1 94 ? 11.841 66.752 -6.651 1.00 67.50 93 ALA C CA 1
ATOM 5421 C C . ALA C 1 94 ? 11.724 67.842 -5.585 1.00 65.06 93 ALA C C 1
ATOM 5422 O O . ALA C 1 94 ? 11.419 67.555 -4.419 1.00 66.31 93 ALA C O 1
ATOM 5429 N N . LEU C 1 95 ? 11.959 69.100 -5.960 1.00 65.52 94 LEU C N 1
ATOM 5430 C CA . LEU C 1 95 ? 11.879 70.180 -4.983 1.00 58.24 94 LEU C CA 1
ATOM 5431 C C . LEU C 1 95 ? 10.434 70.566 -4.698 1.00 56.07 94 LEU C C 1
ATOM 5432 O O . LEU C 1 95 ? 10.071 70.831 -3.545 1.00 57.41 94 LEU C O 1
ATOM 5448 N N . SER C 1 96 ? 9.610 70.640 -5.742 1.00 56.90 95 SER C N 1
ATOM 5449 C CA . SER C 1 96 ? 8.201 70.953 -5.548 1.00 55.90 95 SER C CA 1
ATOM 5450 C C . SER C 1 96 ? 7.547 69.954 -4.610 1.00 57.98 95 SER C C 1
ATOM 5451 O O . SER C 1 96 ? 6.701 70.320 -3.788 1.00 56.73 95 SER C O 1
ATOM 5459 N N . LYS C 1 97 ? 7.921 68.680 -4.725 1.00 66.75 96 LYS C N 1
ATOM 5460 C CA . LYS C 1 97 ? 7.388 67.669 -3.822 1.00 67.82 96 LYS C CA 1
ATOM 5461 C C . LYS C 1 97 ? 7.893 67.892 -2.404 1.00 63.96 96 LYS C C 1
ATOM 5462 O O . LYS C 1 97 ? 7.117 67.847 -1.443 1.00 62.71 96 LYS C O 1
ATOM 5481 N N . TRP C 1 98 ? 9.195 68.147 -2.258 1.00 67.21 97 TRP C N 1
ATOM 5482 C CA . TRP C 1 98 ? 9.779 68.347 -0.936 1.00 62.86 97 TRP C CA 1
ATOM 5483 C C . TRP C 1 98 ? 9.149 69.542 -0.239 1.00 62.32 97 TRP C C 1
ATOM 5484 O O . TRP C 1 98 ? 8.807 69.476 0.946 1.00 57.34 97 TRP C O 1
ATOM 5505 N N . LEU C 1 99 ? 9.002 70.654 -0.959 1.00 66.37 98 LEU C N 1
ATOM 5506 C CA . LEU C 1 99 ? 8.366 71.828 -0.374 1.00 65.40 98 LEU C CA 1
ATOM 5507 C C . LEU C 1 99 ? 6.979 71.486 0.145 1.00 62.92 98 LEU C C 1
ATOM 5508 O O . LEU C 1 99 ? 6.623 71.821 1.279 1.00 55.23 98 LEU C O 1
ATOM 5524 N N . GLU C 1 100 ? 6.184 70.797 -0.667 1.00 70.39 99 GLU C N 1
ATOM 5525 C CA . GLU C 1 100 ? 4.827 70.487 -0.245 1.00 77.80 99 GLU C CA 1
ATOM 5526 C C . GLU C 1 100 ? 4.818 69.520 0.935 1.00 80.00 99 GLU C C 1
ATOM 5527 O O . GLU C 1 100 ? 3.929 69.598 1.793 1.00 60.71 99 GLU C O 1
ATOM 5539 N N . GLU C 1 101 ? 5.804 68.621 1.006 1.00 78.78 100 GLU C N 1
ATOM 5540 C CA . GLU C 1 101 ? 5.905 67.725 2.154 1.00 83.24 100 GLU C CA 1
ATOM 5541 C C . GLU C 1 101 ? 6.109 68.511 3.441 1.00 77.11 100 GLU C C 1
ATOM 5542 O O . GLU C 1 101 ? 5.601 68.129 4.502 1.00 77.40 100 GLU C O 1
ATOM 5554 N N . GLN C 1 102 ? 6.854 69.609 3.368 1.00 67.06 101 GLN C N 1
ATOM 5555 C CA . GLN C 1 102 ? 7.104 70.442 4.531 1.00 67.96 101 GLN C CA 1
ATOM 5556 C C . GLN C 1 102 ? 5.949 71.384 4.842 1.00 67.84 101 GLN C C 1
ATOM 5557 O O . GLN C 1 102 ? 6.008 72.097 5.848 1.00 66.68 101 GLN C O 1
ATOM 5571 N N . GLY C 1 103 ? 4.905 71.406 4.016 1.00 53.90 102 GLY C N 1
ATOM 5572 C CA . GLY C 1 103 ? 3.803 72.325 4.207 1.00 59.15 102 GLY C CA 1
ATOM 5573 C C . GLY C 1 103 ? 4.036 73.719 3.662 1.00 68.72 102 GLY C C 1
ATOM 5574 O O . GLY C 1 103 ? 3.146 74.573 3.785 1.00 55.72 102 GLY C O 1
ATOM 5578 N N . ILE C 1 104 ? 5.194 73.970 3.053 1.00 65.63 103 ILE C N 1
ATOM 5579 C CA . ILE C 1 104 ? 5.522 75.282 2.507 1.00 51.58 103 ILE C CA 1
ATOM 5580 C C . ILE C 1 104 ? 4.586 75.571 1.342 1.00 46.73 103 ILE C C 1
ATOM 5581 O O . ILE C 1 104 ? 4.589 74.852 0.335 1.00 49.25 103 ILE C O 1
ATOM 5597 N N . SER C 1 105 ? 3.784 76.626 1.466 1.00 47.22 104 SER C N 1
ATOM 5598 C CA . SER C 1 105 ? 2.783 76.938 0.452 1.00 61.60 104 SER C CA 1
ATOM 5599 C C . SER C 1 105 ? 3.298 77.899 -0.613 1.00 74.04 104 SER C C 1
ATOM 5600 O O . SER C 1 105 ? 3.052 77.686 -1.805 1.00 81.14 104 SER C O 1
ATOM 5608 N N . ARG C 1 106 ? 4.011 78.949 -0.212 1.00 75.78 105 ARG C N 1
ATOM 5609 C CA . ARG C 1 106 ? 4.440 79.992 -1.132 1.00 73.74 105 ARG C CA 1
ATOM 5610 C C . ARG C 1 106 ? 5.795 80.514 -0.689 1.00 54.18 105 ARG C C 1
ATOM 5611 O O . ARG C 1 106 ? 6.014 80.738 0.504 1.00 47.16 105 ARG C O 1
ATOM 5632 N N . VAL C 1 107 ? 6.695 80.716 -1.646 1.00 40.94 106 VAL C N 1
ATOM 5633 C CA . VAL C 1 107 ? 7.993 81.323 -1.378 1.00 34.71 106 VAL C CA 1
ATOM 5634 C C . VAL C 1 107 ? 8.108 82.573 -2.239 1.00 37.39 106 VAL C C 1
ATOM 5635 O O . VAL C 1 107 ? 7.954 82.505 -3.465 1.00 38.74 106 VAL C O 1
ATOM 5648 N N . SER C 1 108 ? 8.350 83.713 -1.595 1.00 35.32 107 SER C N 1
ATOM 5649 C CA . SER C 1 108 ? 8.473 85.005 -2.259 1.00 34.61 107 SER C CA 1
ATOM 5650 C C . SER C 1 108 ? 9.941 85.403 -2.371 1.00 34.52 107 SER C C 1
ATOM 5651 O O . SER C 1 108 ? 10.773 84.995 -1.558 1.00 32.28 107 SER C O 1
ATOM 5659 N N . LEU C 1 109 ? 10.259 86.199 -3.396 1.00 28.96 108 LEU C N 1
ATOM 5660 C CA . LEU C 1 109 ? 11.640 86.557 -3.691 1.00 30.64 108 LEU C CA 1
ATOM 5661 C C . LEU C 1 109 ? 11.752 88.043 -4.000 1.00 28.16 108 LEU C C 1
ATOM 5662 O O . LEU C 1 109 ? 10.889 88.605 -4.674 1.00 27.48 108 LEU C O 1
ATOM 5678 N N . SER C 1 110 ? 12.813 88.681 -3.501 1.00 22.37 109 SER C N 1
ATOM 5679 C CA . SER C 1 110 ? 13.224 89.996 -3.986 1.00 26.84 109 SER C CA 1
ATOM 5680 C C . SER C 1 110 ? 14.726 90.013 -4.185 1.00 29.28 109 SER C C 1
ATOM 5681 O O . SER C 1 110 ? 15.473 89.413 -3.406 1.00 25.99 109 SER C O 1
ATOM 5689 N N . MET C 1 111 ? 15.160 90.724 -5.221 1.00 24.46 110 MET C N 1
ATOM 5690 C CA . MET C 1 111 ? 16.568 90.863 -5.547 1.00 24.12 110 MET C CA 1
ATOM 5691 C C . MET C 1 111 ? 16.902 92.333 -5.741 1.00 23.35 110 MET C C 1
ATOM 5692 O O . MET C 1 111 ? 16.056 93.141 -6.131 1.00 24.59 110 MET C O 1
ATOM 5706 N N . SER C 1 112 ? 18.151 92.670 -5.434 1.00 23.90 111 SER C N 1
ATOM 5707 C CA . SER C 1 112 ? 18.693 93.988 -5.709 1.00 26.50 111 SER C CA 1
ATOM 5708 C C . SER C 1 112 ? 20.175 93.821 -6.000 1.00 26.48 111 SER C C 1
ATOM 5709 O O . SER C 1 112 ? 20.794 92.833 -5.603 1.00 29.95 111 SER C O 1
ATOM 5717 N N . ASP C 1 113 ? 20.732 94.777 -6.730 1.00 34.07 112 ASP C N 1
ATOM 5718 C CA . ASP C 1 113 ? 22.165 94.751 -6.966 1.00 43.51 112 ASP C CA 1
ATOM 5719 C C . ASP C 1 113 ? 22.676 96.180 -7.004 1.00 36.37 112 ASP C C 1
ATOM 5720 O O . ASP C 1 113 ? 21.960 97.100 -7.406 1.00 34.74 112 ASP C O 1
ATOM 5729 N N . GLU C 1 114 ? 23.909 96.359 -6.536 1.00 40.77 113 GLU C N 1
ATOM 5730 C CA . GLU C 1 114 ? 24.581 97.654 -6.564 1.00 54.12 113 GLU C CA 1
ATOM 5731 C C . GLU C 1 114 ? 26.075 97.385 -6.604 1.00 56.68 113 GLU C C 1
ATOM 5732 O O . GLU C 1 114 ? 26.596 96.672 -5.740 1.00 39.71 113 GLU C O 1
ATOM 5744 N N . GLU C 1 115 ? 26.755 97.931 -7.608 1.00 60.59 114 GLU C N 1
ATOM 5745 C CA . GLU C 1 115 ? 28.200 97.759 -7.766 1.00 70.01 114 GLU C CA 1
ATOM 5746 C C . GLU C 1 115 ? 28.487 96.263 -7.739 1.00 50.12 114 GLU C C 1
ATOM 5747 O O . GLU C 1 115 ? 27.887 95.518 -8.532 1.00 41.50 114 GLU C O 1
ATOM 5759 N N . ASP C 1 116 ? 29.351 95.777 -6.859 1.00 43.82 115 ASP C N 1
ATOM 5760 C CA . ASP C 1 116 ? 29.772 94.388 -6.847 1.00 46.35 115 ASP C CA 1
ATOM 5761 C C . ASP C 1 116 ? 28.806 93.471 -6.117 1.00 44.93 115 ASP C C 1
ATOM 5762 O O . ASP C 1 116 ? 28.961 92.248 -6.197 1.00 41.22 115 ASP C O 1
ATOM 5771 N N . THR C 1 117 ? 27.815 94.017 -5.419 1.00 47.95 116 THR C N 1
ATOM 5772 C CA . THR C 1 117 ? 26.993 93.239 -4.505 1.00 48.47 116 THR C CA 1
ATOM 5773 C C . THR C 1 117 ? 25.636 92.930 -5.130 1.00 40.35 116 THR C C 1
ATOM 5774 O O . THR C 1 117 ? 24.948 93.829 -5.616 1.00 35.46 116 THR C O 1
ATOM 5785 N N . VAL C 1 118 ? 25.274 91.651 -5.129 1.00 32.08 117 VAL C N 1
ATOM 5786 C CA . VAL C 1 118 ? 23.932 91.185 -5.4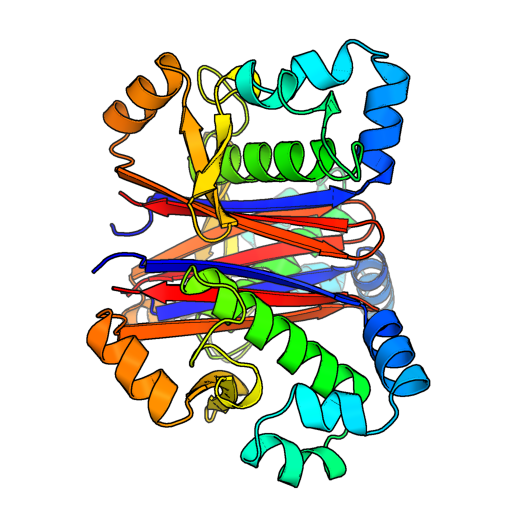48 1.00 32.82 117 VAL C CA 1
ATOM 5787 C C . VAL C 1 118 ? 23.300 90.692 -4.157 1.00 28.22 117 VAL C C 1
ATOM 5788 O O . VAL C 1 118 ? 23.920 89.926 -3.413 1.00 34.27 117 VAL C O 1
ATOM 5801 N N . LEU C 1 119 ? 22.068 91.103 -3.907 1.00 29.98 118 LEU C N 1
ATOM 5802 C CA . LEU C 1 119 ? 21.370 90.781 -2.679 1.00 33.24 118 LEU C CA 1
ATOM 5803 C C . LEU C 1 119 ? 20.060 90.084 -3.008 1.00 33.32 118 LEU C C 1
ATOM 5804 O O . LEU C 1 119 ? 19.291 90.570 -3.840 1.00 29.76 118 LEU C O 1
ATOM 5820 N N . ALA C 1 120 ? 19.803 88.962 -2.352 1.00 29.76 119 ALA C N 1
ATOM 5821 C CA . ALA C 1 120 ? 18.524 88.279 -2.447 1.00 28.40 119 ALA C CA 1
ATOM 5822 C C . ALA C 1 120 ? 17.900 88.139 -1.067 1.00 31.80 119 ALA C C 1
ATOM 5823 O O . ALA C 1 120 ? 18.608 87.924 -0.081 1.00 33.19 119 ALA C O 1
ATOM 5830 N N . PHE C 1 121 ? 16.577 88.277 -0.997 1.00 24.41 120 PHE C N 1
ATOM 5831 C CA . PHE C 1 121 ? 15.830 87.997 0.223 1.00 29.62 120 PHE C CA 1
ATOM 5832 C C . PHE C 1 121 ? 14.619 87.157 -0.137 1.00 31.45 120 PHE C C 1
ATOM 5833 O O . PHE C 1 121 ? 13.984 87.374 -1.177 1.00 26.49 120 PHE C O 1
ATOM 5850 N N . VAL C 1 122 ? 14.307 86.196 0.727 1.00 29.48 121 VAL C N 1
ATOM 5851 C CA . VAL C 1 122 ? 13.292 85.192 0.453 1.00 29.89 121 VAL C CA 1
ATOM 5852 C C . VAL C 1 122 ? 12.471 84.968 1.710 1.00 32.40 121 VAL C C 1
ATOM 5853 O O . VAL C 1 122 ? 13.016 84.920 2.818 1.00 32.85 121 VAL C O 1
ATOM 5866 N N . VAL C 1 123 ? 11.162 84.825 1.537 1.00 28.99 122 VAL C N 1
ATOM 5867 C CA . VAL C 1 123 ? 10.266 84.431 2.622 1.00 31.33 122 VAL C CA 1
ATOM 5868 C C . VAL C 1 123 ? 9.474 83.227 2.156 1.00 36.81 122 VAL C C 1
ATOM 5869 O O . VAL C 1 123 ? 8.820 83.282 1.110 1.00 35.81 122 VAL C O 1
ATOM 5882 N N . ALA C 1 124 ? 9.544 82.142 2.923 1.00 36.42 123 ALA C N 1
ATOM 5883 C CA . ALA C 1 124 ? 8.734 80.956 2.689 1.00 38.48 123 ALA C CA 1
ATOM 5884 C C . ALA C 1 124 ? 7.570 80.959 3.670 1.00 39.27 123 ALA C C 1
ATOM 5885 O O . ALA C 1 124 ? 7.769 81.182 4.869 1.00 37.52 123 ALA C O 1
ATOM 5892 N N . GLU C 1 125 ? 6.364 80.732 3.159 1.00 36.27 124 GLU C N 1
ATOM 5893 C CA . GLU C 1 125 ? 5.148 80.750 3.959 1.00 40.29 124 GLU C CA 1
ATOM 5894 C C . GLU C 1 125 ? 4.581 79.342 4.041 1.00 45.98 124 GLU C C 1
ATOM 5895 O O . GLU C 1 125 ? 4.662 78.577 3.076 1.00 46.39 124 GLU C O 1
ATOM 5907 N N . LYS C 1 126 ? 4.002 79.003 5.189 1.00 61.63 125 LYS C N 1
ATOM 5908 C CA . LYS C 1 126 ? 3.402 77.681 5.366 1.00 76.85 125 LYS C CA 1
ATOM 5909 C C . LYS C 1 126 ? 1.913 77.803 5.663 1.00 71.05 125 LYS C C 1
ATOM 5910 O O . LYS C 1 126 ? 1.153 78.313 4.840 1.00 61.01 125 LYS C O 1
#

CATH classification: 3.90.470.20

Solvent-accessible surface area: 17447 Å² total; per-residue (Å²): 80,99,14,68,5,6,0,0,5,4,0,3,37,127,70,0,90,157,35,40,181,166,90,35,118,51,10,2,16,121,6,1,2,78,99,1,61,149,79,32,112,160,25,75,136,64,45,21,26,1,0,55,14,13,0,0,0,39,0,0,2,62,0,2,13,22,29,76,142,69,32,3,28,32,130,28,0,0,2,22,99,49,110,110,44,64,25,73,23,73,60,14,119,55,0,51,131,54,10,140,118,71,41,14,69,117,11,12,7,2,19,7,56,26,123,36,49,0,2,0,0,0,0,0,2,112,91,32,1,54,4,7,0,0,7,8,0,2,36,93,77,1,91,144,42,57,175,156,77,30,180,52,7,6,18,130,9,2,14,99,104,5,74,140,91,39,101,139,21,78,138,66,57,14,26,5,0,54,19,13,0,0,0,38,0,0,2,62,0,2,13,25,28,66,154,69,28,2,27,39,134,28,0,5,8,10,94,50,108,86,44,74,24,52,17,106,66,18,116,54,0,50,137,52,10,145,118,75,43,10,62,104,16,26,6,2,22,9,47,24,119,43,39,0,0,0,0,0,1,0,3,101,109,2,55,5,6,0,0,12,4,0,4,37,140,64,0,91,148,37,39,186,161,82,34,174,58,5,4,28,88,5,1,12,98,136,7,63,142,91,35,112,163,26,76,150,60,43,22,25,4,0,54,10,15,0,0,0,37,0,0,1,64,0,1,14,28,28,69,171,67,25,1,31,33,129,29,0,8,10,18,98,47,110,94,44,66,23,50,16,115,67,17,121,55,0,50,134,48,8,136,117,75,44,11,74,87,19,15,7,3,21,6,56,24,98,36,41,0,0,0,0,0,0,0,5,105

Foldseek 3Di:
DFFQFKFKFKFFLVVLVVVCVVCPCVVVVQQAAPVCNVCLVVDPDNSVVSRQLNGALQRVCVSNPHGDDDLSGSRFWHWDADPVGAIATDGDVVVVVVCVVVVFDGKHKDWDDDDGMIMIMIITGD/DWFQFKFKFKFFLVVLVVQCVVVDPCSLVQQAAPVLVVCQVVDPDNSVSSRQLNGQLQRVCVSNPHGDDDLSHSHFWHWDADPVGAIATDGDPVVVVVCVVVVFDGKGKDWDDDDGMIMIIMITTD/DFQFKFKFKAFLVVLVVVCVVVPPCSCVFQAAPVLVVCLVVDPDNSVVSRQLNGQLQRVCVSNPHGDDDLSGNHFWHWDAPPVGAIATDGDPRVVVVCVVVVFDGKHKDWDDDHGMIMIMMITHD

Organism: Neisseria meningitidis serogroup C / serotype 2a (strain ATCC 700532 / DSM 15464 / FAM18) (NCBI:txid272831)

Nearest PDB structures (foldseek):
  5cmo-assembly1_B  TM=1.002E+00  e=3.169E-25  Neisseria meningitidis FAM18
  5xuh-assembly1_C  TM=9.463E-01  e=2.835E-14  Escherichia coli K-12
  3qmn-assembly1_B  TM=9.248E-01  e=5.022E-13  Vibrio cholerae O1 biovar El Tor str. N16961
  5vbx-assembly1_C  TM=9.194E-01  e=1.253E-12  Escherichia coli K-12
  7q5s-assembly1_D  TM=8.385E-01  e=3.569E-08  Thermochaetoides thermophila DSM 1495

Sequence (377 aa):
AMIYGIGTDIVSLKRIIRLNKKFGQAFAGRILTPEELLEFPQAGKPVNYLAKRFAAKEAFAKAVGTGIRGAVSFRNIGIGHDALGKPEFFYGPALSKWLEEQGISRVSLSMSDEEDTVLAFVVAEKAMIYGIGTDIVSLKRIIRLNKKFGQAFAGRILTPEELLEEFPQAGKPVNNYLAKRFAAKEAFAKAVGTGIRGAVSFRNIGIGHDALGKPEFFYGPALSKWLEEQGISRVSLSMSDEEDTVLAFVVAEKMIYGIGTDIVSLKRIIRLNKKFGQAFAGRILTPEELLEFPQAGKPVNYLAKRFAAKEAFAKAVGTGIRGAVSFRNIGIGHDALGKPEFFYGPALSKWLEEQGISRVSLSMSDEEDTVLAFVVAEK

InterPro domains:
  IPR002582 Holo-[acyl carrier protein] synthase [MF_00101] (3-125)
  IPR002582 Holo-[acyl carrier protein] synthase [TIGR00516] (1-124)
  IPR004568 Phosphopantetheine-protein transferase domain [TIGR00556] (1-124)
  IPR008278 4'-phosphopantetheinyl transferase domain [PF01648] (4-115)
  IPR037143 4'-phosphopantetheinyl transferase domain superfamily [G3DSA:3.90.470.20] (1-125)
  IPR037143 4'-phosphopantetheinyl transferase domain superfamily [SSF56214] (1-124)